Protein AF-0000000066013350 (afdb_homodimer)

Nearest PDB structures (foldseek):
  4ne0-assembly2_D  TM=9.442E-01  e=1.238E-38  Streptomyces lavendulae subsp. lavendulae
  4m26-assembly2_D  TM=9.215E-01  e=8.056E-39  Streptomyces lavendulae subsp. lavendulae
  4m25-assembly2_D  TM=9.403E-01  e=4.778E-38  Streptomyces lavendulae subsp. lavendulae
  4m23-assembly1_A  TM=9.104E-01  e=5.080E-38  Streptomyces lavendulae subsp. lavendulae
  4m23-assembly2_D  TM=9.077E-01  e=9.084E-35  Streptomyces lavendulae subsp. lavendulae

Structure (mmCIF, N/CA/C/O backbone):
data_AF-0000000066013350-model_v1
#
loop_
_entity.id
_entity.type
_entity.pdbx_description
1 polymer 'Enduracididine beta-hydroxylase'
#
loop_
_atom_site.group_PDB
_atom_site.id
_atom_site.type_symbol
_atom_site.label_atom_id
_atom_site.label_alt_id
_atom_site.label_comp_id
_atom_site.label_asym_id
_atom_site.label_entity_id
_atom_site.label_seq_id
_atom_site.pdbx_PDB_ins_code
_atom_site.Cartn_x
_atom_site.Cartn_y
_atom_site.Cartn_z
_atom_site.occupancy
_atom_site.B_iso_or_equiv
_atom_site.auth_seq_id
_atom_site.auth_comp_id
_atom_site.auth_asym_id
_atom_site.auth_atom_id
_atom_site.pdbx_PDB_model_num
ATOM 1 N N . MET A 1 1 ? -6.016 22.266 -5.133 1 94.38 1 MET A N 1
ATOM 2 C CA . MET A 1 1 ? -6.758 21.719 -4 1 94.38 1 MET A CA 1
ATOM 3 C C . MET A 1 1 ? -8.125 21.219 -4.445 1 94.38 1 MET A C 1
ATOM 5 O O . MET A 1 1 ? -8.836 21.906 -5.184 1 94.38 1 MET A O 1
ATOM 9 N N . LEU A 1 2 ? -8.43 19.969 -4.051 1 96.56 2 LEU A N 1
ATOM 10 C CA . LEU A 1 2 ? -9.742 19.391 -4.312 1 96.56 2 LEU A CA 1
ATOM 11 C C . LEU A 1 2 ? -10.656 19.547 -3.1 1 96.56 2 LEU A C 1
ATOM 13 O O . LEU A 1 2 ? -10.188 19.531 -1.959 1 96.56 2 LEU A O 1
ATOM 17 N N . THR A 1 3 ? -11.922 19.766 -3.379 1 98.25 3 THR A N 1
ATOM 18 C CA . THR A 1 3 ? -12.891 19.859 -2.291 1 98.25 3 THR A CA 1
ATOM 19 C C . THR A 1 3 ? -14.078 18.938 -2.559 1 98.25 3 THR A C 1
ATOM 21 O O . THR A 1 3 ? -14.648 18.953 -3.654 1 98.25 3 THR A O 1
ATOM 24 N N . LEU A 1 4 ? -14.391 18.125 -1.671 1 98.69 4 LEU A N 1
ATOM 25 C CA . LEU A 1 4 ? -15.602 17.312 -1.678 1 98.69 4 LEU A CA 1
ATOM 26 C C . LEU A 1 4 ? -16.641 17.859 -0.696 1 98.69 4 LEU A C 1
ATOM 28 O O . LEU A 1 4 ? -16.438 17.781 0.519 1 98.69 4 LEU A O 1
ATOM 32 N N . HIS A 1 5 ? -17.688 18.391 -1.169 1 98.62 5 HIS A N 1
ATOM 33 C CA . HIS A 1 5 ? -18.797 18.844 -0.343 1 98.62 5 HIS A CA 1
ATOM 34 C C . HIS A 1 5 ? -19.797 17.719 -0.1 1 98.62 5 HIS A C 1
ATOM 36 O O . HIS A 1 5 ? -20.484 17.281 -1.027 1 98.62 5 HIS A O 1
ATOM 42 N N . LEU A 1 6 ? -19.875 17.328 1.095 1 98.62 6 LEU A N 1
ATOM 43 C CA . LEU A 1 6 ? -20.828 16.266 1.419 1 98.62 6 LEU A CA 1
ATOM 44 C C . LEU A 1 6 ? -22.266 16.781 1.299 1 98.62 6 LEU A C 1
ATOM 46 O O . LEU A 1 6 ? -22.562 17.891 1.737 1 98.62 6 LEU A O 1
ATOM 50 N N . GLN A 1 7 ? -23.047 15.984 0.715 1 98.25 7 GLN A N 1
ATOM 51 C CA . GLN A 1 7 ? -24.484 16.266 0.644 1 98.25 7 GLN A CA 1
ATOM 52 C C . GLN A 1 7 ? -25.219 15.695 1.857 1 98.25 7 GLN A C 1
ATOM 54 O O . GLN A 1 7 ? -24.656 14.906 2.615 1 98.25 7 GLN A O 1
ATOM 59 N N . ASP A 1 8 ? -26.453 16.094 1.995 1 97.88 8 ASP A N 1
ATOM 60 C CA . ASP A 1 8 ? -27.234 15.672 3.15 1 97.88 8 ASP A CA 1
ATOM 61 C C . ASP A 1 8 ? -27.312 14.148 3.236 1 97.88 8 ASP A C 1
ATOM 63 O O . ASP A 1 8 ? -27.188 13.57 4.32 1 97.88 8 ASP A O 1
ATOM 67 N N . ASP A 1 9 ? -27.5 13.562 2.102 1 97.94 9 ASP A N 1
ATOM 68 C CA . ASP A 1 9 ? -27.594 12.109 2.078 1 97.94 9 ASP A CA 1
ATOM 69 C C . ASP A 1 9 ? -26.266 11.461 2.445 1 97.94 9 ASP A C 1
ATOM 71 O O . ASP A 1 9 ? -26.234 10.391 3.059 1 97.94 9 ASP A O 1
ATOM 75 N N . ASP A 1 10 ? -25.141 12.055 2.043 1 98.44 10 ASP A N 1
ATOM 76 C CA . ASP A 1 10 ? -23.828 11.578 2.449 1 98.44 10 ASP A CA 1
ATOM 77 C C . ASP A 1 10 ? -23.672 11.602 3.969 1 98.44 10 ASP A C 1
ATOM 79 O O . ASP A 1 10 ? -23.281 10.602 4.574 1 98.44 10 ASP A O 1
ATOM 83 N N . VAL A 1 11 ? -24.031 12.75 4.496 1 98.31 11 VAL A N 1
ATOM 84 C CA . VAL A 1 11 ? -23.859 12.961 5.93 1 98.31 11 VAL A CA 1
ATOM 85 C C . VAL A 1 11 ? -24.734 11.969 6.699 1 98.31 11 VAL A C 1
ATOM 87 O O . VAL A 1 11 ? -24.266 11.344 7.66 1 98.31 11 VAL A O 1
ATOM 90 N N . ALA A 1 12 ? -25.969 11.805 6.27 1 98.12 12 ALA A N 1
ATOM 91 C CA . ALA A 1 12 ? -26.891 10.875 6.93 1 98.12 12 ALA A CA 1
ATOM 92 C C . ALA A 1 12 ? -26.328 9.453 6.922 1 98.12 12 ALA A C 1
ATOM 94 O O . ALA A 1 12 ? -26.391 8.758 7.934 1 98.12 12 ALA A O 1
ATOM 95 N N . ALA A 1 13 ? -25.828 9.062 5.801 1 98.06 13 ALA A N 1
ATOM 96 C CA . ALA A 1 13 ? -25.281 7.711 5.66 1 98.06 13 ALA A CA 1
ATOM 97 C C . ALA A 1 13 ? -24.031 7.531 6.527 1 98.06 13 ALA A C 1
ATOM 99 O O . ALA A 1 13 ? -23.875 6.496 7.18 1 98.06 13 ALA A O 1
ATOM 100 N N . ILE A 1 14 ? -23.141 8.484 6.555 1 98.38 14 ILE A N 1
ATOM 101 C CA . ILE A 1 14 ? -21.938 8.43 7.371 1 98.38 14 ILE A CA 1
ATOM 102 C C . ILE A 1 14 ? -22.312 8.391 8.852 1 98.38 14 ILE A C 1
ATOM 104 O O . ILE A 1 14 ? -21.766 7.598 9.617 1 98.38 14 ILE A O 1
ATOM 108 N N . ASP A 1 15 ? -23.297 9.195 9.18 1 96.75 15 ASP A N 1
ATOM 109 C CA . ASP A 1 15 ? -23.766 9.227 10.562 1 96.75 15 ASP A CA 1
ATOM 110 C C . ASP A 1 15 ? -24.328 7.875 10.992 1 96.75 15 ASP A C 1
ATOM 112 O O . ASP A 1 15 ? -24.125 7.445 12.125 1 96.75 15 ASP A O 1
ATOM 116 N N . ALA A 1 16 ? -25.016 7.27 10.125 1 97.31 16 ALA A N 1
ATOM 117 C CA . ALA A 1 16 ? -25.594 5.973 10.438 1 97.31 16 ALA A CA 1
ATOM 118 C C . ALA A 1 16 ? -24.516 4.938 10.742 1 97.31 16 ALA A C 1
ATOM 120 O O . ALA A 1 16 ? -24.625 4.184 11.711 1 97.31 16 ALA A O 1
ATOM 121 N N . VAL A 1 17 ? -23.5 4.918 9.938 1 96.88 17 VAL A N 1
ATOM 122 C CA . VAL A 1 17 ? -22.406 3.977 10.148 1 96.88 17 VAL A CA 1
ATOM 123 C C . VAL A 1 17 ? -21.656 4.328 11.43 1 96.88 17 VAL A C 1
ATOM 125 O O . VAL A 1 17 ? -21.328 3.443 12.227 1 96.88 17 VAL A O 1
ATOM 128 N N . ALA A 1 18 ? -21.375 5.602 11.656 1 96.44 18 ALA A N 1
ATOM 129 C CA . ALA A 1 18 ? -20.703 6.051 12.867 1 96.44 18 ALA A CA 1
ATOM 130 C C . ALA A 1 18 ? -21.5 5.703 14.109 1 96.44 18 ALA A C 1
ATOM 132 O O . ALA A 1 18 ? -20.938 5.297 15.133 1 96.44 18 ALA A O 1
ATOM 133 N N . ASP A 1 19 ? -22.828 5.852 13.969 1 95.62 19 ASP A N 1
ATOM 134 C CA . ASP A 1 19 ? -23.719 5.523 15.078 1 95.62 19 ASP A CA 1
ATOM 135 C C . ASP A 1 19 ? -23.656 4.035 15.414 1 95.62 19 ASP A C 1
ATOM 137 O O . ASP A 1 19 ? -23.547 3.656 16.578 1 95.62 19 ASP A O 1
ATOM 141 N N . GLU A 1 20 ? -23.688 3.256 14.445 1 97.12 20 GLU A N 1
ATOM 142 C CA . GLU A 1 20 ? -23.594 1.812 14.648 1 97.12 20 GLU A CA 1
ATOM 143 C C . GLU A 1 20 ? -22.297 1.437 15.352 1 97.12 20 GLU A C 1
ATOM 145 O O . GLU A 1 20 ? -22.297 0.712 16.344 1 97.12 20 GLU A O 1
ATOM 150 N N . LEU A 1 21 ? -21.219 1.917 14.898 1 97.69 21 LEU A N 1
ATOM 151 C CA . LEU A 1 21 ? -19.906 1.547 15.406 1 97.69 21 LEU A CA 1
ATOM 152 C C . LEU A 1 21 ? -19.672 2.139 16.797 1 97.69 21 LEU A C 1
ATOM 154 O O . LEU A 1 21 ? -19.016 1.524 17.641 1 97.69 21 LEU A O 1
ATOM 158 N N . SER A 1 22 ? -20.281 3.348 17.047 1 97 22 SER A N 1
ATOM 159 C CA . SER A 1 22 ? -20.094 3.975 18.344 1 97 22 SER A CA 1
ATOM 160 C C . SER A 1 22 ? -20.859 3.219 19.422 1 97 22 SER A C 1
ATOM 162 O O . SER A 1 22 ? -20.578 3.377 20.625 1 97 22 SER A O 1
ATOM 164 N N . ARG A 1 23 ? -21.812 2.412 19.047 1 97.12 23 ARG A N 1
ATOM 165 C CA . ARG A 1 23 ? -22.531 1.572 20 1 97.12 23 ARG A CA 1
ATOM 166 C C . ARG A 1 23 ? -21.719 0.338 20.375 1 97.12 23 ARG A C 1
ATOM 168 O O . ARG A 1 23 ? -21.938 -0.262 21.422 1 97.12 23 ARG A O 1
ATOM 175 N N . ARG A 1 24 ? -20.797 0.008 19.531 1 97.19 24 ARG A N 1
ATOM 176 C CA . ARG A 1 24 ? -20.031 -1.223 19.734 1 97.19 24 ARG A CA 1
ATOM 177 C C . ARG A 1 24 ? -18.641 -0.924 20.281 1 97.19 24 ARG A C 1
ATOM 179 O O . ARG A 1 24 ? -18.047 -1.769 20.953 1 97.19 24 ARG A O 1
ATOM 186 N N . TYR A 1 25 ? -18.156 0.264 19.969 1 97.25 25 TYR A N 1
ATOM 187 C CA . TYR A 1 25 ? -16.781 0.594 20.359 1 97.25 25 TYR A CA 1
ATOM 188 C C . TYR A 1 25 ? -16.719 1.945 21.062 1 97.25 25 TYR A C 1
ATOM 190 O O . TYR A 1 25 ? -17.406 2.889 20.656 1 97.25 25 TYR A O 1
ATOM 198 N N . ASP A 1 26 ? -15.852 2.041 22.062 1 95.88 26 ASP A N 1
ATOM 199 C CA . ASP A 1 26 ? -15.711 3.277 22.828 1 95.88 26 ASP A CA 1
ATOM 200 C C . ASP A 1 26 ? -14.547 4.113 22.297 1 95.88 26 ASP A C 1
ATOM 202 O O . ASP A 1 26 ? -14.336 5.246 22.734 1 95.88 26 ASP A O 1
ATOM 206 N N . SER A 1 27 ? -13.789 3.531 21.391 1 96.19 27 SER A N 1
ATOM 207 C CA . SER A 1 27 ? -12.609 4.215 20.859 1 96.19 27 SER A CA 1
ATOM 208 C C . SER A 1 27 ? -12.164 3.615 19.531 1 96.19 27 SER A C 1
ATOM 210 O O . SER A 1 27 ? -12.383 2.426 19.281 1 96.19 27 SER A O 1
ATOM 212 N N . VAL A 1 28 ? -11.57 4.453 18.734 1 97.44 28 VAL A N 1
ATOM 213 C CA . VAL A 1 28 ? -11.008 3.963 17.484 1 97.44 28 VAL A CA 1
ATOM 214 C C . VAL A 1 28 ? -9.688 3.252 17.75 1 97.44 28 VAL A C 1
ATOM 216 O O . VAL A 1 28 ? -9.078 2.693 16.828 1 97.44 28 VAL A O 1
ATOM 219 N N . GLU A 1 29 ? -9.195 3.242 19.047 1 96.31 29 GLU A N 1
ATOM 220 C CA . GLU A 1 29 ? -7.938 2.607 19.422 1 96.31 29 GLU A CA 1
ATOM 221 C C . GLU A 1 29 ? -8.109 1.102 19.594 1 96.31 29 GLU A C 1
ATOM 223 O O . GLU A 1 29 ? -7.121 0.369 19.703 1 96.31 29 GLU A O 1
ATOM 228 N N . SER A 1 30 ? -9.375 0.717 19.609 1 94.38 30 SER A N 1
ATOM 229 C CA . SER A 1 30 ? -9.625 -0.711 19.781 1 94.38 30 SER A CA 1
ATOM 230 C C . SER A 1 30 ? -9.102 -1.506 18.594 1 94.38 30 SER A C 1
ATOM 232 O O . SER A 1 30 ? -9.344 -1.139 17.438 1 94.38 30 SER A O 1
ATOM 234 N N . THR A 1 31 ? -8.422 -2.65 18.875 1 93.69 31 THR A N 1
ATOM 235 C CA . THR A 1 31 ? -7.91 -3.518 17.828 1 93.69 31 THR A CA 1
ATOM 236 C C . THR A 1 31 ? -9.055 -4.098 17 1 93.69 31 THR A C 1
ATOM 238 O O . THR A 1 31 ? -8.922 -4.277 15.781 1 93.69 31 THR A O 1
ATOM 241 N N . GLU A 1 32 ? -10.133 -4.367 17.703 1 95.69 32 GLU A N 1
ATOM 242 C CA . GLU A 1 32 ? -11.305 -4.914 17.016 1 95.69 32 GLU A CA 1
ATOM 243 C C . GLU A 1 32 ? -11.898 -3.895 16.047 1 95.69 32 GLU A C 1
ATOM 245 O O . GLU A 1 32 ? -12.273 -4.242 14.93 1 95.69 32 GLU A O 1
ATOM 250 N N . PHE A 1 33 ? -12.031 -2.654 16.531 1 97.56 33 PHE A N 1
ATOM 251 C CA . PHE A 1 33 ? -12.5 -1.596 15.656 1 97.56 33 PHE A CA 1
ATOM 252 C C . PHE A 1 33 ? -11.602 -1.473 14.43 1 97.56 33 PHE A C 1
ATOM 254 O O . PHE A 1 33 ? -12.086 -1.428 13.297 1 97.56 33 PHE A O 1
ATOM 261 N N . GLN A 1 34 ? -10.297 -1.444 14.656 1 97.62 34 GLN A N 1
ATOM 262 C CA . GLN A 1 34 ? -9.328 -1.275 13.578 1 97.62 34 GLN A CA 1
ATOM 263 C C . GLN A 1 34 ? -9.406 -2.428 12.578 1 97.62 34 GLN A C 1
ATOM 265 O O . GLN A 1 34 ? -9.289 -2.217 11.375 1 97.62 34 GLN A O 1
ATOM 270 N N . ALA A 1 35 ? -9.695 -3.586 13.031 1 95.88 35 ALA A N 1
ATOM 271 C CA . ALA A 1 35 ? -9.75 -4.785 12.195 1 95.88 35 ALA A CA 1
ATOM 272 C C . ALA A 1 35 ? -10.93 -4.723 11.227 1 95.88 35 ALA A C 1
ATOM 274 O O . ALA A 1 35 ? -10.859 -5.254 10.117 1 95.88 35 ALA A O 1
ATOM 275 N N . GLU A 1 36 ? -11.953 -4.047 11.617 1 95.69 36 GLU A N 1
ATOM 276 C CA . GLU A 1 36 ? -13.125 -4.074 10.742 1 95.69 36 GLU A CA 1
ATOM 277 C C . GLU A 1 36 ? -13.328 -2.729 10.047 1 95.69 36 GLU A C 1
ATOM 279 O O . GLU A 1 36 ? -14.25 -2.568 9.25 1 95.69 36 GLU A O 1
ATOM 284 N N . SER A 1 37 ? -12.531 -1.761 10.383 1 97.62 37 SER A N 1
ATOM 285 C CA . SER A 1 37 ? -12.75 -0.392 9.922 1 97.62 37 SER A CA 1
ATOM 286 C C . SER A 1 37 ? -12.758 -0.316 8.398 1 97.62 37 SER A C 1
ATOM 288 O O . SER A 1 37 ? -13.57 0.4 7.812 1 97.62 37 SER A O 1
ATOM 290 N N . ARG A 1 38 ? -11.875 -1.08 7.738 1 97.06 38 ARG A N 1
ATOM 291 C CA . ARG A 1 38 ? -11.82 -1.043 6.281 1 97.06 38 ARG A CA 1
ATOM 292 C C . ARG A 1 38 ? -13.117 -1.561 5.668 1 97.06 38 ARG A C 1
ATOM 294 O O . ARG A 1 38 ? -13.602 -1.017 4.672 1 97.06 38 ARG A O 1
ATOM 301 N N . LEU A 1 39 ? -13.633 -2.646 6.258 1 97.56 39 LEU A N 1
ATOM 302 C CA . LEU A 1 39 ? -14.891 -3.205 5.777 1 97.56 39 LEU A CA 1
ATOM 303 C C . LEU A 1 39 ? -16 -2.162 5.82 1 97.56 39 LEU A C 1
ATOM 305 O O . LEU A 1 39 ? -16.75 -2.008 4.855 1 97.56 39 LEU A O 1
ATOM 309 N N . TYR A 1 40 ? -16.078 -1.372 6.863 1 97.88 40 TYR A N 1
ATOM 310 C CA . TYR A 1 40 ? -17.125 -0.365 7.02 1 97.88 40 TYR A CA 1
ATOM 311 C C . TYR A 1 40 ? -16.828 0.856 6.152 1 97.88 40 TYR A C 1
ATOM 313 O O . TYR A 1 40 ? -17.75 1.549 5.719 1 97.88 40 TYR A O 1
ATOM 321 N N . ALA A 1 41 ? -15.555 1.141 5.887 1 98.38 41 ALA A N 1
ATOM 322 C CA . ALA A 1 41 ? -15.211 2.207 4.953 1 98.38 41 ALA A CA 1
ATOM 323 C C . ALA A 1 41 ? -15.797 1.931 3.568 1 98.38 41 ALA A C 1
ATOM 325 O O . ALA A 1 41 ? -16.25 2.852 2.883 1 98.38 41 ALA A O 1
ATOM 326 N N . ASP A 1 42 ? -15.844 0.628 3.18 1 97 42 ASP A N 1
ATOM 327 C CA . ASP A 1 42 ? -16.406 0.234 1.894 1 97 42 ASP A CA 1
ATOM 328 C C . ASP A 1 42 ? -17.906 0.561 1.827 1 97 42 ASP A C 1
ATOM 330 O O . ASP A 1 42 ? -18.5 0.535 0.75 1 97 42 ASP A O 1
ATOM 334 N N . GLU A 1 43 ? -18.5 0.857 2.953 1 96.06 43 GLU A N 1
ATOM 335 C CA . GLU A 1 43 ? -19.938 1.049 3.006 1 96.06 43 GLU A CA 1
ATOM 336 C C . GLU A 1 43 ? -20.297 2.531 3.035 1 96.06 43 GLU A C 1
ATOM 338 O O . GLU A 1 43 ? -21.484 2.889 3.084 1 96.06 43 GLU A O 1
ATOM 343 N N . LEU A 1 44 ? -19.312 3.395 3.018 1 98.19 44 LEU A N 1
ATOM 344 C CA . LEU A 1 44 ? -19.562 4.828 2.898 1 98.19 44 LEU A CA 1
ATOM 345 C C . LEU A 1 44 ? -20.219 5.152 1.559 1 98.19 44 LEU A C 1
ATOM 347 O O . LEU A 1 44 ? -20.234 4.32 0.649 1 98.19 44 LEU A O 1
ATOM 351 N N . PRO A 1 45 ? -20.844 6.352 1.441 1 98.19 45 PRO A N 1
ATOM 352 C CA . PRO A 1 45 ? -21.531 6.699 0.195 1 98.19 45 PRO A CA 1
ATOM 353 C C . PRO A 1 45 ? -20.609 6.617 -1.024 1 98.19 45 PRO A C 1
ATOM 355 O O . PRO A 1 45 ? -19.438 6.98 -0.945 1 98.19 45 PRO A O 1
ATOM 358 N N . ARG A 1 46 ? -21.188 6.18 -2.148 1 97.38 46 ARG A N 1
ATOM 359 C CA . ARG A 1 46 ? -20.438 5.977 -3.377 1 97.38 46 ARG A CA 1
ATOM 360 C C . ARG A 1 46 ? -19.719 7.258 -3.803 1 97.38 46 ARG A C 1
ATOM 362 O O . ARG A 1 46 ? -18.578 7.219 -4.262 1 97.38 46 ARG A O 1
ATOM 369 N N . ARG A 1 47 ? -20.438 8.367 -3.621 1 97.62 47 ARG A N 1
ATOM 370 C CA . ARG A 1 47 ? -19.859 9.641 -4.023 1 97.62 47 ARG A CA 1
ATOM 371 C C . ARG A 1 47 ? -18.578 9.93 -3.234 1 97.62 47 ARG A C 1
ATOM 373 O O . ARG A 1 47 ? -17.594 10.43 -3.789 1 97.62 47 ARG A O 1
ATOM 380 N N . VAL A 1 48 ? -18.594 9.594 -1.958 1 98.62 48 VAL A N 1
ATOM 381 C CA . VAL A 1 48 ? -17.453 9.828 -1.081 1 98.62 48 VAL A CA 1
ATOM 382 C C . VAL A 1 48 ? -16.328 8.875 -1.452 1 98.62 48 VAL A C 1
ATOM 384 O O . VAL A 1 48 ? -15.18 9.297 -1.623 1 98.62 48 VAL A O 1
ATOM 387 N N . ARG A 1 49 ? -16.656 7.605 -1.649 1 98.62 49 ARG A N 1
ATOM 388 C CA . ARG A 1 49 ? -15.648 6.613 -2.037 1 98.62 49 ARG A CA 1
ATOM 389 C C . ARG A 1 49 ? -15 6.984 -3.363 1 98.62 49 ARG A C 1
ATOM 391 O O . ARG A 1 49 ? -13.773 6.918 -3.5 1 98.62 49 ARG A O 1
ATOM 398 N N . ARG A 1 50 ? -15.797 7.406 -4.289 1 98.19 50 ARG A N 1
ATOM 399 C CA . ARG A 1 50 ? -15.289 7.781 -5.602 1 98.19 50 ARG A CA 1
ATOM 400 C C . ARG A 1 50 ? -14.273 8.914 -5.492 1 98.19 50 ARG A C 1
ATOM 402 O O . ARG A 1 50 ? -13.195 8.852 -6.094 1 98.19 50 ARG A O 1
ATOM 409 N N . ALA A 1 51 ? -14.625 9.953 -4.73 1 98.44 51 ALA A N 1
ATOM 410 C CA . ALA A 1 51 ? -13.75 11.109 -4.586 1 98.44 51 ALA A CA 1
ATOM 411 C C . ALA A 1 51 ? -12.406 10.703 -3.977 1 98.44 51 ALA A C 1
ATOM 413 O O . ALA A 1 51 ? -11.352 11.125 -4.457 1 98.44 51 ALA A O 1
ATOM 414 N N . LEU A 1 52 ? -12.477 9.859 -2.967 1 98.62 52 LEU A N 1
ATOM 415 C CA . LEU A 1 52 ? -11.25 9.469 -2.277 1 98.62 52 LEU A CA 1
ATOM 416 C C . LEU A 1 52 ? -10.414 8.531 -3.143 1 98.62 52 LEU A C 1
ATOM 418 O O . LEU A 1 52 ? -9.195 8.664 -3.211 1 98.62 52 LEU A O 1
ATOM 422 N N . HIS A 1 53 ? -11.047 7.562 -3.844 1 97.81 53 HIS A N 1
ATOM 423 C CA . HIS A 1 53 ? -10.328 6.664 -4.734 1 97.81 53 HIS A CA 1
ATOM 424 C C . HIS A 1 53 ? -9.648 7.434 -5.859 1 97.81 53 HIS A C 1
ATOM 426 O O . HIS A 1 53 ? -8.5 7.145 -6.211 1 97.81 53 HIS A O 1
ATOM 432 N N . GLU A 1 54 ? -10.375 8.383 -6.402 1 97.12 54 GLU A N 1
ATOM 433 C CA . GLU A 1 54 ? -9.805 9.195 -7.473 1 97.12 54 GLU A CA 1
ATOM 434 C C . GLU A 1 54 ? -8.625 10.023 -6.969 1 97.12 54 GLU A C 1
ATOM 436 O O . GLU A 1 54 ? -7.594 10.109 -7.637 1 97.12 54 GLU A O 1
ATOM 441 N N . TYR A 1 55 ? -8.836 10.648 -5.812 1 98.12 55 TYR A N 1
ATOM 442 C CA . TYR A 1 55 ? -7.75 11.406 -5.195 1 98.12 55 TYR A CA 1
ATOM 443 C C . TYR A 1 55 ? -6.504 10.547 -5.031 1 98.12 55 TYR A C 1
ATOM 445 O O . TYR A 1 55 ? -5.406 10.953 -5.418 1 98.12 55 TYR A O 1
ATOM 453 N N . ARG A 1 56 ? -6.668 9.32 -4.559 1 97.38 56 ARG A N 1
ATOM 454 C CA . ARG A 1 56 ? -5.582 8.383 -4.273 1 97.38 56 ARG A CA 1
ATOM 455 C C . ARG A 1 56 ? -4.91 7.918 -5.562 1 97.38 56 ARG A C 1
ATOM 457 O O . ARG A 1 56 ? -3.682 7.914 -5.66 1 97.38 56 ARG A O 1
ATOM 464 N N . SER A 1 57 ? -5.645 7.586 -6.586 1 95.94 57 SER A N 1
ATOM 465 C CA . SER A 1 57 ? -5.105 6.895 -7.758 1 95.94 57 SER A CA 1
ATOM 466 C C . SER A 1 57 ? -4.562 7.887 -8.781 1 95.94 57 SER A C 1
ATOM 468 O O . SER A 1 57 ? -3.615 7.578 -9.508 1 95.94 57 SER A O 1
ATOM 470 N N . THR A 1 58 ? -5.164 9.055 -8.844 1 96.12 58 THR A N 1
ATOM 471 C CA . THR A 1 58 ? -4.773 9.992 -9.891 1 96.12 58 THR A CA 1
ATOM 472 C C . THR A 1 58 ? -3.697 10.945 -9.391 1 96.12 58 THR A C 1
ATOM 474 O O . THR A 1 58 ? -2.967 11.539 -10.188 1 96.12 58 THR A O 1
ATOM 477 N N . GLU A 1 59 ? -3.676 11.156 -8.07 1 96.56 59 GLU A N 1
ATOM 478 C CA . GLU A 1 59 ? -2.789 12.156 -7.477 1 96.56 59 GLU A CA 1
ATOM 479 C C . GLU A 1 59 ? -2.914 13.5 -8.18 1 96.56 59 GLU A C 1
ATOM 481 O O . GLU A 1 59 ? -1.921 14.203 -8.367 1 96.56 59 GLU A O 1
ATOM 486 N N . LYS A 1 60 ? -4.125 13.812 -8.586 1 94.94 60 LYS A N 1
ATOM 487 C CA . LYS A 1 60 ? -4.34 15.039 -9.352 1 94.94 60 LYS A CA 1
ATOM 488 C C . LYS A 1 60 ? -4.129 16.281 -8.477 1 94.94 60 LYS A C 1
ATOM 490 O O . LYS A 1 60 ? -3.934 17.375 -8.992 1 94.94 60 LYS A O 1
ATOM 495 N N . SER A 1 61 ? -4.223 16.156 -7.211 1 96.06 61 SER A N 1
ATOM 496 C CA . SER A 1 61 ? -3.928 17.172 -6.211 1 96.06 61 SER A CA 1
ATOM 497 C C . SER A 1 61 ? -3.297 16.562 -4.965 1 96.06 61 SER A C 1
ATOM 499 O O . SER A 1 61 ? -3.57 15.406 -4.629 1 96.06 61 SER A O 1
ATOM 501 N N . GLY A 1 62 ? -2.453 17.344 -4.375 1 97.75 62 GLY A N 1
ATOM 502 C CA . GLY A 1 62 ? -1.874 16.891 -3.123 1 97.75 62 GLY A CA 1
ATOM 503 C C . GLY A 1 62 ? -2.76 17.156 -1.921 1 97.75 62 GLY A C 1
ATOM 504 O O . GLY A 1 62 ? -2.467 16.703 -0.813 1 97.75 62 GLY A O 1
ATOM 505 N N . ILE A 1 63 ? -3.865 17.859 -2.088 1 98.5 63 ILE A N 1
ATOM 506 C CA . ILE A 1 63 ? -4.719 18.25 -0.968 1 98.5 63 ILE A CA 1
ATOM 507 C C . ILE A 1 63 ? -6.18 17.969 -1.314 1 98.5 63 ILE A C 1
ATOM 509 O O . ILE A 1 63 ? -6.652 18.344 -2.391 1 98.5 63 ILE A O 1
ATOM 513 N N . LEU A 1 64 ? -6.859 17.297 -0.471 1 98.81 64 LEU A N 1
ATOM 514 C CA . LEU A 1 64 ? -8.305 17.078 -0.553 1 98.81 64 LEU A CA 1
ATOM 515 C C . LEU A 1 64 ? -8.992 17.5 0.736 1 98.81 64 LEU A C 1
ATOM 517 O O . LEU A 1 64 ? -8.609 17.062 1.825 1 98.81 64 LEU A O 1
ATOM 521 N N . VAL A 1 65 ? -9.969 18.375 0.621 1 98.88 65 VAL A N 1
ATOM 522 C CA . VAL A 1 65 ? -10.766 18.797 1.77 1 98.88 65 VAL A CA 1
ATOM 523 C C . VAL A 1 65 ? -12.164 18.203 1.678 1 98.88 65 VAL A C 1
ATOM 525 O O . VAL A 1 65 ? -12.844 18.344 0.655 1 98.88 65 VAL A O 1
ATOM 528 N N . VAL A 1 66 ? -12.555 17.484 2.631 1 98.88 66 VAL A N 1
ATOM 529 C CA . VAL A 1 66 ? -13.922 17 2.785 1 98.88 66 VAL A CA 1
ATOM 530 C C . VAL A 1 66 ? -14.68 17.891 3.76 1 98.88 66 VAL A C 1
ATOM 532 O O . VAL A 1 66 ? -14.266 18.062 4.906 1 98.88 66 VAL A O 1
ATOM 535 N N . THR A 1 67 ? -15.758 18.453 3.338 1 98.5 67 THR A N 1
ATOM 536 C CA . THR A 1 67 ? -16.484 19.406 4.168 1 98.5 67 THR A CA 1
ATOM 537 C C . THR A 1 67 ? -17.938 18.984 4.348 1 98.5 67 THR A C 1
ATOM 539 O O . THR A 1 67 ? -18.5 18.281 3.496 1 98.5 67 THR A O 1
ATOM 542 N N . GLY A 1 68 ? -18.453 19.344 5.516 1 96.81 68 GLY A N 1
ATOM 543 C CA . GLY A 1 68 ? -19.891 19.172 5.672 1 96.81 68 GLY A CA 1
ATOM 544 C C . GLY A 1 68 ? -20.266 18.25 6.82 1 96.81 68 GLY A C 1
ATOM 545 O O . GLY A 1 68 ? -21.438 18.109 7.148 1 96.81 68 GLY A O 1
ATOM 546 N N . LEU A 1 69 ? -19.297 17.609 7.52 1 97.81 69 LEU A N 1
ATOM 547 C CA . LEU A 1 69 ? -19.625 16.781 8.68 1 97.81 69 LEU A CA 1
ATOM 548 C C . LEU A 1 69 ? -20.062 17.641 9.859 1 97.81 69 LEU A C 1
ATOM 550 O O . LEU A 1 69 ? -19.469 18.703 10.109 1 97.81 69 LEU A O 1
ATOM 554 N N . PRO A 1 70 ? -21.031 17.234 10.523 1 96.06 70 PRO A N 1
ATOM 555 C CA . PRO A 1 70 ? -21.516 18.047 11.648 1 96.06 70 PRO A CA 1
ATOM 556 C C . PRO A 1 70 ? -20.625 17.906 12.883 1 96.06 70 PRO A C 1
ATOM 558 O O . PRO A 1 70 ? -20.094 16.828 13.164 1 96.06 70 PRO A O 1
ATOM 561 N N . VAL A 1 71 ? -20.422 18.984 13.57 1 97.06 71 VAL A N 1
ATOM 562 C CA . VAL A 1 71 ? -19.766 19.016 14.883 1 97.06 71 VAL A CA 1
ATOM 563 C C . VAL A 1 71 ? -20.609 19.844 15.852 1 97.06 71 VAL A C 1
ATOM 565 O O . VAL A 1 71 ? -20.953 21 15.555 1 97.06 71 VAL A O 1
ATOM 568 N N . ASP A 1 72 ? -21 19.266 16.922 1 95.44 72 ASP A N 1
ATOM 569 C CA . ASP A 1 72 ? -21.703 19.953 18 1 95.44 72 ASP A CA 1
ATOM 570 C C . ASP A 1 72 ? -20.719 20.406 19.078 1 95.44 72 ASP A C 1
ATOM 572 O O . ASP A 1 72 ? -20.312 19.609 19.922 1 95.44 72 ASP A O 1
ATOM 576 N N . ASP A 1 73 ? -20.453 21.656 19.109 1 95.69 73 ASP A N 1
ATOM 577 C CA . ASP A 1 73 ? -19.453 22.203 20.016 1 95.69 73 ASP A CA 1
ATOM 578 C C . ASP A 1 73 ? -19.844 21.938 21.469 1 95.69 73 ASP A C 1
ATOM 580 O O . ASP A 1 73 ? -18.984 21.656 22.297 1 95.69 73 ASP A O 1
ATOM 584 N N . SER A 1 74 ? -21.078 22.062 21.766 1 94.38 74 SER A N 1
ATOM 585 C CA . SER A 1 74 ? -21.547 21.844 23.125 1 94.38 74 SER A CA 1
ATOM 586 C C . SER A 1 74 ? -21.297 20.406 23.578 1 94.38 74 SER A C 1
ATOM 588 O O . SER A 1 74 ? -20.922 20.172 24.734 1 94.38 74 SER A O 1
ATOM 590 N N . ALA A 1 75 ? -21.469 19.531 22.719 1 93.38 75 ALA A N 1
ATOM 591 C CA . ALA A 1 75 ? -21.266 18.125 23.031 1 93.38 75 ALA A CA 1
ATOM 592 C C . ALA A 1 75 ? -19.781 17.781 23.156 1 93.38 75 ALA A C 1
ATOM 594 O O . ALA A 1 75 ? -19.406 16.875 23.906 1 93.38 75 ALA A O 1
ATOM 595 N N . LEU A 1 76 ? -18.875 18.469 22.531 1 94.56 76 LEU A N 1
ATOM 596 C CA . LEU A 1 76 ? -17.438 18.234 22.547 1 94.56 76 LEU A CA 1
ATOM 597 C C . LEU A 1 76 ? -16.828 18.547 23.906 1 94.56 76 LEU A C 1
ATOM 599 O O . LEU A 1 76 ? -15.898 17.891 24.359 1 94.56 76 LEU A O 1
ATOM 603 N N . GLY A 1 77 ? -17.453 19.531 24.547 1 94.38 77 GLY A N 1
ATOM 604 C CA . GLY A 1 77 ? -16.844 20.031 25.766 1 94.38 77 GLY A CA 1
ATOM 605 C C . GLY A 1 77 ? -15.625 20.891 25.516 1 94.38 77 GLY A C 1
ATOM 606 O O . GLY A 1 77 ? -15.391 21.344 24.375 1 94.38 77 GLY A O 1
ATOM 607 N N . ALA A 1 78 ? -14.898 21.172 26.594 1 95.19 78 ALA A N 1
ATOM 608 C CA . ALA A 1 78 ? -13.758 22.094 26.516 1 95.19 78 ALA A CA 1
ATOM 609 C C . ALA A 1 78 ? -12.578 21.438 25.797 1 95.19 78 ALA A C 1
ATOM 611 O O . ALA A 1 78 ? -12.344 20.234 25.938 1 95.19 78 ALA A O 1
ATOM 612 N N . THR A 1 79 ? -11.867 22.25 24.984 1 95.69 79 THR A N 1
ATOM 613 C CA . THR A 1 79 ? -10.562 21.781 24.516 1 95.69 79 THR A CA 1
ATOM 614 C C . THR A 1 79 ? -9.68 21.375 25.688 1 95.69 79 THR A C 1
ATOM 616 O O . THR A 1 79 ? -9.539 22.125 26.656 1 95.69 79 THR A O 1
ATOM 619 N N . PRO A 1 80 ? -9.148 20.219 25.594 1 93 80 PRO A N 1
ATOM 620 C CA . PRO A 1 80 ? -8.359 19.75 26.734 1 93 80 PRO A CA 1
ATOM 621 C C . PRO A 1 80 ? -7.164 20.656 27.031 1 93 80 PRO A C 1
ATOM 623 O O . PRO A 1 80 ? -6.598 21.266 26.125 1 93 80 PRO A O 1
ATOM 626 N N . ALA A 1 81 ? -6.781 20.672 28.328 1 88 81 ALA A N 1
ATOM 627 C CA . ALA A 1 81 ? -5.641 21.469 28.781 1 88 81 ALA A CA 1
ATOM 628 C C . ALA A 1 81 ? -4.375 20.609 28.859 1 88 81 ALA A C 1
ATOM 630 O O . ALA A 1 81 ? -3.262 21.141 28.781 1 88 81 ALA A O 1
ATOM 631 N N . ASP A 1 82 ? -4.664 19.375 29.078 1 83.88 82 ASP A N 1
ATOM 632 C CA . ASP A 1 82 ? -3.564 18.438 29.297 1 83.88 82 ASP A CA 1
ATOM 633 C C . ASP A 1 82 ? -3.541 17.344 28.234 1 83.88 82 ASP A C 1
ATOM 635 O O . ASP A 1 82 ? -4.59 16.812 27.859 1 83.88 82 ASP A O 1
ATOM 639 N N . ARG A 1 83 ? -2.363 17.094 27.828 1 78.25 83 ARG A N 1
ATOM 640 C CA . ARG A 1 83 ? -2.193 16.109 26.766 1 78.25 83 ARG A CA 1
ATOM 641 C C . ARG A 1 83 ? -2.553 14.703 27.25 1 78.25 83 ARG A C 1
ATOM 643 O O . ARG A 1 83 ? -2.836 13.812 26.453 1 78.25 83 ARG A O 1
ATOM 650 N N . ARG A 1 84 ? -2.582 14.484 28.578 1 78 84 ARG A N 1
ATOM 651 C CA . ARG A 1 84 ? -2.852 13.164 29.141 1 78 84 ARG A CA 1
ATOM 652 C C . ARG A 1 84 ? -4.352 12.906 29.25 1 78 84 ARG A C 1
ATOM 654 O O . ARG A 1 84 ? -4.781 11.773 29.469 1 78 84 ARG A O 1
ATOM 661 N N . HIS A 1 85 ? -5.082 13.953 29.016 1 75.75 85 HIS A N 1
ATOM 662 C CA . HIS A 1 85 ? -6.531 13.828 29.141 1 75.75 85 HIS A CA 1
ATOM 663 C C . HIS A 1 85 ? -7.145 13.219 27.891 1 75.75 85 HIS A C 1
ATOM 665 O O . HIS A 1 85 ? -7.305 13.906 26.875 1 75.75 85 HIS A O 1
ATOM 671 N N . LYS A 1 86 ? -7.496 12.016 27.969 1 82.62 86 LYS A N 1
ATOM 672 C CA . LYS A 1 86 ? -8.117 11.305 26.859 1 82.62 86 LYS A CA 1
ATOM 673 C C . LYS A 1 86 ? -9.297 10.461 27.344 1 82.62 86 LYS A C 1
ATOM 675 O O . LYS A 1 86 ? -9.156 9.258 27.578 1 82.62 86 LYS A O 1
ATOM 680 N N . PRO A 1 87 ? -10.406 11.109 27.5 1 84.12 87 PRO A N 1
ATOM 681 C CA . PRO A 1 87 ? -11.57 10.359 27.984 1 84.12 87 PRO A CA 1
ATOM 682 C C . PRO A 1 87 ? -11.953 9.211 27.062 1 84.12 87 PRO A C 1
ATOM 684 O O . PRO A 1 87 ? -11.766 9.305 25.844 1 84.12 87 PRO A O 1
ATOM 687 N N . VAL A 1 88 ? -12.453 8.172 27.672 1 87.62 88 VAL A N 1
ATOM 688 C CA . VAL A 1 88 ? -13.016 7.043 26.938 1 87.62 88 VAL A CA 1
ATOM 689 C C . VAL A 1 88 ? -14.453 6.793 27.406 1 87.62 88 VAL A C 1
ATOM 691 O O . VAL A 1 88 ? -14.68 6.465 28.562 1 87.62 88 VAL A O 1
ATOM 694 N N . PRO A 1 89 ? -15.484 6.957 26.609 1 91.44 89 PRO A N 1
ATOM 695 C CA . PRO A 1 89 ? -15.352 7.328 25.188 1 91.44 89 PRO A CA 1
ATOM 696 C C . PRO A 1 89 ? -15.023 8.805 25 1 91.44 89 PRO A C 1
ATOM 698 O O . PRO A 1 89 ? -15.344 9.633 25.859 1 91.44 89 PRO A O 1
ATOM 701 N N . SER A 1 90 ? -14.359 9.047 23.875 1 90.94 90 SER A N 1
ATOM 702 C CA . SER A 1 90 ? -14.07 10.43 23.516 1 90.94 90 SER A CA 1
ATOM 703 C C . SER A 1 90 ? -15.359 11.219 23.281 1 90.94 90 SER A C 1
ATOM 705 O O . SER A 1 90 ? -16.344 10.672 22.781 1 90.94 90 SER A O 1
ATOM 707 N N . THR A 1 91 ? -15.281 12.508 23.594 1 92.81 91 THR A N 1
ATOM 708 C CA . THR A 1 91 ? -16.438 13.359 23.328 1 92.81 91 THR A CA 1
ATOM 709 C C . THR A 1 91 ? -16.641 13.555 21.828 1 92.81 91 THR A C 1
ATOM 711 O O . THR A 1 91 ? -17.703 13.977 21.391 1 92.81 91 THR A O 1
ATOM 714 N N . SER A 1 92 ? -15.633 13.227 21.078 1 95.19 92 SER A N 1
ATOM 715 C CA . SER A 1 92 ? -15.719 13.344 19.625 1 95.19 92 SER A CA 1
ATOM 716 C C . SER A 1 92 ? -15.758 11.969 18.953 1 95.19 92 SER A C 1
ATOM 718 O O . SER A 1 92 ? -15.352 11.812 17.812 1 95.19 92 SER A O 1
ATOM 720 N N . LEU A 1 93 ? -16.234 10.961 19.609 1 96.62 93 LEU A N 1
ATOM 721 C CA . LEU A 1 93 ? -16.125 9.578 19.156 1 96.62 93 LEU A CA 1
ATOM 722 C C . LEU A 1 93 ? -16.75 9.422 17.766 1 96.62 93 LEU A C 1
ATOM 724 O O . LEU A 1 93 ? -16.156 8.789 16.891 1 96.62 93 LEU A O 1
ATOM 728 N N . ARG A 1 94 ? -17.969 9.984 17.578 1 96.44 94 ARG A N 1
ATOM 729 C CA . ARG A 1 94 ? -18.641 9.828 16.297 1 96.44 94 ARG A CA 1
ATOM 730 C C . ARG A 1 94 ? -17.828 10.484 15.172 1 96.44 94 ARG A C 1
ATOM 732 O O . ARG A 1 94 ? -17.734 9.93 14.07 1 96.44 94 ARG A O 1
ATOM 739 N N . GLN A 1 95 ? -17.266 11.641 15.477 1 97.31 95 GLN A N 1
ATOM 740 C CA . GLN A 1 95 ? -16.391 12.32 14.516 1 97.31 95 GLN A CA 1
ATOM 741 C C . GLN A 1 95 ? -15.117 11.516 14.266 1 97.31 95 GLN A C 1
ATOM 743 O O . GLN A 1 95 ? -14.664 11.406 13.125 1 97.31 95 GLN A O 1
ATOM 748 N N . ASP A 1 96 ? -14.578 10.969 15.344 1 98.19 96 ASP A N 1
ATOM 749 C CA . ASP A 1 96 ? -13.375 10.148 15.227 1 98.19 96 ASP A CA 1
ATOM 750 C C . ASP A 1 96 ? -13.609 8.953 14.305 1 98.19 96 ASP A C 1
ATOM 752 O O . ASP A 1 96 ? -12.766 8.648 13.453 1 98.19 96 ASP A O 1
ATOM 756 N N . ILE A 1 97 ? -14.719 8.32 14.477 1 98.56 97 ILE A N 1
ATOM 757 C CA . ILE A 1 97 ? -15.055 7.145 13.68 1 98.56 97 ILE A CA 1
ATOM 758 C C . ILE A 1 97 ? -15.242 7.543 12.219 1 98.56 97 ILE A C 1
ATOM 760 O O . ILE A 1 97 ? -14.688 6.902 11.32 1 98.56 97 ILE A O 1
ATOM 764 N N . ALA A 1 98 ? -16.016 8.602 11.961 1 98.69 98 ALA A N 1
ATOM 765 C CA . ALA A 1 98 ? -16.219 9.07 10.594 1 98.69 98 ALA A CA 1
ATOM 766 C C . ALA A 1 98 ? -14.891 9.406 9.922 1 98.69 98 ALA A C 1
ATOM 768 O O . ALA A 1 98 ? -14.633 8.969 8.797 1 98.69 98 ALA A O 1
ATOM 769 N N . PHE A 1 99 ? -14.078 10.148 10.656 1 98.81 99 PHE A N 1
ATOM 770 C CA . PHE A 1 99 ? -12.758 10.539 10.164 1 98.81 99 PHE A CA 1
ATOM 771 C C . PHE A 1 99 ? -11.914 9.312 9.844 1 98.81 99 PHE A C 1
ATOM 773 O O . PHE A 1 99 ? -11.344 9.219 8.758 1 98.81 99 PHE A O 1
ATOM 780 N N . TYR A 1 100 ? -11.93 8.367 10.711 1 98.88 100 TYR A N 1
ATOM 781 C CA . TYR A 1 100 ? -11.156 7.133 10.57 1 98.88 100 TYR A CA 1
ATOM 782 C C . TYR A 1 100 ? -11.617 6.344 9.352 1 98.88 100 TYR A C 1
ATOM 784 O O . TYR A 1 100 ? -10.789 5.867 8.57 1 98.88 100 TYR A O 1
ATOM 792 N N . LEU A 1 101 ? -12.898 6.227 9.164 1 98.81 101 LEU A N 1
ATOM 793 C CA . LEU A 1 101 ? -13.445 5.445 8.055 1 98.81 101 LEU A CA 1
ATOM 794 C C . LEU A 1 101 ? -13.141 6.113 6.719 1 98.81 101 LEU A C 1
ATOM 796 O O . LEU A 1 101 ? -12.766 5.445 5.754 1 98.81 101 LEU A O 1
ATOM 800 N N . ILE A 1 102 ? -13.305 7.398 6.637 1 98.88 102 ILE A N 1
ATOM 801 C CA . ILE A 1 102 ? -12.992 8.102 5.395 1 98.88 102 ILE A CA 1
ATOM 802 C C . ILE A 1 102 ? -11.508 7.957 5.082 1 98.88 102 ILE A C 1
ATOM 804 O O . ILE A 1 102 ? -11.125 7.734 3.93 1 98.88 102 ILE A O 1
ATOM 808 N N . A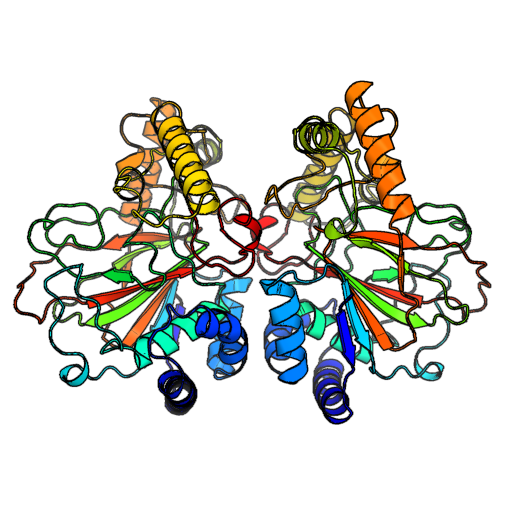LA A 1 103 ? -10.68 8.039 6.098 1 98.88 103 ALA A N 1
ATOM 809 C CA . ALA A 1 103 ? -9.234 7.875 5.938 1 98.88 103 ALA A CA 1
ATOM 810 C C . ALA A 1 103 ? -8.906 6.484 5.402 1 98.88 103 ALA A C 1
ATOM 812 O O . ALA A 1 103 ? -7.969 6.324 4.613 1 98.88 103 ALA A O 1
ATOM 813 N N . ASN A 1 104 ? -9.664 5.477 5.75 1 98.62 104 ASN A N 1
ATOM 814 C CA . ASN A 1 104 ? -9.445 4.098 5.328 1 98.62 104 ASN A CA 1
ATOM 815 C C . ASN A 1 104 ? -9.539 3.951 3.812 1 98.62 104 ASN A C 1
ATOM 817 O O . ASN A 1 104 ? -9.047 2.973 3.246 1 98.62 104 ASN A O 1
ATOM 821 N N . LEU A 1 105 ? -10.211 4.871 3.188 1 98.56 105 LEU A N 1
ATOM 822 C CA . LEU A 1 105 ? -10.336 4.812 1.734 1 98.56 105 LEU A CA 1
ATOM 823 C C . LEU A 1 105 ? -9.008 5.168 1.066 1 98.56 105 LEU A C 1
ATOM 825 O O . LEU A 1 105 ? -8.812 4.875 -0.115 1 98.56 105 LEU A O 1
ATOM 829 N N . LEU A 1 106 ? -8.117 5.773 1.849 1 98.5 106 LEU A N 1
ATOM 830 C CA . LEU A 1 106 ? -6.797 6.117 1.325 1 98.5 106 LEU A CA 1
ATOM 831 C C . LEU A 1 106 ? -5.758 5.086 1.759 1 98.5 106 LEU A C 1
ATOM 833 O O . LEU A 1 106 ? -4.742 4.906 1.086 1 98.5 106 LEU A O 1
ATOM 837 N N . GLY A 1 107 ? -5.914 4.496 2.846 1 98 107 GLY A N 1
ATOM 838 C CA . GLY A 1 107 ? -4.992 3.547 3.449 1 98 107 GLY A CA 1
ATOM 839 C C . GLY A 1 107 ? -5.316 3.238 4.898 1 98 107 GLY A C 1
ATOM 840 O O . GLY A 1 107 ? -6.41 3.545 5.375 1 98 107 GLY A O 1
ATOM 841 N N . ASP A 1 108 ? -4.402 2.646 5.598 1 98.06 108 ASP A N 1
ATOM 842 C CA . ASP A 1 108 ? -4.582 2.242 6.988 1 98.06 108 ASP A CA 1
ATOM 843 C C . ASP A 1 108 ? -4.039 3.301 7.945 1 98.06 108 ASP A C 1
ATOM 845 O O . ASP A 1 108 ? -2.857 3.652 7.883 1 98.06 108 ASP A O 1
ATOM 849 N N . PRO A 1 109 ? -4.891 3.818 8.82 1 98.69 109 PRO A N 1
ATOM 850 C CA . PRO A 1 109 ? -4.332 4.676 9.867 1 98.69 109 PRO A CA 1
ATOM 851 C C . PRO A 1 109 ? -3.303 3.959 10.734 1 98.69 109 PRO A C 1
ATOM 853 O O . PRO A 1 109 ? -3.494 2.793 11.094 1 98.69 109 PRO A O 1
ATOM 856 N N . ILE A 1 110 ? -2.195 4.676 11.031 1 98.31 110 ILE A N 1
ATOM 857 C CA . ILE A 1 110 ? -1.097 4.09 11.789 1 98.31 110 ILE A CA 1
ATOM 858 C C . ILE A 1 110 ? -0.689 5.035 12.914 1 98.31 110 ILE A C 1
ATOM 860 O O . ILE A 1 110 ? -1.039 6.219 12.898 1 98.31 110 ILE A O 1
ATOM 864 N N . GLY A 1 111 ? -0.079 4.504 13.898 1 96.25 111 GLY A N 1
ATOM 865 C CA . GLY A 1 111 ? 0.526 5.27 14.977 1 96.25 111 GLY A CA 1
ATOM 866 C C . GLY A 1 111 ? 1.988 4.934 15.195 1 96.25 111 GLY A C 1
ATOM 867 O O . GLY A 1 111 ? 2.498 3.955 14.648 1 96.25 111 GLY A O 1
ATOM 868 N N . TRP A 1 112 ? 2.656 5.754 15.844 1 92.88 112 TRP A N 1
ATOM 869 C CA . TRP A 1 112 ? 4.043 5.555 16.25 1 92.88 112 TRP A CA 1
ATOM 870 C C . TRP A 1 112 ? 4.145 5.352 17.766 1 92.88 112 TRP A C 1
ATOM 872 O O . TRP A 1 112 ? 3.582 6.129 18.531 1 92.88 112 TRP A O 1
ATOM 882 N N . ALA A 1 113 ? 4.91 4.359 18.141 1 89.94 113 ALA A N 1
ATOM 883 C CA . ALA A 1 113 ? 5.078 4.09 19.578 1 89.94 113 ALA A CA 1
ATOM 884 C C . ALA A 1 113 ? 5.699 5.289 20.281 1 89.94 113 ALA A C 1
ATOM 886 O O . ALA A 1 113 ? 5.438 5.52 21.469 1 89.94 113 ALA A O 1
ATOM 887 N N . THR A 1 114 ? 6.414 6.062 19.547 1 84.31 114 THR A N 1
ATOM 888 C CA . THR A 1 114 ? 7.156 7.184 20.094 1 84.31 114 THR A CA 1
ATOM 889 C C . THR A 1 114 ? 6.301 8.445 20.125 1 84.31 114 THR A C 1
ATOM 891 O O . THR A 1 114 ? 6.68 9.453 20.719 1 84.31 114 THR A O 1
ATOM 894 N N . GLN A 1 115 ? 5.188 8.414 19.453 1 85.38 115 GLN A N 1
ATOM 895 C CA . GLN A 1 115 ? 4.34 9.602 19.359 1 85.38 115 GLN A CA 1
ATOM 896 C C . GLN A 1 115 ? 3.033 9.398 20.125 1 85.38 115 GLN A C 1
ATOM 898 O O . GLN A 1 115 ? 2.291 8.453 19.859 1 85.38 115 GLN A O 1
ATOM 903 N N . GLN A 1 116 ? 2.746 10.305 21.031 1 86.94 116 GLN A N 1
ATOM 904 C CA . GLN A 1 116 ? 1.524 10.367 21.828 1 86.94 116 GLN A CA 1
ATOM 905 C C . GLN A 1 116 ? 1.153 8.984 22.375 1 86.94 116 GLN A C 1
ATOM 907 O O . GLN A 1 116 ? 0.025 8.523 22.203 1 86.94 116 GLN A O 1
ATOM 912 N N . ASP A 1 117 ? 2.092 8.297 22.922 1 83.94 117 ASP A N 1
ATOM 913 C CA . ASP A 1 117 ? 1.927 7.035 23.641 1 83.94 117 ASP A CA 1
ATOM 914 C C . ASP A 1 117 ? 1.398 5.941 22.719 1 83.94 117 ASP A C 1
ATOM 916 O O . ASP A 1 117 ? 0.674 5.047 23.156 1 83.94 117 ASP A O 1
ATOM 920 N N . GLY A 1 118 ? 1.596 6.082 21.438 1 89.25 118 GLY A N 1
ATOM 921 C CA . GLY A 1 118 ? 1.245 5.031 20.484 1 89.25 118 GLY A CA 1
ATOM 922 C C . GLY A 1 118 ? -0.193 5.117 20.016 1 89.25 118 GLY A C 1
ATOM 923 O O . GLY A 1 118 ? -0.672 4.223 19.312 1 89.25 118 GLY A O 1
ATOM 924 N N . PHE A 1 119 ? -0.906 6.184 20.359 1 93.75 119 PHE A N 1
ATOM 925 C CA . PHE A 1 119 ? -2.27 6.355 19.875 1 93.75 119 PHE A CA 1
ATOM 926 C C . PHE A 1 119 ? -2.283 6.531 18.359 1 93.75 119 PHE A C 1
ATOM 928 O O . PHE A 1 119 ? -1.396 7.18 17.797 1 93.75 119 PHE A O 1
ATOM 935 N N . ILE A 1 120 ? -3.365 5.988 17.797 1 96.88 120 ILE A N 1
ATOM 936 C CA . ILE A 1 120 ? -3.549 6.16 16.359 1 96.88 120 ILE A CA 1
ATOM 937 C C . ILE A 1 120 ? -4.156 7.531 16.078 1 96.88 120 ILE A C 1
ATOM 939 O O . ILE A 1 120 ? -3.666 8.266 15.211 1 96.88 120 ILE A O 1
ATOM 943 N N . MET A 1 121 ? -5.203 7.863 16.828 1 97.31 121 MET A N 1
ATOM 944 C CA . MET A 1 121 ? -5.828 9.18 16.719 1 97.31 121 MET A CA 1
ATOM 945 C C . MET A 1 121 ? -5.105 10.195 17.609 1 97.31 121 MET A C 1
ATOM 947 O O . MET A 1 121 ? -5.102 10.062 18.828 1 97.31 121 MET A O 1
ATOM 951 N N . HIS A 1 122 ? -4.555 11.18 16.984 1 95.69 122 HIS A N 1
ATOM 952 C CA . HIS A 1 122 ? -3.834 12.211 17.719 1 95.69 122 HIS A CA 1
ATOM 953 C C . HIS A 1 122 ? -4.719 13.422 17.984 1 95.69 122 HIS A C 1
ATOM 955 O O . HIS A 1 122 ? -5.711 13.633 17.281 1 95.69 122 HIS A O 1
ATOM 961 N N . ASP A 1 123 ? -4.293 14.141 18.984 1 94.12 123 ASP A N 1
ATOM 962 C CA . ASP A 1 123 ? -4.848 15.461 19.281 1 94.12 123 ASP A CA 1
ATOM 963 C C . ASP A 1 123 ? -3.865 16.562 18.891 1 94.12 123 ASP A C 1
ATOM 965 O O . ASP A 1 123 ? -2.66 16.438 19.109 1 94.12 123 ASP A O 1
ATOM 969 N N . VAL A 1 124 ? -4.391 17.5 18.297 1 94.81 124 VAL A N 1
ATOM 970 C CA . VAL A 1 124 ? -3.621 18.703 18 1 94.81 124 VAL A CA 1
ATOM 971 C C . VAL A 1 124 ? -4.309 19.922 18.609 1 94.81 124 VAL A C 1
ATOM 973 O O . VAL A 1 124 ? -5.34 20.375 18.109 1 94.81 124 VAL A O 1
ATOM 976 N N . TYR A 1 125 ? -3.904 20.391 19.688 1 94.94 125 TYR A N 1
ATOM 977 C CA . TYR A 1 125 ? -4.359 21.578 20.391 1 94.94 125 TYR A CA 1
ATOM 978 C C . TYR A 1 125 ? -3.232 22.203 21.203 1 94.94 125 TYR A C 1
ATOM 980 O O . TYR A 1 125 ? -2.248 21.531 21.531 1 94.94 125 TYR A O 1
ATOM 988 N N . PRO A 1 126 ? -3.342 23.453 21.516 1 94.62 126 PRO A N 1
ATOM 989 C CA . PRO A 1 126 ? -2.254 24.109 22.25 1 94.62 126 PRO A CA 1
ATOM 990 C C . PRO A 1 126 ? -2.15 23.625 23.703 1 94.62 126 PRO A C 1
ATOM 992 O O . PRO A 1 126 ? -3.172 23.406 24.359 1 94.62 126 PRO A O 1
ATOM 995 N N . VAL A 1 127 ? -0.977 23.406 24.078 1 91.88 127 VAL A N 1
ATOM 996 C CA . VAL A 1 127 ? -0.679 23.031 25.453 1 91.88 127 VAL A CA 1
ATOM 997 C C . VAL A 1 127 ? 0.223 24.094 26.094 1 91.88 127 VAL A C 1
ATOM 999 O O . VAL A 1 127 ? 1.208 24.516 25.484 1 91.88 127 VAL A O 1
ATOM 1002 N N . GLN A 1 128 ? -0.158 24.469 27.297 1 91.38 128 GLN A N 1
ATOM 1003 C CA . GLN A 1 128 ? 0.635 25.469 28 1 91.38 128 GLN A CA 1
ATOM 1004 C C . GLN A 1 128 ? 2.068 24.984 28.203 1 91.38 128 GLN A C 1
ATOM 1006 O O . GLN A 1 128 ? 2.295 23.844 28.594 1 91.38 128 GLN A O 1
ATOM 1011 N N . GLY A 1 129 ? 3.035 25.812 27.922 1 89.31 129 GLY A N 1
ATOM 1012 C CA . GLY A 1 129 ? 4.438 25.453 28.078 1 89.31 129 GLY A CA 1
ATOM 1013 C C . GLY A 1 129 ? 5.09 25.062 26.766 1 89.31 129 GLY A C 1
ATOM 1014 O O . GLY A 1 129 ? 6.32 25 26.672 1 89.31 129 GLY A O 1
ATOM 1015 N N . PHE A 1 130 ? 4.273 24.828 25.766 1 86.31 130 PHE A N 1
ATOM 1016 C CA . PHE A 1 130 ? 4.809 24.391 24.484 1 86.31 130 PHE A CA 1
ATOM 1017 C C . PHE A 1 130 ? 4.613 25.484 23.422 1 86.31 130 PHE A C 1
ATOM 1019 O O . PHE A 1 130 ? 4.711 25.203 22.219 1 86.31 130 PHE A O 1
ATOM 1026 N N . GLU A 1 131 ? 4.324 26.672 23.828 1 89.25 131 GLU A N 1
ATOM 1027 C CA . GLU A 1 131 ? 3.889 27.75 22.938 1 89.25 131 GLU A CA 1
ATOM 1028 C C . GLU A 1 131 ? 4.91 28 21.844 1 89.25 131 GLU A C 1
ATOM 1030 O O . GLU A 1 131 ? 4.551 28.391 20.734 1 89.25 131 GLU A O 1
ATOM 1035 N N . HIS A 1 132 ? 6.129 27.672 22.031 1 86.44 132 HIS A N 1
ATOM 1036 C CA . HIS A 1 132 ? 7.168 28.047 21.078 1 86.44 132 HIS A CA 1
ATOM 1037 C C . HIS A 1 132 ? 7.82 26.812 20.469 1 86.44 132 HIS A C 1
ATOM 1039 O O . HIS A 1 132 ? 8.852 26.922 19.797 1 86.44 132 HIS A O 1
ATOM 1045 N N . GLU A 1 133 ? 7.207 25.703 20.719 1 80.12 133 GLU A N 1
ATOM 1046 C CA . GLU A 1 133 ? 7.77 24.469 20.203 1 80.12 133 GLU A CA 1
ATOM 1047 C C . GLU A 1 133 ? 7.277 24.172 18.781 1 80.12 133 GLU A C 1
ATOM 1049 O O . GLU A 1 133 ? 6.18 24.594 18.406 1 80.12 133 GLU A O 1
ATOM 1054 N N . GLN A 1 134 ? 8.07 23.516 17.984 1 79.12 134 GLN A N 1
ATOM 1055 C CA . GLN A 1 134 ? 7.781 23.141 16.609 1 79.12 134 GLN A CA 1
ATOM 1056 C C . GLN A 1 134 ? 7.055 21.797 16.531 1 79.12 134 GLN A C 1
ATOM 1058 O O . GLN A 1 134 ? 7.469 20.891 15.805 1 79.12 134 GLN A O 1
ATOM 1063 N N . ILE A 1 135 ? 6.008 21.656 17.344 1 78.31 135 ILE A N 1
ATOM 1064 C CA . ILE A 1 135 ? 5.203 20.438 17.391 1 78.31 135 ILE A CA 1
ATOM 1065 C C . ILE A 1 135 ? 3.719 20.797 17.391 1 78.31 135 ILE A C 1
ATOM 1067 O O . ILE A 1 135 ? 3.361 21.984 17.469 1 78.31 135 ILE A O 1
ATOM 1071 N N . GLY A 1 136 ? 2.824 19.875 17.297 1 81.56 136 GLY A N 1
ATOM 1072 C CA . GLY A 1 136 ? 1.388 20.062 17.188 1 81.56 136 GLY A CA 1
ATOM 1073 C C . GLY A 1 136 ? 0.781 20.75 18.391 1 81.56 136 GLY A C 1
ATOM 1074 O O . GLY A 1 136 ? -0.303 21.328 18.312 1 81.56 136 GLY A O 1
ATOM 1075 N N . TRP A 1 137 ? 1.478 20.781 19.469 1 82 137 TRP A N 1
ATOM 1076 C CA . TRP A 1 137 ? 0.975 21.375 20.703 1 82 137 TRP A CA 1
ATOM 1077 C C . TRP A 1 137 ? 1.394 22.844 20.797 1 82 137 TRP A C 1
ATOM 1079 O O . TRP A 1 137 ? 0.949 23.562 21.688 1 82 137 TRP A O 1
ATOM 1089 N N . GLY A 1 138 ? 2.201 23.234 19.828 1 84.94 138 GLY A N 1
ATOM 1090 C CA .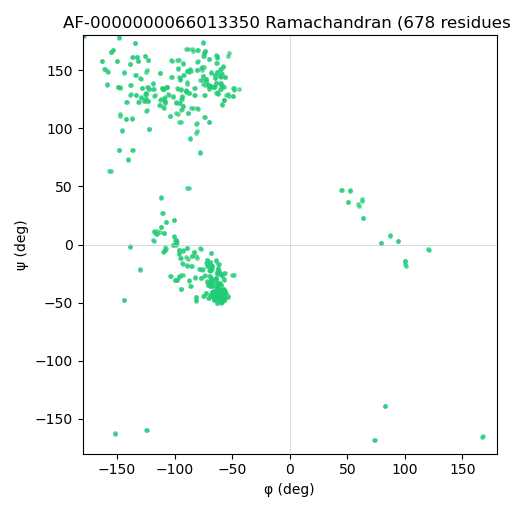 GLY A 1 138 ? 2.627 24.625 19.781 1 84.94 138 GLY A CA 1
ATOM 1091 C C . GLY A 1 138 ? 1.538 25.562 19.312 1 84.94 138 GLY A C 1
ATOM 1092 O O . GLY A 1 138 ? 0.527 25.125 18.75 1 84.94 138 GLY A O 1
ATOM 1093 N N . SER A 1 139 ? 1.778 26.906 19.562 1 87.38 139 SER A N 1
ATOM 1094 C CA . SER A 1 139 ? 0.754 27.859 19.188 1 87.38 139 SER A CA 1
ATOM 1095 C C . SER A 1 139 ? 1.377 29.172 18.688 1 87.38 139 SER A C 1
ATOM 1097 O O . SER A 1 139 ? 1.163 29.578 17.547 1 87.38 139 SER A O 1
ATOM 1099 N N . GLU A 1 140 ? 2.277 29.703 19.344 1 90.62 140 GLU A N 1
ATOM 1100 C CA . GLU A 1 140 ? 2.713 31.078 19.125 1 90.62 140 GLU A CA 1
ATOM 1101 C C . GLU A 1 140 ? 3.764 31.156 18.016 1 90.62 140 GLU A C 1
ATOM 1103 O O . GLU A 1 140 ? 4.043 32.25 17.484 1 90.62 140 GLU A O 1
ATOM 1108 N N . GLU A 1 141 ? 4.359 30.078 17.703 1 88.75 141 GLU A N 1
ATOM 1109 C CA . GLU A 1 141 ? 5.344 30.047 16.625 1 88.75 141 GLU A CA 1
ATOM 1110 C C . GLU A 1 141 ? 4.758 29.422 15.367 1 88.75 141 GLU A C 1
ATOM 1112 O O . GLU A 1 141 ? 3.918 28.516 15.445 1 88.75 141 GLU A O 1
ATOM 1117 N N . THR A 1 142 ? 5.211 29.984 14.32 1 89.31 142 THR A N 1
ATOM 1118 C CA . THR A 1 142 ? 4.91 29.312 13.062 1 89.31 142 THR A CA 1
ATOM 1119 C C . THR A 1 142 ? 5.453 27.891 13.062 1 89.31 142 THR A C 1
ATOM 1121 O O . THR A 1 142 ? 6.617 27.656 13.398 1 89.31 142 THR A O 1
ATOM 1124 N N . LEU A 1 143 ? 4.551 27.016 12.891 1 89.88 143 LEU A N 1
ATOM 1125 C CA . LEU A 1 143 ? 5.074 25.672 12.602 1 89.88 143 LEU A CA 1
ATOM 1126 C C . LEU A 1 143 ? 5.598 25.594 11.172 1 89.88 143 LEU A C 1
ATOM 1128 O O . LEU A 1 143 ? 4.82 25.641 10.219 1 89.88 143 LEU A O 1
ATOM 1132 N N . THR A 1 144 ? 6.867 25.5 11.031 1 92.38 144 THR A N 1
ATOM 1133 C CA . THR A 1 144 ? 7.523 25.516 9.727 1 92.38 144 THR A CA 1
ATOM 1134 C C . THR A 1 144 ? 7.039 24.359 8.859 1 92.38 144 THR A C 1
ATOM 1136 O O . THR A 1 144 ? 6.879 23.234 9.352 1 92.38 144 THR A O 1
ATOM 1139 N N . TRP A 1 145 ? 6.859 24.734 7.605 1 96.5 145 TRP A N 1
ATOM 1140 C CA . TRP A 1 145 ? 6.379 23.703 6.691 1 96.5 145 TRP A CA 1
ATOM 1141 C C . TRP A 1 145 ? 7.375 22.547 6.609 1 96.5 145 TRP A C 1
ATOM 1143 O O . TRP A 1 145 ? 8.586 22.75 6.73 1 96.5 145 TRP A O 1
ATOM 1153 N N . HIS A 1 146 ? 6.848 21.359 6.465 1 97.44 146 HIS A N 1
ATOM 1154 C CA . HIS A 1 146 ? 7.66 20.156 6.414 1 97.44 146 HIS A CA 1
ATOM 1155 C C . HIS A 1 146 ? 6.875 18.984 5.84 1 97.44 146 HIS A C 1
ATOM 1157 O O . HIS A 1 146 ? 5.645 19.047 5.75 1 97.44 146 HIS A O 1
ATOM 1163 N N . THR A 1 147 ? 7.59 17.984 5.328 1 97.94 147 THR A N 1
ATOM 1164 C CA . THR A 1 147 ? 7.043 16.641 5.141 1 97.94 147 THR A CA 1
ATOM 1165 C C . THR A 1 147 ? 6.922 15.922 6.477 1 97.94 147 THR A C 1
ATOM 1167 O O . THR A 1 147 ? 7.859 15.922 7.277 1 97.94 147 THR A O 1
ATOM 1170 N N . GLU A 1 148 ? 5.715 15.375 6.734 1 96.38 148 GLU A N 1
ATOM 1171 C CA . GLU A 1 148 ? 5.5 14.672 8 1 96.38 148 GLU A CA 1
ATOM 1172 C C . GLU A 1 148 ? 6.496 13.531 8.172 1 96.38 148 GLU A C 1
ATOM 1174 O O . GLU A 1 148 ? 6.613 12.664 7.305 1 96.38 148 GLU A O 1
ATOM 1179 N N . ASP A 1 149 ? 7.242 13.539 9.281 1 93.44 149 ASP A N 1
ATOM 1180 C CA . ASP A 1 149 ? 8.227 12.508 9.609 1 93.44 149 ASP A CA 1
ATOM 1181 C C . ASP A 1 149 ? 9.195 12.289 8.453 1 93.44 149 ASP A C 1
ATOM 1183 O O . ASP A 1 149 ? 9.531 11.148 8.125 1 93.44 149 ASP A O 1
ATOM 1187 N N . ALA A 1 150 ? 9.688 13.297 7.918 1 95.44 150 ALA A N 1
ATOM 1188 C CA . ALA A 1 150 ? 10.477 13.289 6.691 1 95.44 150 ALA A CA 1
ATOM 1189 C C . ALA A 1 150 ? 11.688 12.367 6.828 1 95.44 150 ALA A C 1
ATOM 1191 O O . ALA A 1 150 ? 12.117 11.75 5.852 1 95.44 150 ALA A O 1
ATOM 1192 N N . PHE A 1 151 ? 12.227 12.211 7.984 1 92.5 151 PHE A N 1
ATOM 1193 C CA . PHE A 1 151 ? 13.453 11.445 8.164 1 92.5 151 PHE A CA 1
ATOM 1194 C C . PHE A 1 151 ? 13.188 9.953 8.07 1 92.5 151 PHE A C 1
ATOM 1196 O O . PHE A 1 151 ? 14.102 9.164 7.82 1 92.5 151 PHE A O 1
ATOM 1203 N N . HIS A 1 152 ? 12.07 9.602 8.266 1 92.75 152 HIS A N 1
ATOM 1204 C CA . HIS A 1 152 ? 11.797 8.195 8.508 1 92.75 152 HIS A CA 1
ATOM 1205 C C . HIS A 1 152 ? 11.398 7.48 7.223 1 92.75 152 HIS A C 1
ATOM 1207 O O . HIS A 1 152 ? 10.477 7.918 6.523 1 92.75 152 HIS A O 1
ATOM 1213 N N . PRO A 1 153 ? 11.977 6.273 6.941 1 91.69 153 PRO A N 1
ATOM 1214 C CA . PRO A 1 153 ? 11.609 5.539 5.73 1 91.69 153 PRO A CA 1
ATOM 1215 C C . PRO A 1 153 ? 10.172 5.016 5.766 1 91.69 153 PRO A C 1
ATOM 1217 O O . PRO A 1 153 ? 9.586 4.734 4.719 1 91.69 153 PRO A O 1
ATOM 1220 N N . LEU A 1 154 ? 9.578 4.891 6.957 1 94.75 154 LEU A N 1
ATOM 1221 C CA . LEU A 1 154 ? 8.219 4.379 7.125 1 94.75 154 LEU A CA 1
ATOM 1222 C C . LEU A 1 154 ? 7.23 5.516 7.34 1 94.75 154 LEU A C 1
ATOM 1224 O O . LEU A 1 154 ? 6.141 5.305 7.879 1 94.75 154 LEU A O 1
ATOM 1228 N N . ARG A 1 155 ? 7.609 6.738 6.918 1 95.25 155 ARG A N 1
ATOM 1229 C CA . ARG A 1 155 ? 6.738 7.898 7.078 1 95.25 155 ARG A CA 1
ATOM 1230 C C . ARG A 1 155 ? 5.395 7.676 6.395 1 95.25 155 ARG A C 1
ATOM 1232 O O . ARG A 1 155 ? 5.305 6.914 5.43 1 95.25 155 ARG A O 1
ATOM 1239 N N . THR A 1 156 ? 4.395 8.352 6.906 1 97 156 THR A N 1
ATOM 1240 C CA . THR A 1 156 ? 3.033 8.164 6.426 1 97 156 THR A CA 1
ATOM 1241 C C . THR A 1 156 ? 2.91 8.594 4.969 1 97 156 THR A C 1
ATOM 1243 O O . THR A 1 156 ? 3.689 9.422 4.492 1 97 156 THR A O 1
ATOM 1246 N N . ASP A 1 157 ? 1.938 8.047 4.301 1 98.5 157 ASP A N 1
ATOM 1247 C CA . ASP A 1 157 ? 1.626 8.422 2.926 1 98.5 157 ASP A CA 1
ATOM 1248 C C . ASP A 1 157 ? 0.691 9.625 2.879 1 98.5 157 ASP A C 1
ATOM 1250 O O . ASP A 1 157 ? 0.788 10.461 1.977 1 98.5 157 ASP A O 1
ATOM 1254 N N . TYR A 1 158 ? -0.22 9.688 3.834 1 98.81 158 TYR A N 1
ATOM 1255 C CA . TYR A 1 158 ? -1.152 10.805 3.955 1 98.81 158 TYR A CA 1
ATOM 1256 C C . TYR A 1 158 ? -1.241 11.281 5.398 1 98.81 158 TYR A C 1
ATOM 1258 O O . TYR A 1 158 ? -1.12 10.484 6.332 1 98.81 158 TYR A O 1
ATOM 1266 N N . LEU A 1 159 ? -1.427 12.547 5.492 1 98.69 159 LEU A N 1
ATOM 1267 C CA . LEU A 1 159 ? -1.796 13.18 6.758 1 98.69 159 LEU A CA 1
ATOM 1268 C C . LEU A 1 159 ? -3.242 13.656 6.723 1 98.69 159 LEU A C 1
ATOM 1270 O O . LEU A 1 159 ? -3.65 14.344 5.781 1 98.69 159 LEU A O 1
ATOM 1274 N N . GLY A 1 160 ? -3.996 13.195 7.66 1 98.88 160 GLY A N 1
ATOM 1275 C CA . GLY A 1 160 ? -5.359 13.688 7.805 1 98.88 160 GLY A CA 1
ATOM 1276 C C . GLY A 1 160 ? -5.555 14.547 9.039 1 98.88 160 GLY A C 1
ATOM 1277 O O . GLY A 1 160 ? -5.098 14.195 10.125 1 98.88 160 GLY A O 1
ATOM 1278 N N . LEU A 1 161 ? -6.219 15.688 8.891 1 98.81 161 LEU A N 1
ATOM 1279 C CA . LEU A 1 161 ? -6.598 16.562 9.992 1 98.81 161 LEU A CA 1
ATOM 1280 C C . LEU A 1 161 ? -8.094 16.859 9.969 1 98.81 161 LEU A C 1
ATOM 1282 O O . LEU A 1 161 ? -8.625 17.312 8.961 1 98.81 161 LEU A O 1
ATOM 1286 N N . MET A 1 162 ? -8.719 16.562 11 1 98.81 162 MET A N 1
ATOM 1287 C CA . MET A 1 162 ? -10.117 16.938 11.156 1 98.81 162 MET A CA 1
ATOM 1288 C C . MET A 1 162 ? -10.266 18.094 12.156 1 98.81 162 MET A C 1
ATOM 1290 O O . MET A 1 162 ? -9.703 18.031 13.25 1 98.81 162 MET A O 1
ATOM 1294 N N . CYS A 1 163 ? -11.039 19.016 11.805 1 98.88 163 CYS A N 1
ATOM 1295 C CA . CYS A 1 163 ? -11.234 20.172 12.664 1 98.88 163 CYS A CA 1
ATOM 1296 C C . CYS A 1 163 ? -12.438 19.984 13.586 1 98.88 163 CYS A C 1
ATOM 1298 O O . CYS A 1 163 ? -13.562 19.797 13.109 1 98.88 163 CYS A O 1
ATOM 1300 N N . LEU A 1 164 ? -12.188 20 14.828 1 98.44 164 LEU A N 1
ATOM 1301 C CA . LEU A 1 164 ? -13.273 20.016 15.805 1 98.44 164 LEU A CA 1
ATOM 1302 C C . LEU A 1 164 ? -13.602 21.438 16.234 1 98.44 164 LEU A C 1
ATOM 1304 O O . LEU A 1 164 ? -14.766 21.75 16.5 1 98.44 164 LEU A O 1
ATOM 1308 N N . ARG A 1 165 ? -12.531 22.266 16.375 1 98.12 165 ARG A N 1
ATOM 1309 C CA . ARG A 1 165 ? -12.656 23.656 16.766 1 98.12 165 ARG A CA 1
ATOM 1310 C C . ARG A 1 165 ? -11.555 24.516 16.156 1 98.12 165 ARG A C 1
ATOM 1312 O O . ARG A 1 165 ? -10.398 24.078 16.094 1 98.12 165 ARG A O 1
ATOM 1319 N N . ASN A 1 166 ? -11.914 25.672 15.633 1 97.94 166 ASN A N 1
ATOM 1320 C CA . ASN A 1 166 ? -10.961 26.625 15.078 1 97.94 166 ASN A CA 1
ATOM 1321 C C . ASN A 1 166 ? -11.516 28.047 15.102 1 97.94 166 ASN A C 1
ATOM 1323 O O . ASN A 1 166 ? -11.695 28.672 14.055 1 97.94 166 ASN A O 1
ATOM 1327 N N . PRO A 1 167 ? -11.75 28.531 16.312 1 96.62 167 PRO A N 1
ATOM 1328 C CA . PRO A 1 167 ? -12.469 29.797 16.438 1 96.62 167 PRO A CA 1
ATOM 1329 C C . PRO A 1 167 ? -11.711 30.969 15.828 1 96.62 167 PRO A C 1
ATOM 1331 O O . PRO A 1 167 ? -12.32 31.938 15.383 1 96.62 167 PRO A O 1
ATOM 1334 N N . ASP A 1 168 ? -10.406 30.906 15.727 1 96.25 168 ASP A N 1
ATOM 1335 C CA . ASP A 1 168 ? -9.609 32.031 15.234 1 96.25 168 ASP A CA 1
ATOM 1336 C C . ASP A 1 168 ? -9.25 31.844 13.766 1 96.25 168 ASP A C 1
ATOM 1338 O O . ASP A 1 168 ? -8.438 32.594 13.219 1 96.25 168 ASP A O 1
ATOM 1342 N N . GLY A 1 169 ? -9.75 30.797 13.172 1 97.31 169 GLY A N 1
ATOM 1343 C CA . GLY A 1 169 ? -9.484 30.562 11.766 1 97.31 169 GLY A CA 1
ATOM 1344 C C . GLY A 1 169 ? -8.016 30.344 11.453 1 97.31 169 GLY A C 1
ATOM 1345 O O . GLY A 1 169 ? -7.508 30.875 10.461 1 97.31 169 GLY A O 1
ATOM 1346 N N . VAL A 1 170 ? -7.344 29.656 12.352 1 97.19 170 VAL A N 1
ATOM 1347 C CA . VAL A 1 170 ? -5.922 29.406 12.148 1 97.19 170 VAL A CA 1
ATOM 1348 C C . VAL A 1 170 ? -5.719 28.578 10.875 1 97.19 170 VAL A C 1
ATOM 1350 O O . VAL A 1 170 ? -6.371 27.547 10.688 1 97.19 170 VAL A O 1
ATOM 1353 N N . GLU A 1 171 ? -4.848 29.031 10.07 1 97.62 171 GLU A N 1
ATOM 1354 C CA . GLU A 1 171 ? -4.633 28.422 8.758 1 97.62 171 GLU A CA 1
ATOM 1355 C C . GLU A 1 171 ? -3.627 27.281 8.828 1 97.62 171 GLU A C 1
ATOM 1357 O O . GLU A 1 171 ? -2.576 27.422 9.461 1 97.62 171 GLU A O 1
ATOM 1362 N N . THR A 1 172 ? -3.969 26.141 8.266 1 97.38 172 THR A N 1
ATOM 1363 C CA . THR A 1 172 ? -2.984 25.141 7.883 1 97.38 172 THR A CA 1
ATOM 1364 C C . THR A 1 172 ? -2.33 25.5 6.551 1 97.38 172 THR A C 1
ATOM 1366 O O . THR A 1 172 ? -3.002 25.562 5.52 1 97.38 172 THR A O 1
ATOM 1369 N N . THR A 1 173 ? -1.066 25.719 6.613 1 97.56 173 THR A N 1
ATOM 1370 C CA . THR A 1 173 ? -0.364 26.094 5.391 1 97.56 173 THR A CA 1
ATOM 1371 C C . THR A 1 173 ? 0.088 24.844 4.625 1 97.56 173 THR A C 1
ATOM 1373 O O . THR A 1 173 ? 0.32 23.797 5.223 1 97.56 173 THR A O 1
ATOM 1376 N N . ALA A 1 174 ? 0.124 24.984 3.332 1 97.94 174 ALA A N 1
ATOM 1377 C CA . ALA A 1 174 ? 0.497 23.844 2.508 1 97.94 174 ALA A CA 1
ATOM 1378 C C . ALA A 1 174 ? 0.999 24.297 1.139 1 97.94 174 ALA A C 1
ATOM 1380 O O . ALA A 1 174 ? 0.581 25.328 0.629 1 97.94 174 ALA A O 1
ATOM 1381 N N . CYS A 1 175 ? 1.87 23.547 0.62 1 98.38 175 CYS A N 1
ATOM 1382 C CA . CYS A 1 175 ? 2.391 23.766 -0.725 1 98.38 175 CYS A CA 1
ATOM 1383 C C . CYS A 1 175 ? 2.6 22.438 -1.453 1 98.38 175 CYS A C 1
ATOM 1385 O O . CYS A 1 175 ? 3.289 21.547 -0.949 1 98.38 175 CYS A O 1
ATOM 1387 N N . ASP A 1 176 ? 1.958 22.266 -2.623 1 98.12 176 ASP A N 1
ATOM 1388 C CA . ASP A 1 176 ? 2.146 21.109 -3.49 1 98.12 176 ASP A CA 1
ATOM 1389 C C . ASP A 1 176 ? 3.381 21.281 -4.371 1 98.12 176 ASP A C 1
ATOM 1391 O O . ASP A 1 176 ? 3.578 22.328 -4.98 1 98.12 176 ASP A O 1
ATOM 1395 N N . ILE A 1 177 ? 4.148 20.281 -4.449 1 98.06 177 ILE A N 1
ATOM 1396 C CA . ILE A 1 177 ? 5.383 20.344 -5.227 1 98.06 177 ILE A CA 1
ATOM 1397 C C . ILE A 1 177 ? 5.059 20.688 -6.68 1 98.06 177 ILE A C 1
ATOM 1399 O O . ILE A 1 177 ? 5.875 21.281 -7.383 1 98.06 177 ILE A O 1
ATOM 1403 N N . ALA A 1 178 ? 3.916 20.375 -7.141 1 96.44 178 ALA A N 1
ATOM 1404 C CA . ALA A 1 178 ? 3.492 20.672 -8.5 1 96.44 178 ALA A CA 1
ATOM 1405 C C . ALA A 1 178 ? 3.461 22.188 -8.742 1 96.44 178 ALA A C 1
ATOM 1407 O O . ALA A 1 178 ? 3.539 22.641 -9.891 1 96.44 178 ALA A O 1
ATOM 1408 N N . ASP A 1 179 ? 3.393 22.984 -7.703 1 97 179 ASP A N 1
ATOM 1409 C CA . ASP A 1 179 ? 3.27 24.438 -7.828 1 97 179 ASP A CA 1
ATOM 1410 C C . ASP A 1 179 ? 4.625 25.125 -7.652 1 97 179 ASP A C 1
ATOM 1412 O O . ASP A 1 179 ? 4.715 26.344 -7.703 1 97 179 ASP A O 1
ATOM 1416 N N . VAL A 1 180 ? 5.613 24.359 -7.43 1 97.62 180 VAL A N 1
ATOM 1417 C CA . VAL A 1 180 ? 6.938 24.891 -7.129 1 97.62 180 VAL A CA 1
ATOM 1418 C C . VAL A 1 180 ? 7.754 25 -8.414 1 97.62 180 VAL A C 1
ATOM 1420 O O . VAL A 1 180 ? 7.875 24.031 -9.164 1 97.62 180 VAL A O 1
ATOM 1423 N N . GLU A 1 181 ? 8.312 26.188 -8.672 1 96.88 181 GLU A N 1
ATOM 1424 C CA . GLU A 1 181 ? 9.141 26.422 -9.844 1 96.88 181 GLU A CA 1
ATOM 1425 C C . GLU A 1 181 ? 10.602 26.609 -9.461 1 96.88 181 GLU A C 1
ATOM 1427 O O . GLU A 1 181 ? 10.945 27.547 -8.734 1 96.88 181 GLU A O 1
ATOM 1432 N N . ILE A 1 182 ? 11.383 25.734 -9.945 1 97.12 182 ILE A N 1
ATOM 1433 C CA . ILE A 1 182 ? 12.82 25.844 -9.742 1 97.12 182 ILE A CA 1
ATOM 1434 C C . ILE A 1 182 ? 13.555 25.516 -11.039 1 97.12 182 ILE A C 1
ATOM 1436 O O . ILE A 1 182 ? 12.969 24.922 -11.953 1 97.12 182 ILE A O 1
ATOM 1440 N N . ASP A 1 183 ? 14.836 25.938 -11.141 1 97 183 ASP A N 1
ATOM 1441 C CA . ASP A 1 183 ? 15.609 25.703 -12.352 1 97 183 ASP A CA 1
ATOM 1442 C C . ASP A 1 183 ? 16.031 24.25 -12.453 1 97 183 ASP A C 1
ATOM 1444 O O . ASP A 1 183 ? 16.062 23.531 -11.453 1 97 183 ASP A O 1
ATOM 1448 N N . ASP A 1 184 ? 16.406 23.828 -13.656 1 96.69 184 ASP A N 1
ATOM 1449 C CA . ASP A 1 184 ? 16.734 22.438 -13.961 1 96.69 184 ASP A CA 1
ATOM 1450 C C . ASP A 1 184 ? 17.953 21.969 -13.164 1 96.69 184 ASP A C 1
ATOM 1452 O O . ASP A 1 184 ? 18.016 20.812 -12.742 1 96.69 184 ASP A O 1
ATOM 1456 N N . GLU A 1 185 ? 18.859 22.828 -13.008 1 97.12 185 GLU A N 1
ATOM 1457 C CA . GLU A 1 185 ? 20.062 22.453 -12.273 1 97.12 185 GLU A CA 1
ATOM 1458 C C . GLU A 1 185 ? 19.75 22.125 -10.82 1 97.12 185 GLU A C 1
ATOM 1460 O O . GLU A 1 185 ? 20.234 21.125 -10.281 1 97.12 185 GLU A O 1
ATOM 1465 N N . THR A 1 186 ? 18.969 22.969 -10.211 1 97.75 186 THR A N 1
ATOM 1466 C CA . THR A 1 186 ? 18.547 22.719 -8.844 1 97.75 186 THR A CA 1
ATOM 1467 C C . THR A 1 186 ? 17.734 21.438 -8.75 1 97.75 186 THR A C 1
ATOM 1469 O O . THR A 1 186 ? 17.938 20.625 -7.84 1 97.75 186 THR A O 1
ATOM 1472 N N . ARG A 1 187 ? 16.859 21.234 -9.672 1 97.69 187 ARG A N 1
ATOM 1473 C CA . ARG A 1 187 ? 16.047 20.016 -9.719 1 97.69 187 ARG A CA 1
ATOM 1474 C C . ARG A 1 187 ? 16.922 18.766 -9.789 1 97.69 187 ARG A C 1
ATOM 1476 O O . ARG A 1 187 ? 16.656 17.781 -9.102 1 97.69 187 ARG A O 1
ATOM 1483 N N . GLU A 1 188 ? 17.875 18.828 -10.594 1 97.38 188 GLU A N 1
ATOM 1484 C CA . GLU A 1 188 ? 18.797 17.703 -10.742 1 97.38 188 GLU A CA 1
ATOM 1485 C C . GLU A 1 188 ? 19.531 17.422 -9.445 1 97.38 188 GLU A C 1
ATOM 1487 O O . GLU A 1 188 ? 19.672 16.266 -9.039 1 97.38 188 GLU A O 1
ATOM 1492 N N . THR A 1 189 ? 20.031 18.469 -8.875 1 98.06 189 THR A N 1
ATOM 1493 C CA . THR A 1 189 ? 20.75 18.312 -7.613 1 98.06 189 THR A CA 1
ATOM 1494 C C . THR A 1 189 ? 19.844 17.703 -6.547 1 98.06 189 THR A C 1
ATOM 1496 O O . THR A 1 189 ? 20.234 16.766 -5.852 1 98.06 189 THR A O 1
ATOM 1499 N N . LEU A 1 190 ? 18.609 18.188 -6.438 1 98.5 190 LEU A N 1
ATOM 1500 C CA . LEU A 1 190 ? 17.656 17.766 -5.418 1 98.5 190 LEU A CA 1
ATOM 1501 C C . LEU A 1 190 ? 17.219 16.312 -5.645 1 98.5 190 LEU A C 1
ATOM 1503 O O . LEU A 1 190 ? 16.672 15.688 -4.742 1 98.5 190 LEU A O 1
ATOM 1507 N N . SER A 1 191 ? 17.438 15.828 -6.871 1 97.94 191 SER A N 1
ATOM 1508 C CA . SER A 1 191 ? 17 14.484 -7.227 1 97.94 191 SER A CA 1
ATOM 1509 C C . SER A 1 191 ? 18.078 13.453 -6.914 1 97.94 191 SER A C 1
ATOM 1511 O O . SER A 1 191 ? 17.875 12.25 -7.109 1 97.94 191 SER A O 1
ATOM 1513 N N . GLN A 1 192 ? 19.219 13.914 -6.445 1 97.69 192 GLN A N 1
ATOM 1514 C CA . GLN A 1 192 ? 20.297 13.016 -6.078 1 97.69 192 GLN A CA 1
ATOM 1515 C C . GLN A 1 192 ? 20.234 12.648 -4.598 1 97.69 192 GLN A C 1
ATOM 1517 O O . GLN A 1 192 ? 19.812 13.461 -3.77 1 97.69 192 GLN A O 1
ATOM 1522 N N . GLU A 1 193 ? 20.625 11.438 -4.277 1 97.19 193 GLU A N 1
ATOM 1523 C CA . GLU A 1 193 ? 20.641 10.977 -2.889 1 97.19 193 GLU A CA 1
ATOM 1524 C C . GLU A 1 193 ? 21.859 11.523 -2.139 1 97.19 193 GLU A C 1
ATOM 1526 O O . GLU A 1 193 ? 22.797 10.781 -1.847 1 97.19 193 GLU A O 1
ATOM 1531 N N . ARG A 1 194 ? 21.734 12.758 -1.742 1 96.75 194 ARG A N 1
ATOM 1532 C CA . ARG A 1 194 ? 22.891 13.375 -1.096 1 96.75 194 ARG A CA 1
ATOM 1533 C C . ARG A 1 194 ? 22.453 14.219 0.097 1 96.75 194 ARG A C 1
ATOM 1535 O O . ARG A 1 194 ? 23.297 14.797 0.793 1 96.75 194 ARG A O 1
ATOM 1542 N N . PHE A 1 195 ? 21.219 14.297 0.354 1 97.88 195 PHE A N 1
ATOM 1543 C CA . PHE A 1 195 ? 20.719 15.141 1.427 1 97.88 195 PHE A CA 1
ATOM 1544 C C . PHE A 1 195 ? 20.484 14.328 2.695 1 97.88 195 PHE A C 1
ATOM 1546 O O . PHE A 1 195 ? 20.203 13.133 2.627 1 97.88 195 PHE A O 1
ATOM 1553 N N . ARG A 1 196 ? 20.625 15.039 3.762 1 96.81 196 ARG A N 1
ATOM 1554 C CA . ARG A 1 196 ? 20.469 14.375 5.055 1 96.81 196 ARG A CA 1
ATOM 1555 C C . ARG A 1 196 ? 19.391 15.047 5.891 1 96.81 196 ARG A C 1
ATOM 1557 O O . ARG A 1 196 ? 19.281 16.266 5.918 1 96.81 196 ARG A O 1
ATOM 1564 N N . ILE A 1 197 ? 18.531 14.219 6.52 1 96.19 197 ILE A N 1
ATOM 1565 C CA . ILE A 1 197 ? 17.484 14.695 7.402 1 96.19 197 ILE A CA 1
ATOM 1566 C C . ILE A 1 197 ? 17.625 14.062 8.781 1 96.19 197 ILE A C 1
ATOM 1568 O O . ILE A 1 197 ? 17.594 12.836 8.914 1 96.19 197 ILE A O 1
ATOM 1572 N N . LEU A 1 198 ? 17.734 14.836 9.812 1 93.12 198 LEU A N 1
ATOM 1573 C CA . LEU A 1 198 ? 17.859 14.336 11.18 1 93.12 198 LEU A CA 1
ATOM 1574 C C . LEU A 1 198 ? 16.484 13.945 11.742 1 93.12 198 LEU A C 1
ATOM 1576 O O . LEU A 1 198 ? 15.469 14.5 11.328 1 93.12 198 LEU A O 1
ATOM 1580 N N . PRO A 1 199 ? 16.5 12.945 12.664 1 89.5 199 PRO A N 1
ATOM 1581 C CA . PRO A 1 199 ? 15.242 12.609 13.328 1 89.5 199 PRO A CA 1
ATOM 1582 C C . PRO A 1 199 ? 14.656 13.789 14.109 1 89.5 199 PRO A C 1
ATOM 1584 O O . PRO A 1 199 ? 15.398 14.57 14.703 1 89.5 199 PRO A O 1
ATOM 1587 N N . ASP A 1 200 ? 13.312 13.828 14.086 1 82 200 ASP A N 1
ATOM 1588 C CA . ASP A 1 200 ? 12.672 14.906 14.828 1 82 200 ASP A CA 1
ATOM 1589 C C . ASP A 1 200 ? 12.602 14.578 16.312 1 82 200 ASP A C 1
ATOM 1591 O O . ASP A 1 200 ? 12.875 13.453 16.719 1 82 200 ASP A O 1
ATOM 1595 N N . ASP A 1 201 ? 12.281 15.555 17.094 1 76.06 201 ASP A N 1
ATOM 1596 C CA . ASP A 1 201 ? 12.336 15.484 18.547 1 76.06 201 ASP A CA 1
ATOM 1597 C C . ASP A 1 201 ? 11.344 14.453 19.078 1 76.06 201 ASP A C 1
ATOM 1599 O O . ASP A 1 201 ? 11.625 13.773 20.078 1 76.06 201 ASP A O 1
ATOM 1603 N N . ALA A 1 202 ? 10.289 14.336 18.406 1 73.25 202 ALA A N 1
ATOM 1604 C CA . ALA A 1 202 ? 9.258 13.414 18.891 1 73.25 202 ALA A CA 1
ATOM 1605 C C . ALA A 1 202 ? 9.773 11.977 18.891 1 73.25 202 ALA A C 1
ATOM 1607 O O . ALA A 1 202 ? 9.375 11.164 19.734 1 73.25 202 ALA A O 1
ATOM 1608 N N . HIS A 1 203 ? 10.672 11.656 18.031 1 76.56 203 HIS A N 1
ATOM 1609 C CA . HIS A 1 203 ? 11.18 10.297 17.891 1 76.56 203 HIS A CA 1
ATOM 1610 C C . HIS A 1 203 ? 12.461 10.109 18.703 1 76.56 203 HIS A C 1
ATOM 1612 O O . HIS A 1 203 ? 12.945 8.984 18.844 1 76.56 203 HIS A O 1
ATOM 1618 N N . ARG A 1 204 ? 13.008 11.25 19.188 1 73.69 204 ARG A N 1
ATOM 1619 C CA . ARG A 1 204 ? 14.25 11.188 19.953 1 73.69 204 ARG A CA 1
ATOM 1620 C C . ARG A 1 204 ? 13.977 10.828 21.406 1 73.69 204 ARG A C 1
ATOM 1622 O O . ARG A 1 204 ? 14.859 10.328 22.109 1 73.69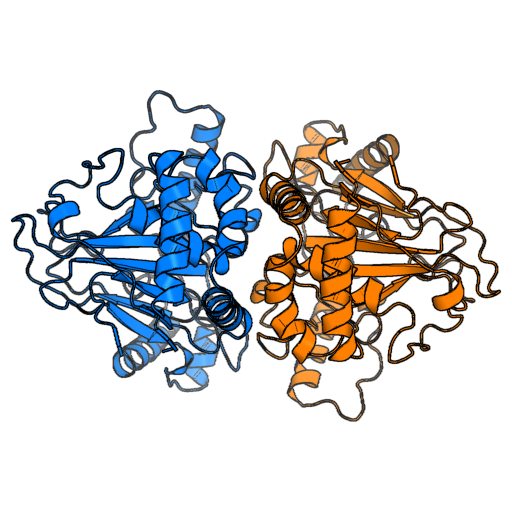 204 ARG A O 1
ATOM 1629 N N . ILE A 1 205 ? 12.773 11.242 21.719 1 63.94 205 ILE A N 1
ATOM 1630 C CA . ILE A 1 205 ? 12.445 11.117 23.125 1 63.94 205 ILE A CA 1
ATOM 1631 C C . ILE A 1 205 ? 12.008 9.688 23.438 1 63.94 205 ILE A C 1
ATOM 1633 O O . ILE A 1 205 ? 11.023 9.195 22.859 1 63.94 205 ILE A O 1
ATOM 1637 N N . HIS A 1 206 ? 12.969 8.883 23.922 1 62.56 206 HIS A N 1
ATOM 1638 C CA . HIS A 1 206 ? 12.57 7.539 24.312 1 62.56 206 HIS A CA 1
ATOM 1639 C C . HIS A 1 206 ? 12.078 7.512 25.75 1 62.56 206 HIS A C 1
ATOM 1641 O O . HIS A 1 206 ? 12.781 7.961 26.672 1 62.56 206 HIS A O 1
ATOM 1647 N N . GLY A 1 207 ? 10.719 7.699 25.859 1 58.72 207 GLY A N 1
ATOM 1648 C CA . GLY A 1 207 ? 10.203 7.559 27.219 1 58.72 207 GLY A CA 1
ATOM 1649 C C . GLY A 1 207 ? 10.594 6.25 27.875 1 58.72 207 GLY A C 1
ATOM 1650 O O . GLY A 1 207 ? 11.18 5.375 27.219 1 58.72 207 GLY A O 1
ATOM 1651 N N . LYS A 1 208 ? 10.477 6.227 29.234 1 60.94 208 LYS A N 1
ATOM 1652 C CA . LYS A 1 208 ? 10.703 4.988 29.984 1 60.94 208 LYS A CA 1
ATOM 1653 C C . LYS A 1 208 ? 9.805 3.867 29.469 1 60.94 208 LYS A C 1
ATOM 1655 O O . LYS A 1 208 ? 8.656 4.109 29.078 1 60.94 208 LYS A O 1
ATOM 1660 N N . ALA A 1 209 ? 10.383 2.754 29.172 1 65.5 209 ALA A N 1
ATOM 1661 C CA . ALA A 1 209 ? 9.617 1.549 28.859 1 65.5 209 ALA A CA 1
ATOM 1662 C C . ALA A 1 209 ? 8.539 1.299 29.906 1 65.5 209 ALA A C 1
ATOM 1664 O O . ALA A 1 209 ? 8.773 1.481 31.109 1 65.5 209 ALA A O 1
ATOM 1665 N N . PRO A 1 210 ? 7.34 1.023 29.297 1 67.12 210 PRO A N 1
ATOM 1666 C CA . PRO A 1 210 ? 6.363 0.622 30.312 1 67.12 210 PRO A CA 1
ATOM 1667 C C . PRO A 1 210 ? 6.824 -0.583 31.141 1 67.12 210 PRO A C 1
ATOM 1669 O O . PRO A 1 210 ? 7.574 -1.424 30.641 1 67.12 210 PRO A O 1
ATOM 1672 N N . GLY A 1 211 ? 6.652 -0.53 32.438 1 65.94 211 GLY A N 1
ATOM 1673 C CA . GLY A 1 211 ? 7.047 -1.598 33.344 1 65.94 211 GLY A CA 1
ATOM 1674 C C . GLY A 1 211 ? 6.574 -2.967 32.875 1 65.94 211 GLY A C 1
ATOM 1675 O O . GLY A 1 211 ? 7.207 -3.98 33.188 1 65.94 211 GLY A O 1
ATOM 1676 N N . ASP A 1 212 ? 5.496 -3.039 32.094 1 80.88 212 ASP A N 1
ATOM 1677 C CA . ASP A 1 212 ? 4.926 -4.332 31.719 1 80.88 212 ASP A CA 1
ATOM 1678 C C . ASP A 1 212 ? 5.109 -4.598 30.219 1 80.88 212 ASP A C 1
ATOM 1680 O O . ASP A 1 212 ? 4.293 -5.285 29.609 1 80.88 212 ASP A O 1
ATOM 1684 N N . GLU A 1 213 ? 6.156 -4.277 29.75 1 83.69 213 GLU A N 1
ATOM 1685 C CA . GLU A 1 213 ? 6.445 -4.457 28.328 1 83.69 213 GLU A CA 1
ATOM 1686 C C . GLU A 1 213 ? 6.898 -5.887 28.031 1 83.69 213 GLU A C 1
ATOM 1688 O O . GLU A 1 213 ? 7.691 -6.457 28.781 1 83.69 213 GLU A O 1
ATOM 1693 N N . SER A 1 214 ? 6.277 -6.531 27.062 1 88.31 214 SER A N 1
ATOM 1694 C CA . SER A 1 214 ? 6.719 -7.855 26.641 1 88.31 214 SER A CA 1
ATOM 1695 C C . SER A 1 214 ? 8.133 -7.816 26.078 1 88.31 214 SER A C 1
ATOM 1697 O O . SER A 1 214 ? 8.648 -6.746 25.75 1 88.31 214 SER A O 1
ATOM 1699 N N . ALA A 1 215 ? 8.781 -8.977 26.031 1 88.94 215 ALA A N 1
ATOM 1700 C CA . ALA A 1 215 ? 10.125 -9.078 25.469 1 88.94 215 ALA A CA 1
ATOM 1701 C C . ALA A 1 215 ? 10.148 -8.586 24.031 1 88.94 215 ALA A C 1
ATOM 1703 O O . ALA A 1 215 ? 11.094 -7.918 23.609 1 88.94 215 ALA A O 1
ATOM 1704 N N . ARG A 1 216 ? 9.148 -8.875 23.328 1 89.5 216 ARG A N 1
ATOM 1705 C CA . ARG A 1 216 ? 9.062 -8.469 21.938 1 89.5 216 ARG A CA 1
ATOM 1706 C C . ARG A 1 216 ? 8.93 -6.957 21.797 1 89.5 216 ARG A C 1
ATOM 1708 O O . ARG A 1 216 ? 9.586 -6.336 20.969 1 89.5 216 ARG A O 1
ATOM 1715 N N . GLU A 1 217 ? 8.094 -6.375 22.594 1 88.75 217 GLU A N 1
ATOM 1716 C CA . GLU A 1 217 ? 7.949 -4.922 22.594 1 88.75 217 GLU A CA 1
ATOM 1717 C C . GLU A 1 217 ? 9.266 -4.238 22.938 1 88.75 217 GLU A C 1
ATOM 1719 O O . GLU A 1 217 ? 9.633 -3.242 22.312 1 88.75 217 GLU A O 1
ATOM 1724 N N . SER A 1 218 ? 9.883 -4.824 23.891 1 89.25 218 SER A N 1
ATOM 1725 C CA . SER A 1 218 ? 11.172 -4.281 24.312 1 89.25 218 SER A CA 1
ATOM 1726 C C . SER A 1 218 ? 12.195 -4.348 23.188 1 89.25 218 SER A C 1
ATOM 1728 O O . SER A 1 218 ? 12.945 -3.395 22.953 1 89.25 218 SER A O 1
ATOM 1730 N N . ALA A 1 219 ? 12.18 -5.43 22.531 1 90.25 219 ALA A N 1
ATOM 1731 C CA . ALA A 1 219 ? 13.117 -5.605 21.422 1 90.25 219 ALA A CA 1
ATOM 1732 C C . ALA A 1 219 ? 12.844 -4.602 20.312 1 90.25 219 ALA A C 1
ATOM 1734 O O . ALA A 1 219 ? 13.781 -4.031 19.734 1 90.25 219 ALA A O 1
ATOM 1735 N N . LEU A 1 220 ? 11.625 -4.41 20 1 89.81 220 LEU A N 1
ATOM 1736 C CA . LEU A 1 220 ? 11.242 -3.459 18.953 1 89.81 220 LEU A CA 1
ATOM 1737 C C . LEU A 1 220 ? 11.617 -2.037 19.359 1 89.81 220 LEU A C 1
ATOM 1739 O O . LEU A 1 220 ? 12.109 -1.264 18.547 1 89.81 220 LEU A O 1
ATOM 1743 N N . ARG A 1 221 ? 11.391 -1.688 20.562 1 88.12 221 ARG A N 1
ATOM 1744 C CA . ARG A 1 221 ? 11.742 -0.361 21.062 1 88.12 221 ARG A CA 1
ATOM 1745 C C . ARG A 1 221 ? 13.242 -0.13 21 1 88.12 221 ARG A C 1
ATOM 1747 O O . ARG A 1 221 ? 13.695 0.961 20.641 1 88.12 221 ARG A O 1
ATOM 1754 N N . GLU A 1 222 ? 13.93 -1.146 21.375 1 88.38 222 GLU A N 1
ATOM 1755 C CA . GLU A 1 222 ? 15.383 -1.044 21.328 1 88.38 222 GLU A CA 1
ATOM 1756 C C . GLU A 1 222 ? 15.875 -0.844 19.906 1 88.38 222 GLU A C 1
ATOM 1758 O O . GLU A 1 222 ? 16.781 -0.042 19.656 1 88.38 222 GLU A O 1
ATOM 1763 N N . ARG A 1 223 ? 15.312 -1.531 19 1 87.38 223 ARG A N 1
ATOM 1764 C CA . ARG A 1 223 ? 15.68 -1.374 17.594 1 87.38 223 ARG A CA 1
ATOM 1765 C C . ARG A 1 223 ? 15.383 0.039 17.109 1 87.38 223 ARG A C 1
ATOM 1767 O O . ARG A 1 223 ? 16.156 0.611 16.344 1 87.38 223 ARG A O 1
ATOM 1774 N N . SER A 1 224 ? 14.266 0.475 17.547 1 85.69 224 SER A N 1
ATOM 1775 C CA . SER A 1 224 ? 13.898 1.845 17.203 1 85.69 224 SER A CA 1
ATOM 1776 C C . SER A 1 224 ? 14.914 2.844 17.734 1 85.69 224 SER A C 1
ATOM 1778 O O . SER A 1 224 ? 15.336 3.756 17.031 1 85.69 224 SER A O 1
ATOM 1780 N N . ARG A 1 225 ? 15.273 2.672 18.953 1 85.94 225 ARG A N 1
ATOM 1781 C CA . ARG A 1 225 ? 16.266 3.541 19.594 1 85.94 225 ARG A CA 1
ATOM 1782 C C . ARG A 1 225 ? 17.594 3.506 18.828 1 85.94 225 ARG A C 1
ATOM 1784 O O . ARG A 1 225 ? 18.203 4.547 18.609 1 85.94 225 ARG A O 1
ATOM 1791 N N . GLN A 1 226 ? 17.922 2.338 18.438 1 87.06 226 GLN A N 1
ATOM 1792 C CA . GLN A 1 226 ? 19.172 2.184 17.688 1 87.06 226 GLN A CA 1
ATOM 1793 C C . GLN A 1 226 ? 19.094 2.877 16.328 1 87.06 226 GLN A C 1
ATOM 1795 O O . GLN A 1 226 ? 20.062 3.494 15.891 1 87.06 226 GLN A O 1
ATOM 1800 N N . ARG A 1 227 ? 17.984 2.725 15.711 1 84.56 227 ARG A N 1
ATOM 1801 C CA . ARG A 1 227 ? 17.781 3.371 14.414 1 84.56 227 ARG A CA 1
ATOM 1802 C C . ARG A 1 227 ? 17.891 4.887 14.539 1 84.56 227 ARG A C 1
ATOM 1804 O O . ARG A 1 227 ? 18.547 5.539 13.719 1 84.56 227 ARG A O 1
ATOM 1811 N N . VAL A 1 228 ? 17.266 5.414 15.555 1 84.94 228 VAL A N 1
ATOM 1812 C CA . VAL A 1 228 ? 17.281 6.855 15.773 1 84.94 228 VAL A CA 1
ATOM 1813 C C . VAL A 1 228 ? 18.703 7.312 16.109 1 84.94 228 VAL A C 1
ATOM 1815 O O . VAL A 1 228 ? 19.188 8.312 15.578 1 84.94 228 VAL A O 1
ATOM 1818 N N . ALA A 1 229 ? 19.344 6.57 16.906 1 87.12 229 ALA A N 1
ATOM 1819 C CA . ALA A 1 229 ? 20.703 6.898 17.297 1 87.12 229 ALA A CA 1
ATOM 1820 C C . ALA A 1 229 ? 21.625 6.895 16.078 1 87.12 229 ALA A C 1
ATOM 1822 O O . ALA A 1 229 ? 22.438 7.809 15.898 1 87.12 229 ALA A O 1
ATOM 1823 N N . SER A 1 230 ? 21.469 5.891 15.305 1 87.5 230 SER A N 1
ATOM 1824 C CA . SER A 1 230 ? 22.281 5.797 14.094 1 87.5 230 SER A CA 1
ATOM 1825 C C . SER A 1 230 ? 22 6.957 13.141 1 87.5 230 SER A C 1
ATOM 1827 O O . SER A 1 230 ? 22.922 7.512 12.539 1 87.5 230 SER A O 1
ATOM 1829 N N . ALA A 1 231 ? 20.781 7.285 13.047 1 86.56 231 ALA A N 1
ATOM 1830 C CA . ALA A 1 231 ? 20.375 8.367 12.148 1 86.56 231 ALA A CA 1
ATOM 1831 C C . ALA A 1 231 ? 20.891 9.719 12.664 1 86.56 231 ALA A C 1
ATOM 1833 O O . ALA A 1 231 ? 21.172 10.617 11.875 1 86.56 231 ALA A O 1
ATOM 1834 N N . LEU A 1 232 ? 20.953 9.852 13.961 1 86.38 232 LEU A N 1
ATOM 1835 C CA . LEU A 1 232 ? 21.484 11.078 14.547 1 86.38 232 LEU A CA 1
ATOM 1836 C C . LEU A 1 232 ? 22.984 11.211 14.289 1 86.38 232 LEU A C 1
ATOM 1838 O O . LEU A 1 232 ? 23.469 12.312 14.039 1 86.38 232 LEU A O 1
ATOM 1842 N N . GLU A 1 233 ? 23.625 10.07 14.281 1 87.62 233 GLU A N 1
ATOM 1843 C CA . GLU A 1 233 ? 25.078 10.07 14.086 1 87.62 233 GLU A CA 1
ATOM 1844 C C . GLU A 1 233 ? 25.438 10.18 12.609 1 87.62 233 GLU A C 1
ATOM 1846 O O . GLU A 1 233 ? 26.328 10.945 12.234 1 87.62 233 GLU A O 1
ATOM 1851 N N . SER A 1 234 ? 24.766 9.43 11.867 1 89.12 234 SER A N 1
ATOM 1852 C CA . SER A 1 234 ? 25.062 9.375 10.438 1 89.12 234 SER A CA 1
ATOM 1853 C C . SER A 1 234 ? 23.797 9.102 9.625 1 89.12 234 SER A C 1
ATOM 1855 O O . SER A 1 234 ? 23.594 7.977 9.156 1 89.12 234 SER A O 1
ATOM 1857 N N . PRO A 1 235 ? 23.078 10.141 9.414 1 90.38 235 PRO A N 1
ATOM 1858 C CA . PRO A 1 235 ? 21.859 9.93 8.641 1 90.38 235 PRO A CA 1
ATOM 1859 C C . PRO A 1 235 ? 22.141 9.469 7.211 1 90.38 235 PRO A C 1
ATOM 1861 O O . PRO A 1 235 ? 23.109 9.93 6.59 1 90.38 235 PRO A O 1
ATOM 1864 N N . ASP A 1 236 ? 21.344 8.492 6.68 1 91.25 236 ASP A N 1
ATOM 1865 C CA . ASP A 1 236 ? 21.469 8.055 5.289 1 91.25 236 ASP A CA 1
ATOM 1866 C C . ASP A 1 236 ? 21.062 9.172 4.328 1 91.25 236 ASP A C 1
ATOM 1868 O O . ASP A 1 236 ? 20.094 9.891 4.57 1 91.25 236 ASP A O 1
ATOM 1872 N N . PRO A 1 237 ? 21.859 9.328 3.318 1 95.69 237 PRO A N 1
ATOM 1873 C CA . PRO A 1 237 ? 21.484 10.352 2.342 1 95.69 237 PRO A CA 1
ATOM 1874 C C . PRO A 1 237 ? 20.188 10.023 1.607 1 95.69 237 PRO A C 1
ATOM 1876 O O . PRO A 1 237 ? 19.922 8.859 1.305 1 95.69 237 PRO A O 1
ATOM 1879 N N . VAL A 1 238 ? 19.406 11.047 1.342 1 96.94 238 VAL A N 1
ATOM 1880 C CA . VAL A 1 238 ? 18.156 10.883 0.613 1 96.94 238 VAL A CA 1
ATOM 1881 C C . VAL A 1 238 ? 18.062 11.938 -0.489 1 96.94 238 VAL A C 1
ATOM 1883 O O . VAL A 1 238 ? 18.859 12.875 -0.532 1 96.94 238 VAL A O 1
ATOM 1886 N N . ALA A 1 239 ? 17.203 11.641 -1.414 1 98.06 239 ALA A N 1
ATOM 1887 C CA . ALA A 1 239 ? 16.828 12.656 -2.393 1 98.06 239 ALA A CA 1
ATOM 1888 C C . ALA A 1 239 ? 15.633 13.469 -1.903 1 98.06 239 ALA A C 1
ATOM 1890 O O . ALA A 1 239 ? 14.703 12.93 -1.302 1 98.06 239 ALA A O 1
ATOM 1891 N N . VAL A 1 240 ? 15.648 14.719 -2.117 1 98.62 240 VAL A N 1
ATOM 1892 C CA . VAL A 1 240 ? 14.531 15.602 -1.772 1 98.62 240 VAL A CA 1
ATOM 1893 C C . VAL A 1 240 ? 13.398 15.422 -2.781 1 98.62 240 VAL A C 1
ATOM 1895 O O . VAL A 1 240 ? 12.227 15.383 -2.404 1 98.62 240 VAL A O 1
ATOM 1898 N N . LEU A 1 241 ? 13.781 15.375 -4.074 1 98.38 241 LEU A N 1
ATOM 1899 C CA . LEU A 1 241 ? 12.852 15.055 -5.148 1 98.38 241 LEU A CA 1
ATOM 1900 C C . LEU A 1 241 ? 13.062 13.641 -5.66 1 98.38 241 LEU A C 1
ATOM 1902 O O . LEU A 1 241 ? 14.195 13.242 -5.949 1 98.38 241 LEU A O 1
ATOM 1906 N N . PHE A 1 242 ? 11.992 12.867 -5.734 1 97.5 242 PHE A N 1
ATOM 1907 C CA . PHE A 1 242 ? 12.125 11.484 -6.188 1 97.5 242 PHE A CA 1
ATOM 1908 C C . PHE A 1 242 ? 10.867 11.039 -6.93 1 97.5 242 PHE A C 1
ATOM 1910 O O . PHE A 1 242 ? 9.938 11.82 -7.105 1 97.5 242 PHE A O 1
ATOM 1917 N N . GLY A 1 243 ? 10.828 9.82 -7.441 1 94.94 243 GLY A N 1
ATOM 1918 C CA . GLY A 1 243 ? 9.719 9.344 -8.258 1 94.94 243 GLY A CA 1
ATOM 1919 C C . GLY A 1 243 ? 9.828 9.766 -9.711 1 94.94 243 GLY A C 1
ATOM 1920 O O . GLY A 1 243 ? 10.906 9.703 -10.305 1 94.94 243 GLY A O 1
ATOM 1921 N N . ASP A 1 244 ? 8.688 10.148 -10.234 1 94.06 244 ASP A N 1
ATOM 1922 C CA . ASP A 1 244 ? 8.648 10.578 -11.633 1 94.06 244 ASP A CA 1
ATOM 1923 C C . ASP A 1 244 ? 9.367 11.914 -11.812 1 94.06 244 ASP A C 1
ATOM 1925 O O . ASP A 1 244 ? 9.117 12.859 -11.062 1 94.06 244 ASP A O 1
ATOM 1929 N N . ARG A 1 245 ? 10.172 12.023 -12.781 1 89.38 245 ARG A N 1
ATOM 1930 C CA . ARG A 1 245 ? 10.992 13.219 -12.992 1 89.38 245 ARG A CA 1
ATOM 1931 C C . ARG A 1 245 ? 10.125 14.414 -13.367 1 89.38 245 ARG A C 1
ATOM 1933 O O . ARG A 1 245 ? 10.438 15.555 -13 1 89.38 245 ARG A O 1
ATOM 1940 N N . ASP A 1 246 ? 9.07 14.133 -14.094 1 90.62 246 ASP A N 1
ATOM 1941 C CA . ASP A 1 246 ? 8.234 15.227 -14.586 1 90.62 246 ASP A CA 1
ATOM 1942 C C . ASP A 1 246 ? 7.137 15.57 -13.586 1 90.62 246 ASP A C 1
ATOM 1944 O O . ASP A 1 246 ? 6.508 16.625 -13.68 1 90.62 246 ASP A O 1
ATOM 1948 N N . ASP A 1 247 ? 6.863 14.727 -12.703 1 94.38 247 ASP A N 1
ATOM 1949 C CA . ASP A 1 247 ? 5.879 14.891 -11.641 1 94.38 247 ASP A CA 1
ATOM 1950 C C . ASP A 1 247 ? 6.387 14.297 -10.328 1 94.38 247 ASP A C 1
ATOM 1952 O O . ASP A 1 247 ? 5.887 13.273 -9.867 1 94.38 247 ASP A O 1
ATOM 1956 N N . PRO A 1 248 ? 7.324 14.977 -9.695 1 96.81 248 PRO A N 1
ATOM 1957 C CA . PRO A 1 248 ? 8.094 14.359 -8.617 1 96.81 248 PRO A CA 1
ATOM 1958 C C . PRO A 1 248 ? 7.34 14.344 -7.289 1 96.81 248 PRO A C 1
ATOM 1960 O O . PRO A 1 248 ? 6.418 15.141 -7.09 1 96.81 248 PRO A O 1
ATOM 1963 N N . TYR A 1 249 ? 7.734 13.438 -6.449 1 98.19 249 TYR A N 1
ATOM 1964 C CA . TYR A 1 249 ? 7.461 13.461 -5.016 1 98.19 249 TYR A CA 1
ATOM 1965 C C . TYR A 1 249 ? 8.477 14.312 -4.277 1 98.19 249 TYR A C 1
ATOM 1967 O O . TYR A 1 249 ? 9.492 14.711 -4.852 1 98.19 249 TYR A O 1
ATOM 1975 N N . LEU A 1 250 ? 8.156 14.602 -3.047 1 98.25 250 LEU A N 1
ATOM 1976 C CA . LEU A 1 250 ? 8.969 15.516 -2.25 1 98.25 250 LEU A CA 1
ATOM 1977 C C . LEU A 1 250 ? 9.141 14.992 -0.829 1 98.25 250 LEU A C 1
ATOM 1979 O O . LEU A 1 250 ? 8.203 14.438 -0.25 1 98.25 250 LEU A O 1
ATOM 1983 N N . ARG A 1 251 ? 10.312 15.094 -0.329 1 98.25 251 ARG A N 1
ATOM 1984 C CA . ARG A 1 251 ? 10.68 14.797 1.053 1 98.25 251 ARG A CA 1
ATOM 1985 C C . ARG A 1 251 ? 11.625 15.859 1.606 1 98.25 251 ARG A C 1
ATOM 1987 O O . ARG A 1 251 ? 12.789 15.922 1.221 1 98.25 251 ARG A O 1
ATOM 1994 N N . ILE A 1 252 ? 11.07 16.688 2.533 1 98.31 252 ILE A N 1
ATOM 1995 C CA . ILE A 1 252 ? 11.875 17.828 2.936 1 98.31 252 ILE A CA 1
ATOM 1996 C C . ILE A 1 252 ? 11.398 18.328 4.301 1 98.31 252 ILE A C 1
ATOM 1998 O O . ILE A 1 252 ? 10.203 18.344 4.582 1 98.31 252 ILE A O 1
ATOM 2002 N N . ASP A 1 253 ? 12.289 18.656 5.148 1 96.81 253 ASP A N 1
ATOM 2003 C CA . ASP A 1 253 ? 12.078 19.266 6.457 1 96.81 253 ASP A CA 1
ATOM 2004 C C . ASP A 1 253 ? 13.203 20.234 6.805 1 96.81 253 ASP A C 1
ATOM 2006 O O . ASP A 1 253 ? 14.25 19.812 7.316 1 96.81 253 ASP A O 1
ATOM 2010 N N . PRO A 1 254 ? 12.977 21.484 6.586 1 93.81 254 PRO A N 1
ATOM 2011 C CA . PRO A 1 254 ? 14.062 22.453 6.758 1 93.81 254 PRO A CA 1
ATOM 2012 C C . PRO A 1 254 ? 14.641 22.453 8.172 1 93.81 254 PRO A C 1
ATOM 2014 O O . PRO A 1 254 ? 15.852 22.594 8.352 1 93.81 254 PRO A O 1
ATOM 2017 N N . HIS A 1 255 ? 13.789 22.344 9.125 1 90.5 255 HIS A N 1
ATOM 2018 C CA . HIS A 1 255 ? 14.227 22.406 10.516 1 90.5 255 HIS A CA 1
ATOM 2019 C C . HIS A 1 255 ? 15.234 21.297 10.828 1 90.5 255 HIS A C 1
ATOM 2021 O O . HIS A 1 255 ? 16.266 21.562 11.453 1 90.5 255 HIS A O 1
ATOM 2027 N N . TYR A 1 256 ? 15.047 20.141 10.328 1 92.88 256 TYR A N 1
ATOM 2028 C CA . TYR A 1 256 ? 15.898 19 10.68 1 92.88 256 TYR A CA 1
ATOM 2029 C C . TYR A 1 256 ? 16.938 18.75 9.602 1 92.88 256 TYR A C 1
ATOM 2031 O O . TYR A 1 256 ? 17.625 17.719 9.625 1 92.88 256 TYR A O 1
ATOM 2039 N N . MET A 1 257 ? 17.016 19.609 8.641 1 95 257 MET A N 1
ATOM 2040 C CA . MET A 1 257 ? 18.047 19.516 7.602 1 95 257 MET A CA 1
ATOM 2041 C C . MET A 1 257 ? 19.109 20.594 7.785 1 95 257 MET A C 1
ATOM 2043 O O . MET A 1 257 ? 20.109 20.594 7.082 1 95 257 MET A O 1
ATOM 2047 N N . GLN A 1 258 ? 18.891 21.375 8.703 1 89 258 GLN A N 1
ATOM 2048 C CA . GLN A 1 258 ? 19.812 22.5 8.93 1 89 258 GLN A CA 1
ATOM 2049 C C . GLN A 1 258 ? 21.125 22.016 9.555 1 89 258 GLN A C 1
ATOM 2051 O O . GLN A 1 258 ? 21.109 21.203 10.484 1 89 258 GLN A O 1
ATOM 2056 N N . GLY A 1 259 ? 22.219 22.578 9.039 1 89.75 259 GLY A N 1
ATOM 2057 C CA . GLY A 1 259 ? 23.516 22.391 9.664 1 89.75 259 GLY A CA 1
ATOM 2058 C C . GLY A 1 259 ? 24.156 21.047 9.336 1 89.75 259 GLY A C 1
ATOM 2059 O O . GLY A 1 259 ? 25.234 20.734 9.852 1 89.75 259 GLY A O 1
ATOM 2060 N N . VAL A 1 260 ? 23.531 20.25 8.562 1 92.44 260 VAL A N 1
ATOM 2061 C CA . VAL A 1 260 ? 24.078 18.922 8.336 1 92.44 260 VAL A CA 1
ATOM 2062 C C . VAL A 1 260 ? 24.422 18.75 6.852 1 92.44 260 VAL A C 1
ATOM 2064 O O . VAL A 1 260 ? 24.859 17.672 6.426 1 92.44 260 VAL A O 1
ATOM 2067 N N . GLN A 1 261 ? 24.25 19.766 6.086 1 95.62 261 GLN A N 1
ATOM 2068 C CA . GLN A 1 261 ? 24.438 19.672 4.641 1 95.62 261 GLN A CA 1
ATOM 2069 C C . GLN A 1 261 ? 25.766 20.281 4.215 1 95.62 261 GLN A C 1
ATOM 2071 O O . GLN A 1 261 ? 26.359 21.078 4.945 1 95.62 261 GLN A O 1
ATOM 2076 N N . GLY A 1 262 ? 26.25 19.844 2.988 1 95.75 262 GLY A N 1
ATOM 2077 C CA . GLY A 1 262 ? 27.312 20.578 2.322 1 95.75 262 GLY A CA 1
ATOM 2078 C C . GLY A 1 262 ? 26.844 21.859 1.677 1 95.75 262 GLY A C 1
ATOM 2079 O O . GLY A 1 262 ? 25.641 22.125 1.612 1 95.75 262 GLY A O 1
ATOM 2080 N N . GLU A 1 263 ? 27.781 22.625 1.175 1 96.56 263 GLU A N 1
ATOM 2081 C CA . GLU A 1 263 ? 27.469 23.938 0.6 1 96.56 263 GLU A CA 1
ATOM 2082 C C . GLU A 1 263 ? 26.547 23.797 -0.607 1 96.56 263 GLU A C 1
ATOM 2084 O O . GLU A 1 263 ? 25.578 24.547 -0.734 1 96.56 263 GLU A O 1
ATOM 2089 N N . THR A 1 264 ? 26.844 22.906 -1.459 1 97 264 THR A N 1
ATOM 2090 C CA . THR A 1 264 ? 26.047 22.703 -2.664 1 97 264 THR A CA 1
ATOM 2091 C C . THR A 1 264 ? 24.609 22.297 -2.309 1 97 264 THR A C 1
ATOM 2093 O O . THR A 1 264 ? 23.656 22.844 -2.855 1 97 264 THR A O 1
ATOM 2096 N N . GLU A 1 265 ? 24.516 21.312 -1.387 1 97.5 265 GLU A N 1
ATOM 2097 C CA . GLU A 1 265 ? 23.203 20.828 -0.938 1 97.5 265 GLU A CA 1
ATOM 2098 C C . GLU A 1 265 ? 22.406 21.938 -0.259 1 97.5 265 GLU A C 1
ATOM 2100 O O . GLU A 1 265 ? 21.203 22.078 -0.491 1 97.5 265 GLU A O 1
ATOM 2105 N N . GLN A 1 266 ? 23.125 22.719 0.509 1 97.25 266 GLN A N 1
ATOM 2106 C CA . GLN A 1 266 ? 22.453 23.797 1.229 1 97.25 266 GLN A CA 1
ATOM 2107 C C . GLN A 1 266 ? 21.906 24.844 0.266 1 97.25 266 GLN A C 1
ATOM 2109 O O . GLN A 1 266 ? 20.797 25.344 0.451 1 97.25 266 GLN A O 1
ATOM 2114 N N . ARG A 1 267 ? 22.656 25.156 -0.683 1 97.44 267 ARG A N 1
ATOM 2115 C CA . ARG A 1 267 ? 22.203 26.125 -1.681 1 97.44 267 ARG A CA 1
ATOM 2116 C C . ARG A 1 267 ? 20.953 25.625 -2.395 1 97.44 267 ARG A C 1
ATOM 2118 O O . ARG A 1 267 ? 20.016 26.391 -2.621 1 97.44 267 ARG A O 1
ATOM 2125 N N . ALA A 1 268 ? 20.953 24.359 -2.768 1 98.25 268 ALA A N 1
ATOM 2126 C CA . ALA A 1 268 ? 19.797 23.766 -3.42 1 98.25 268 ALA A CA 1
ATOM 2127 C C . ALA A 1 268 ? 18.578 23.812 -2.508 1 98.25 268 ALA A C 1
ATOM 2129 O O . ALA A 1 268 ? 17.469 24.141 -2.955 1 98.25 268 ALA A O 1
ATOM 2130 N N . LEU A 1 269 ? 18.797 23.547 -1.241 1 98.19 269 LEU A N 1
ATOM 2131 C CA . LEU A 1 269 ? 17.719 23.562 -0.267 1 98.19 269 LEU A CA 1
ATOM 2132 C C . LEU A 1 269 ? 17.172 24.984 -0.093 1 98.19 269 LEU A C 1
ATOM 2134 O O . LEU A 1 269 ? 15.961 25.172 0.045 1 98.19 269 LEU A O 1
ATOM 2138 N N . GLU A 1 270 ? 18.047 25.938 -0.077 1 97.75 270 GLU A N 1
ATOM 2139 C CA . GLU A 1 270 ? 17.625 27.328 0.035 1 97.75 270 GLU A CA 1
ATOM 2140 C C . GLU A 1 270 ? 16.812 27.75 -1.181 1 97.75 270 GLU A C 1
ATOM 2142 O O . GLU A 1 270 ? 15.805 28.453 -1.044 1 97.75 270 GLU A O 1
ATOM 2147 N N . THR A 1 271 ? 17.25 27.312 -2.291 1 98.25 271 THR A N 1
ATOM 2148 C CA . THR A 1 271 ? 16.547 27.656 -3.521 1 98.25 271 THR A CA 1
ATOM 2149 C C . THR A 1 271 ? 15.133 27.094 -3.518 1 98.25 271 THR A C 1
ATOM 2151 O O . THR A 1 271 ? 14.164 27.812 -3.754 1 98.25 271 THR A O 1
ATOM 2154 N N . ILE A 1 272 ? 14.992 25.828 -3.234 1 98.38 272 ILE A N 1
ATOM 2155 C CA . ILE A 1 272 ? 13.656 25.234 -3.254 1 98.38 272 ILE A CA 1
ATOM 2156 C C . ILE A 1 272 ? 12.828 25.781 -2.096 1 98.38 272 ILE A C 1
ATOM 2158 O O . ILE A 1 272 ? 11.617 25.953 -2.223 1 98.38 272 ILE A O 1
ATOM 2162 N N . GLY A 1 273 ? 13.5 26.016 -0.954 1 98.12 273 GLY A N 1
ATOM 2163 C CA . GLY A 1 273 ? 12.789 26.609 0.166 1 98.12 273 GLY A CA 1
ATOM 2164 C C . GLY A 1 273 ? 12.133 27.938 -0.18 1 98.12 273 GLY A C 1
ATOM 2165 O O . GLY A 1 273 ? 10.977 28.172 0.16 1 98.12 273 GLY A O 1
ATOM 2166 N N . ALA A 1 274 ? 12.891 28.75 -0.836 1 98.12 274 ALA A N 1
ATOM 2167 C CA . ALA A 1 274 ? 12.359 30.031 -1.265 1 98.12 274 ALA A CA 1
ATOM 2168 C C . ALA A 1 274 ? 11.195 29.859 -2.234 1 98.12 274 ALA A C 1
ATOM 2170 O O . ALA A 1 274 ? 10.188 30.562 -2.154 1 98.12 274 ALA A O 1
ATOM 2171 N N . ALA A 1 275 ? 11.359 28.938 -3.137 1 98.5 275 ALA A N 1
ATOM 2172 C CA . ALA A 1 275 ? 10.297 28.656 -4.105 1 98.5 275 ALA A CA 1
ATOM 2173 C C . ALA A 1 275 ? 9.039 28.141 -3.414 1 98.5 275 ALA A C 1
ATOM 2175 O O . ALA A 1 275 ? 7.926 28.5 -3.797 1 98.5 275 ALA A O 1
ATOM 2176 N N . ILE A 1 276 ? 9.195 27.297 -2.412 1 98.44 276 ILE A N 1
ATOM 2177 C CA . ILE A 1 276 ? 8.078 26.766 -1.643 1 98.44 276 ILE A CA 1
ATOM 2178 C C . ILE A 1 276 ? 7.391 27.906 -0.884 1 98.44 276 ILE A C 1
ATOM 2180 O O . ILE A 1 276 ? 6.16 28 -0.881 1 98.44 276 ILE A O 1
ATOM 2184 N N . ASP A 1 277 ? 8.203 28.75 -0.315 1 97.62 277 ASP A N 1
ATOM 2185 C CA . ASP A 1 277 ? 7.645 29.906 0.383 1 97.62 277 ASP A CA 1
ATOM 2186 C C . ASP A 1 277 ? 6.785 30.75 -0.554 1 97.62 277 ASP A C 1
ATOM 2188 O O . ASP A 1 277 ? 5.691 31.188 -0.184 1 97.62 277 ASP A O 1
ATOM 2192 N N . ASP A 1 278 ? 7.254 30.922 -1.727 1 97.44 278 ASP A N 1
ATOM 2193 C CA . ASP A 1 278 ? 6.562 31.734 -2.713 1 97.44 278 ASP A CA 1
ATOM 2194 C C . ASP A 1 278 ? 5.25 31.094 -3.143 1 97.44 278 ASP A C 1
ATOM 2196 O O . ASP A 1 278 ? 4.285 31.797 -3.475 1 97.44 278 ASP A O 1
ATOM 2200 N N . ALA A 1 279 ? 5.262 29.766 -3.104 1 97.56 279 ALA A N 1
ATOM 2201 C CA . ALA A 1 279 ? 4.113 29.031 -3.631 1 97.56 279 ALA A CA 1
ATOM 2202 C C . ALA A 1 279 ? 3.17 28.609 -2.51 1 97.56 279 ALA A C 1
ATOM 2204 O O . ALA A 1 279 ? 2.162 27.938 -2.756 1 97.56 279 ALA A O 1
ATOM 2205 N N . MET A 1 280 ? 3.502 29 -1.266 1 97 280 MET A N 1
ATOM 2206 C CA . MET A 1 280 ? 2.748 28.531 -0.105 1 97 280 MET A CA 1
ATOM 2207 C C . MET A 1 280 ? 1.307 29.016 -0.159 1 97 280 MET A C 1
ATOM 2209 O O . MET A 1 280 ? 1.053 30.172 -0.51 1 97 280 MET A O 1
ATOM 2213 N N . SER A 1 281 ? 0.473 28.156 0.039 1 95.44 281 SER A N 1
ATOM 2214 C CA . SER A 1 281 ? -0.945 28.422 0.243 1 95.44 281 SER A CA 1
ATOM 2215 C C . SER A 1 281 ? -1.443 27.828 1.553 1 95.44 281 SER A C 1
ATOM 2217 O O . SER A 1 281 ? -0.657 27.594 2.475 1 95.44 281 SER A O 1
ATOM 2219 N N . GLY A 1 282 ? -2.762 27.641 1.647 1 93.19 282 GLY A N 1
ATOM 2220 C CA . GLY A 1 282 ? -3.254 27.031 2.873 1 93.19 282 GLY A CA 1
ATOM 2221 C C . GLY A 1 282 ? -4.758 26.828 2.881 1 93.19 282 GLY A C 1
ATOM 2222 O O . GLY A 1 282 ? -5.422 27.047 1.864 1 93.19 282 GLY A O 1
ATOM 2223 N N . VAL A 1 283 ? -5.152 26.25 4.012 1 97.06 283 VAL A N 1
ATOM 2224 C CA . VAL A 1 283 ? -6.574 25.969 4.199 1 97.06 283 VAL A CA 1
ATOM 2225 C C . VAL A 1 283 ? -6.984 26.312 5.629 1 97.06 283 VAL A C 1
ATOM 2227 O O . VAL A 1 283 ? -6.277 25.969 6.582 1 97.06 283 VAL A O 1
ATOM 2230 N N . VAL A 1 284 ? -8.016 27.062 5.754 1 98.25 284 VAL A N 1
ATOM 2231 C CA . VAL A 1 284 ? -8.648 27.281 7.055 1 98.25 284 VAL A CA 1
ATOM 2232 C C . VAL A 1 284 ? -9.797 26.281 7.23 1 98.25 284 VAL A C 1
ATOM 2234 O O . VAL A 1 284 ? -10.773 26.328 6.484 1 98.25 284 VAL A O 1
ATOM 2237 N N . LEU A 1 285 ? -9.648 25.453 8.172 1 98.44 285 LEU A N 1
ATOM 2238 C CA . LEU A 1 285 ? -10.641 24.406 8.383 1 98.44 285 LEU A CA 1
ATOM 2239 C C . LEU A 1 285 ? -11.742 24.875 9.328 1 98.44 285 LEU A C 1
ATOM 2241 O O . LEU A 1 285 ? -11.461 25.5 10.344 1 98.44 285 LEU A O 1
ATOM 2245 N N . SER A 1 286 ? -12.922 24.641 8.953 1 98.38 286 SER A N 1
ATOM 2246 C CA . SER A 1 286 ? -14.07 24.828 9.836 1 98.38 286 SER A CA 1
ATOM 2247 C C . SER A 1 286 ? -14.422 23.531 10.555 1 98.38 286 SER A C 1
ATOM 2249 O O . SER A 1 286 ? -14.055 22.438 10.102 1 98.38 286 SER A O 1
ATOM 2251 N N . PRO A 1 287 ? -15.086 23.703 11.727 1 98.56 287 PRO A N 1
ATOM 2252 C CA . PRO A 1 287 ? -15.477 22.469 12.422 1 98.56 287 PRO A CA 1
ATOM 2253 C C . PRO A 1 287 ? -16.188 21.484 11.5 1 98.56 287 PRO A C 1
ATOM 2255 O O . PRO A 1 287 ? -17.125 21.844 10.797 1 98.56 287 PRO A O 1
ATOM 2258 N N . GLY A 1 288 ? -15.695 20.25 11.477 1 98.38 288 GLY A N 1
ATOM 2259 C CA . GLY A 1 288 ? -16.266 19.203 10.641 1 98.38 288 GLY A CA 1
ATOM 2260 C C . GLY A 1 288 ? -15.484 18.969 9.359 1 98.38 288 GLY A C 1
ATOM 2261 O O . GLY A 1 288 ? -15.664 17.938 8.695 1 98.38 288 GLY A O 1
ATOM 2262 N N . ASP A 1 289 ? -14.656 19.906 9 1 98.75 289 ASP A N 1
ATOM 2263 C CA . ASP A 1 289 ? -13.812 19.734 7.816 1 98.75 289 ASP A CA 1
ATOM 2264 C C . ASP A 1 289 ? -12.695 18.734 8.078 1 98.75 289 ASP A C 1
ATOM 2266 O O . ASP A 1 289 ? -12.156 18.672 9.188 1 98.75 289 ASP A O 1
ATOM 2270 N N . ILE A 1 290 ? -12.391 17.938 7.09 1 98.94 290 ILE A N 1
ATOM 2271 C CA . ILE A 1 290 ? -11.203 17.078 7.059 1 98.94 290 ILE A CA 1
ATOM 2272 C C . ILE A 1 290 ? -10.297 17.5 5.902 1 98.94 290 ILE A C 1
ATOM 2274 O O . ILE A 1 290 ? -10.766 17.672 4.773 1 98.94 290 ILE A O 1
ATOM 2278 N N . VAL A 1 291 ? -9.086 17.719 6.168 1 98.88 291 VAL A N 1
ATOM 2279 C CA . VAL A 1 291 ? -8.125 17.891 5.082 1 98.88 291 VAL A CA 1
ATOM 2280 C C . VAL A 1 291 ? -7.195 16.672 5.016 1 98.88 291 VAL A C 1
ATOM 2282 O O . VAL A 1 291 ? -6.691 16.219 6.043 1 98.88 291 VAL A O 1
ATOM 2285 N N . PHE A 1 292 ? -7.094 16.062 3.867 1 98.88 292 PHE A N 1
ATOM 2286 C CA . PHE A 1 292 ? -6.078 15.055 3.582 1 98.88 292 PHE A CA 1
ATOM 2287 C C . PHE A 1 292 ? -4.938 15.656 2.766 1 98.88 292 PHE A C 1
ATOM 2289 O O . PHE A 1 292 ? -5.172 16.281 1.731 1 98.88 292 PHE A O 1
ATOM 2296 N N . ILE A 1 293 ? -3.775 15.445 3.279 1 98.81 293 ILE A N 1
ATOM 2297 C CA . ILE A 1 293 ? -2.551 15.93 2.652 1 98.81 293 ILE A CA 1
ATOM 2298 C C . ILE A 1 293 ? -1.718 14.742 2.166 1 98.81 293 ILE A C 1
ATOM 2300 O O . ILE A 1 293 ? -1.387 13.844 2.945 1 98.81 293 ILE A O 1
ATOM 2304 N N . ASP A 1 294 ? -1.457 14.688 0.882 1 98.75 294 ASP A N 1
ATOM 2305 C CA . ASP A 1 294 ? -0.518 13.695 0.359 1 98.75 294 ASP A CA 1
ATOM 2306 C C . ASP A 1 294 ? 0.913 14.016 0.786 1 98.75 294 ASP A C 1
ATOM 2308 O O . ASP A 1 294 ? 1.568 14.875 0.184 1 98.75 294 ASP A O 1
ATOM 2312 N N . ASN A 1 295 ? 1.405 13.273 1.718 1 98.62 295 ASN A N 1
ATOM 2313 C CA . ASN A 1 295 ? 2.678 13.531 2.385 1 98.62 295 ASN A CA 1
ATOM 2314 C C . ASN A 1 295 ? 3.857 13.328 1.438 1 98.62 295 ASN A C 1
ATOM 2316 O O . ASN A 1 295 ? 4.996 13.641 1.788 1 98.62 295 ASN A O 1
ATOM 2320 N N . TYR A 1 296 ? 3.631 12.82 0.241 1 98.5 296 TYR A N 1
ATOM 2321 C CA . TYR A 1 296 ? 4.676 12.633 -0.758 1 98.5 296 TYR A CA 1
ATOM 2322 C C . TYR A 1 296 ? 4.715 13.797 -1.736 1 98.5 296 TYR A C 1
ATOM 2324 O O . TYR A 1 296 ? 5.648 13.914 -2.535 1 98.5 296 TYR A O 1
ATOM 2332 N N . ARG A 1 297 ? 3.752 14.695 -1.574 1 98.19 297 ARG A N 1
ATOM 2333 C CA . ARG A 1 297 ? 3.68 15.75 -2.572 1 98.19 297 ARG A CA 1
ATOM 2334 C C . ARG A 1 297 ? 3.609 17.125 -1.91 1 98.19 297 ARG A C 1
ATOM 2336 O O . ARG A 1 297 ? 3.949 18.141 -2.527 1 98.19 297 ARG A O 1
ATOM 2343 N N . VAL A 1 298 ? 3.191 17.156 -0.709 1 98.62 298 VAL A N 1
ATOM 2344 C CA . VAL A 1 298 ? 2.803 18.406 -0.093 1 98.62 298 VAL A CA 1
ATOM 2345 C C . VAL A 1 298 ? 3.58 18.609 1.206 1 98.62 298 VAL A C 1
ATOM 2347 O O . VAL A 1 298 ? 3.689 17.703 2.021 1 98.62 298 VAL A O 1
ATOM 2350 N N . VAL A 1 299 ? 4.18 19.75 1.342 1 98.56 299 VAL A N 1
ATOM 2351 C CA . VAL A 1 299 ? 4.633 20.172 2.662 1 98.56 299 VAL A CA 1
ATOM 2352 C C . VAL A 1 299 ? 3.518 20.938 3.365 1 98.56 299 VAL A C 1
ATOM 2354 O O . VAL A 1 299 ? 2.662 21.547 2.713 1 98.56 299 VAL A O 1
ATOM 2357 N N . HIS A 1 300 ? 3.504 20.844 4.633 1 98.31 300 HIS A N 1
ATOM 2358 C CA . HIS A 1 300 ? 2.455 21.531 5.383 1 98.31 300 HIS A CA 1
ATOM 2359 C C . HIS A 1 300 ? 3.016 22.172 6.645 1 98.31 300 HIS A C 1
ATOM 2361 O O . HIS A 1 300 ? 4.117 21.844 7.086 1 98.31 300 HIS A O 1
ATOM 2367 N N . GLY A 1 301 ? 2.373 23.172 7.121 1 97.12 301 GLY A N 1
ATOM 2368 C CA . GLY A 1 301 ? 2.662 23.875 8.359 1 97.12 301 GLY A CA 1
ATOM 2369 C C . GLY A 1 301 ? 1.432 24.5 8.984 1 97.12 301 GLY A C 1
ATOM 2370 O O . GLY A 1 301 ? 0.312 24.031 8.773 1 97.12 301 GLY A O 1
ATOM 2371 N N . ARG A 1 302 ? 1.708 25.406 9.859 1 95.81 302 ARG A N 1
ATOM 2372 C CA . ARG A 1 302 ? 0.612 26.062 10.555 1 95.81 302 ARG A CA 1
ATOM 2373 C C . ARG A 1 302 ? 0.971 27.516 10.891 1 95.81 302 ARG A C 1
ATOM 2375 O O . ARG A 1 302 ? 2.07 27.781 11.375 1 95.81 302 ARG A O 1
ATOM 2382 N N . LYS A 1 303 ? 0.106 28.391 10.656 1 95.44 303 LYS A N 1
ATOM 2383 C CA . LYS A 1 303 ? 0.275 29.766 11.094 1 95.44 303 LYS A CA 1
ATOM 2384 C C . LYS A 1 303 ? 0.204 29.875 12.617 1 95.44 303 LYS A C 1
ATOM 2386 O O . LYS A 1 303 ? -0.502 29.094 13.266 1 95.44 303 LYS A O 1
ATOM 2391 N N . PRO A 1 304 ? 0.952 30.828 13.117 1 94.62 304 PRO A N 1
ATOM 2392 C CA . PRO A 1 304 ? 0.891 31 14.57 1 94.62 304 PRO A CA 1
ATOM 2393 C C . PRO A 1 304 ? -0.446 31.578 15.039 1 94.62 304 PRO A C 1
ATOM 2395 O O . PRO A 1 304 ? -1.193 32.156 14.234 1 94.62 304 PRO A O 1
ATOM 2398 N N . PHE A 1 305 ? -0.773 31.406 16.266 1 95.19 305 PHE A N 1
ATOM 2399 C CA . PHE A 1 305 ? -1.961 31.984 16.891 1 95.19 305 PHE A CA 1
ATOM 2400 C C . PHE A 1 305 ? -1.772 32.125 18.391 1 95.19 305 PHE A C 1
ATOM 2402 O O . PHE A 1 305 ? -0.845 31.562 18.969 1 95.19 305 PHE A O 1
ATOM 2409 N N . ARG A 1 306 ? -2.623 32.875 18.984 1 94.25 306 ARG A N 1
ATOM 2410 C CA . ARG A 1 306 ? -2.578 33.094 20.422 1 94.25 306 ARG A CA 1
ATOM 2411 C C . ARG A 1 306 ? -3.561 32.156 21.141 1 94.25 306 ARG A C 1
ATOM 2413 O O . ARG A 1 306 ? -4.777 32.344 21.062 1 94.25 306 ARG A O 1
ATOM 2420 N N . ALA A 1 307 ? -3.047 31.234 21.891 1 95.19 307 ALA A N 1
ATOM 2421 C CA . ALA A 1 307 ? -3.887 30.312 22.641 1 95.19 307 ALA A CA 1
ATOM 2422 C C . ALA A 1 307 ? -4.492 30.984 23.859 1 95.19 307 ALA A C 1
ATOM 2424 O O . ALA A 1 307 ? -3.826 31.781 24.531 1 95.19 307 ALA A O 1
ATOM 2425 N N . ARG A 1 308 ? -5.676 30.625 24.188 1 95.25 308 ARG A N 1
ATOM 2426 C CA . ARG A 1 308 ? -6.363 31.188 25.344 1 95.25 308 ARG A CA 1
ATOM 2427 C C . ARG A 1 308 ? -6.246 30.266 26.562 1 95.25 308 ARG A C 1
ATOM 2429 O O . ARG A 1 308 ? -6.316 30.734 27.703 1 95.25 308 ARG A O 1
ATOM 2436 N N . PHE A 1 309 ? -6.172 29.062 26.391 1 95 309 PHE A N 1
ATOM 2437 C CA . PHE A 1 309 ? -6.098 28.031 27.406 1 95 309 PHE A CA 1
ATOM 2438 C C . PHE A 1 309 ? -7.336 28.062 28.297 1 95 309 PHE A C 1
ATOM 2440 O O . PHE A 1 309 ? -7.238 27.859 29.516 1 95 309 PHE A O 1
ATOM 2447 N N . ASP A 1 310 ? -8.469 28.422 27.734 1 95.44 310 ASP A N 1
ATOM 2448 C CA . ASP A 1 310 ? -9.711 28.516 28.484 1 95.44 310 ASP A CA 1
ATOM 2449 C C . ASP A 1 310 ? -10.711 27.453 28.031 1 95.44 310 ASP A C 1
ATOM 2451 O O . ASP A 1 310 ? -11.906 27.562 28.328 1 95.44 310 ASP A O 1
ATOM 2455 N N . GLY A 1 311 ? -10.234 26.531 27.25 1 95.19 311 GLY A N 1
ATOM 2456 C CA . GLY A 1 311 ? -11.078 25.438 26.797 1 95.19 311 GLY A CA 1
ATOM 2457 C C . GLY A 1 311 ? -11.727 25.703 25.453 1 95.19 311 GLY A C 1
ATOM 2458 O O . GLY A 1 311 ? -12.469 24.859 24.938 1 95.19 311 GLY A O 1
ATOM 2459 N N . THR A 1 312 ? -11.453 26.766 24.828 1 96.06 312 THR A N 1
ATOM 2460 C CA . THR A 1 312 ? -12.117 27.109 23.578 1 96.06 312 THR A CA 1
ATOM 2461 C C . THR A 1 312 ? -11.109 27.156 22.422 1 96.06 312 THR A C 1
ATOM 2463 O O . THR A 1 312 ? -11.453 27.562 21.312 1 96.06 312 THR A O 1
ATOM 2466 N N . ASP A 1 313 ? -9.938 26.719 22.688 1 96.31 313 ASP A N 1
ATOM 2467 C CA . ASP A 1 313 ? -8.859 26.828 21.703 1 96.31 313 ASP A CA 1
ATOM 2468 C C . ASP A 1 313 ? -9.047 25.828 20.578 1 96.31 313 ASP A C 1
ATOM 2470 O O . ASP A 1 313 ? -9.883 24.922 20.672 1 96.31 313 ASP A O 1
ATOM 2474 N N . ARG A 1 314 ? -8.266 26.078 19.547 1 96.69 314 ARG A N 1
ATOM 2475 C CA . ARG A 1 314 ? -8.188 25.203 18.375 1 96.69 314 ARG A CA 1
ATOM 2476 C C . ARG A 1 314 ? -7.988 23.75 18.797 1 96.69 314 ARG A C 1
ATOM 2478 O O . ARG A 1 314 ? -7.223 23.469 19.719 1 96.69 314 ARG A O 1
ATOM 2485 N N . TRP A 1 315 ? -8.789 22.875 18.141 1 97.06 315 TRP A N 1
ATOM 2486 C CA . TRP A 1 315 ? -8.727 21.453 18.438 1 97.06 315 TRP A CA 1
ATOM 2487 C C . TRP A 1 315 ? -8.898 20.625 17.156 1 97.06 315 TRP A C 1
ATOM 2489 O O . TRP A 1 315 ? -9.992 20.562 16.594 1 97.06 315 TRP A O 1
ATOM 2499 N N . LEU A 1 316 ? -7.781 20 16.688 1 97.94 316 LEU A N 1
ATOM 2500 C CA . LEU A 1 316 ? -7.832 19.109 15.531 1 97.94 316 LEU A CA 1
ATOM 2501 C C . LEU A 1 316 ? -7.547 17.672 15.938 1 97.94 316 LEU A C 1
ATOM 2503 O O . LEU A 1 316 ? -6.863 17.422 16.938 1 97.94 316 LEU A O 1
ATOM 2507 N N . ARG A 1 317 ? -8.156 16.781 15.25 1 97.69 317 ARG A N 1
ATOM 2508 C CA . ARG A 1 317 ? -7.754 15.383 15.266 1 97.69 317 ARG A CA 1
ATOM 2509 C C . ARG A 1 317 ? -6.824 15.07 14.094 1 97.69 317 ARG A C 1
ATOM 2511 O O . ARG A 1 317 ? -7.02 15.57 12.984 1 97.69 317 ARG A O 1
ATOM 2518 N N . ARG A 1 318 ? -5.844 14.234 14.328 1 98.31 318 ARG A N 1
ATOM 2519 C CA . ARG A 1 318 ? -4.863 13.914 13.289 1 98.31 318 ARG A CA 1
ATOM 2520 C C . ARG A 1 318 ? -4.719 12.406 13.117 1 98.31 318 ARG A C 1
ATOM 2522 O O . ARG A 1 318 ? -4.66 11.664 14.102 1 98.31 318 ARG A O 1
ATOM 2529 N N . LEU A 1 319 ? -4.699 11.969 11.906 1 98.69 319 LEU A N 1
ATOM 2530 C CA . LEU A 1 319 ? -4.387 10.586 11.547 1 98.69 319 LEU A CA 1
ATOM 2531 C C . LEU A 1 319 ? -3.199 10.531 10.594 1 98.69 319 LEU A C 1
ATOM 2533 O O . LEU A 1 319 ? -3.1 11.344 9.672 1 98.69 319 LEU A O 1
ATOM 2537 N N . ASN A 1 320 ? -2.264 9.656 10.859 1 98.5 320 ASN A N 1
ATOM 2538 C CA . ASN A 1 320 ? -1.282 9.211 9.883 1 98.5 320 ASN A CA 1
ATOM 2539 C C . ASN A 1 320 ? -1.775 7.984 9.117 1 98.5 320 ASN A C 1
ATOM 2541 O O . ASN A 1 320 ? -2.311 7.047 9.711 1 98.5 320 ASN A O 1
ATOM 2545 N N . ILE A 1 321 ? -1.663 8.023 7.812 1 98.81 321 ILE A N 1
ATOM 2546 C CA . ILE A 1 321 ? -2.266 6.973 6.996 1 98.81 321 ILE A CA 1
ATOM 2547 C C . ILE A 1 321 ? -1.204 6.348 6.094 1 98.81 321 ILE A C 1
ATOM 2549 O O . ILE A 1 321 ? -0.464 7.059 5.41 1 98.81 321 ILE A O 1
ATOM 2553 N N . ALA A 1 322 ? -1.137 5.035 6.098 1 98.44 322 ALA A N 1
ATOM 2554 C CA . ALA A 1 322 ? -0.196 4.301 5.25 1 98.44 322 ALA A CA 1
ATOM 2555 C C . ALA A 1 322 ? -0.927 3.539 4.148 1 98.44 322 ALA A C 1
ATOM 2557 O O . ALA A 1 322 ? -1.903 2.834 4.418 1 98.44 322 ALA A O 1
ATOM 2558 N N . ARG A 1 323 ? -0.424 3.623 2.939 1 97.81 323 ARG A N 1
ATOM 2559 C CA . ARG A 1 323 ? -1.033 2.918 1.815 1 97.81 323 ARG A CA 1
ATOM 2560 C C . ARG A 1 323 ? -0.836 1.41 1.943 1 97.81 323 ARG A C 1
ATOM 2562 O O . ARG A 1 323 ? -1.633 0.628 1.42 1 97.81 323 ARG A O 1
ATOM 2569 N N . ASP A 1 324 ? 0.228 0.996 2.631 1 96.94 324 ASP A N 1
ATOM 2570 C CA . ASP A 1 324 ? 0.563 -0.422 2.73 1 96.94 324 ASP A CA 1
ATOM 2571 C C . ASP A 1 324 ? 1.217 -0.737 4.074 1 96.94 324 ASP A C 1
ATOM 2573 O O . ASP A 1 324 ? 2.381 -0.4 4.297 1 96.94 324 ASP A O 1
ATOM 2577 N N . LEU A 1 325 ? 0.555 -1.465 4.895 1 96.06 325 LEU A N 1
ATOM 2578 C CA . LEU A 1 325 ? 1.036 -1.802 6.23 1 96.06 325 LEU A CA 1
ATOM 2579 C C . LEU A 1 325 ? 2.209 -2.773 6.156 1 96.06 325 LEU A C 1
ATOM 2581 O O . LEU A 1 325 ? 3.016 -2.852 7.086 1 96.06 325 LEU A O 1
ATOM 2585 N N . ARG A 1 326 ? 2.299 -3.469 5.059 1 96 326 ARG A N 1
ATOM 2586 C CA . ARG A 1 326 ? 3.334 -4.488 4.938 1 96 326 ARG A CA 1
ATOM 2587 C C . ARG A 1 326 ? 4.727 -3.865 4.992 1 96 326 ARG A C 1
ATOM 2589 O O . ARG A 1 326 ? 5.672 -4.488 5.477 1 96 326 ARG A O 1
ATOM 2596 N N . LYS A 1 327 ? 4.844 -2.662 4.672 1 94.88 327 LYS A N 1
ATOM 2597 C CA . LYS A 1 327 ? 6.125 -1.962 4.633 1 94.88 327 LYS A CA 1
ATOM 2598 C C . LYS A 1 327 ? 6.754 -1.885 6.023 1 94.88 327 LYS A C 1
ATOM 2600 O O . LYS A 1 327 ? 7.977 -1.876 6.156 1 94.88 327 LYS A O 1
ATOM 2605 N N . SER A 1 328 ? 5.918 -1.856 7.043 1 96.56 328 SER A N 1
ATOM 2606 C CA . SER A 1 328 ? 6.422 -1.676 8.398 1 96.56 328 SER A CA 1
ATOM 2607 C C . SER A 1 328 ? 6.332 -2.971 9.195 1 96.56 328 SER A C 1
ATOM 2609 O O . SER A 1 328 ? 6.383 -2.951 10.43 1 96.56 328 SER A O 1
ATOM 2611 N N . ARG A 1 329 ? 6.227 -4.074 8.531 1 96.31 329 ARG A N 1
ATOM 2612 C CA . ARG A 1 329 ? 5.969 -5.34 9.211 1 96.31 329 ARG A CA 1
ATOM 2613 C C . ARG A 1 329 ? 7.031 -5.617 10.266 1 96.31 329 ARG A C 1
ATOM 2615 O O . ARG A 1 329 ? 6.711 -6.062 11.367 1 96.31 329 ARG A O 1
ATOM 2622 N N . GLU A 1 330 ? 8.281 -5.352 9.969 1 94.38 330 GLU A N 1
ATOM 2623 C CA . GLU A 1 330 ? 9.383 -5.676 10.875 1 94.38 330 GLU A CA 1
ATOM 2624 C C . GLU A 1 330 ? 9.391 -4.758 12.094 1 94.38 330 GLU A C 1
ATOM 2626 O O . GLU A 1 330 ? 10.078 -5.031 13.078 1 94.38 330 GLU A O 1
ATOM 2631 N N . ALA A 1 331 ? 8.602 -3.676 12 1 95.31 331 ALA A N 1
ATOM 2632 C CA . ALA A 1 331 ? 8.602 -2.682 13.07 1 95.31 331 ALA A CA 1
ATOM 2633 C C . ALA A 1 331 ? 7.293 -2.719 13.852 1 95.31 331 ALA A C 1
ATOM 2635 O O . ALA A 1 331 ? 7.004 -1.81 14.633 1 95.31 331 ALA A O 1
ATOM 2636 N N . ARG A 1 332 ? 6.488 -3.711 13.617 1 95.88 332 ARG A N 1
ATOM 2637 C CA . ARG A 1 332 ? 5.215 -3.861 14.312 1 95.88 332 ARG A CA 1
ATOM 2638 C C . ARG A 1 332 ? 5.137 -5.211 15.023 1 95.88 332 ARG A C 1
ATOM 2640 O O . ARG A 1 332 ? 5.832 -6.156 14.648 1 95.88 332 ARG A O 1
ATOM 2647 N N . LEU A 1 333 ? 4.258 -5.293 16.016 1 94.06 333 LEU A N 1
ATOM 2648 C CA . LEU A 1 333 ? 4.145 -6.492 16.844 1 94.06 333 LEU A CA 1
ATOM 2649 C C . LEU A 1 333 ? 3.52 -7.637 16.062 1 94.06 333 LEU A C 1
ATOM 2651 O O . LEU A 1 333 ? 3.828 -8.805 16.297 1 94.06 333 LEU A O 1
ATOM 2655 N N . ALA A 1 334 ? 2.625 -7.336 15.219 1 94.06 334 ALA A N 1
ATOM 2656 C CA . ALA A 1 334 ? 1.921 -8.312 14.383 1 94.06 334 ALA A CA 1
ATOM 2657 C C . ALA A 1 334 ? 1.42 -7.672 13.094 1 94.06 334 ALA A C 1
ATOM 2659 O O . ALA A 1 334 ? 1.434 -6.445 12.953 1 94.06 334 ALA A O 1
ATOM 2660 N N . ALA A 1 335 ? 1.003 -8.484 12.141 1 93.81 335 ALA A N 1
ATOM 2661 C CA . ALA A 1 335 ? 0.502 -7.984 10.859 1 93.81 335 ALA A CA 1
ATOM 2662 C C . ALA A 1 335 ? -0.719 -7.09 11.062 1 93.81 335 ALA A C 1
ATOM 2664 O O . ALA A 1 335 ? -0.944 -6.152 10.297 1 93.81 335 ALA A O 1
ATOM 2665 N N . THR A 1 336 ? -1.464 -7.277 12.195 1 93.25 336 THR A N 1
ATOM 2666 C CA . THR A 1 336 ? -2.736 -6.602 12.414 1 93.25 336 THR A CA 1
ATOM 2667 C C . THR A 1 336 ? -2.533 -5.305 13.188 1 93.25 336 THR A C 1
ATOM 2669 O O . THR A 1 336 ? -3.439 -4.473 13.266 1 93.25 336 THR A O 1
ATOM 2672 N N . THR A 1 337 ? -1.388 -5.203 13.797 1 94.44 337 THR A N 1
ATOM 2673 C CA . THR A 1 337 ? -1.171 -4.027 14.625 1 94.44 337 THR A CA 1
ATOM 2674 C C . THR A 1 337 ? -0.855 -2.807 13.766 1 94.44 337 THR A C 1
ATOM 2676 O O . THR A 1 337 ? -0.316 -2.938 12.664 1 94.44 337 THR A O 1
ATOM 2679 N N . ARG A 1 338 ? -1.232 -1.654 14.336 1 97.19 338 ARG A N 1
ATOM 2680 C CA . ARG A 1 338 ? -1.116 -0.423 13.562 1 97.19 338 ARG A CA 1
ATOM 2681 C C . ARG A 1 338 ? -0.012 0.471 14.117 1 97.19 338 ARG A C 1
ATOM 2683 O O . ARG A 1 338 ? 0.32 1.498 13.523 1 97.19 338 ARG A O 1
ATOM 2690 N N . VAL A 1 339 ? 0.562 0.127 15.211 1 96 339 VAL A N 1
ATOM 2691 C CA . VAL A 1 339 ? 1.567 0.966 15.852 1 96 339 VAL A CA 1
ATOM 2692 C C . VAL A 1 339 ? 2.963 0.546 15.398 1 96 339 VAL A C 1
ATOM 2694 O O . VAL A 1 339 ? 3.334 -0.625 15.508 1 96 339 VAL A O 1
ATOM 2697 N N . ILE A 1 340 ? 3.682 1.438 14.914 1 95.69 340 ILE A N 1
ATOM 2698 C CA . ILE A 1 340 ? 5.047 1.229 14.445 1 95.69 340 ILE A CA 1
ATOM 2699 C C . ILE A 1 340 ? 6.035 1.647 15.531 1 95.69 340 ILE A C 1
ATOM 2701 O O . ILE A 1 340 ? 5.871 2.697 16.156 1 95.69 340 ILE A O 1
ATOM 2705 N N . TYR A 1 341 ? 6.996 0.809 15.727 1 92.31 341 TYR A N 1
ATOM 2706 C CA . TYR A 1 341 ? 8.031 1.11 16.719 1 92.31 341 TYR A CA 1
ATOM 2707 C C . TYR A 1 341 ? 9.258 1.716 16.047 1 92.31 341 TYR A C 1
ATOM 2709 O O . TYR A 1 341 ? 9.586 1.37 14.906 1 92.31 341 TYR A O 1
ATOM 2717 N N . MET B 1 1 ? -4.184 -23.078 4.414 1 94.25 1 MET B N 1
ATOM 2718 C CA . MET B 1 1 ? -4.949 -22.578 3.281 1 94.25 1 MET B CA 1
ATOM 2719 C C . MET B 1 1 ? -6.359 -22.172 3.711 1 94.25 1 MET B C 1
ATOM 2721 O O . MET B 1 1 ? -7.023 -22.906 4.438 1 94.25 1 MET B O 1
ATOM 2725 N N . LEU B 1 2 ? -6.746 -20.938 3.324 1 96.56 2 LEU B N 1
ATOM 2726 C CA . LEU B 1 2 ? -8.102 -20.453 3.57 1 96.56 2 LEU B CA 1
ATOM 2727 C C . LEU B 1 2 ? -8.984 -20.688 2.35 1 96.56 2 LEU B C 1
ATOM 2729 O O . LEU B 1 2 ? -8.508 -20.641 1.214 1 96.56 2 LEU B O 1
ATOM 2733 N N . THR B 1 3 ? -10.25 -21.016 2.613 1 98.25 3 THR B N 1
ATOM 2734 C CA . THR B 1 3 ? -11.195 -21.188 1.518 1 98.25 3 THR B CA 1
ATOM 2735 C C . THR B 1 3 ? -12.461 -20.375 1.773 1 98.25 3 THR B C 1
ATOM 2737 O O . THR B 1 3 ? -13.039 -20.422 2.861 1 98.25 3 THR B O 1
ATOM 2740 N N . LEU B 1 4 ? -12.828 -19.578 0.889 1 98.69 4 LEU B N 1
ATOM 2741 C CA . LEU B 1 4 ? -14.102 -18.875 0.882 1 98.69 4 LEU B CA 1
ATOM 2742 C C . LEU B 1 4 ? -15.07 -19.5 -0.11 1 98.69 4 LEU B C 1
ATOM 2744 O O . LEU B 1 4 ? -14.867 -19.422 -1.323 1 98.69 4 LEU B O 1
ATOM 2748 N N . HIS B 1 5 ? -16.094 -20.125 0.349 1 98.62 5 HIS B N 1
ATOM 2749 C CA . HIS B 1 5 ? -17.141 -20.672 -0.489 1 98.62 5 HIS B CA 1
ATOM 2750 C C . HIS B 1 5 ? -18.234 -19.641 -0.744 1 98.62 5 HIS B C 1
ATOM 2752 O O . HIS B 1 5 ? -18.969 -19.25 0.176 1 98.62 5 HIS B O 1
ATOM 2758 N N . LEU B 1 6 ? -18.328 -19.25 -1.933 1 98.62 6 LEU B N 1
ATOM 2759 C CA . LEU B 1 6 ? -19.375 -18.281 -2.268 1 98.62 6 LEU B CA 1
ATOM 2760 C C . LEU B 1 6 ? -20.75 -18.906 -2.162 1 98.62 6 LEU B C 1
ATOM 2762 O O . LEU B 1 6 ? -20.969 -20.047 -2.6 1 98.62 6 LEU B O 1
ATOM 2766 N N . GLN B 1 7 ? -21.625 -18.172 -1.588 1 98.25 7 GLN B N 1
ATOM 2767 C CA . GLN B 1 7 ? -23.016 -18.578 -1.529 1 98.25 7 GLN B CA 1
ATOM 2768 C C . GLN B 1 7 ? -23.781 -18.062 -2.75 1 98.25 7 GLN B C 1
ATOM 2770 O O . GLN B 1 7 ? -23.281 -17.234 -3.5 1 98.25 7 GLN B O 1
ATOM 2775 N N . ASP B 1 8 ? -24.984 -18.578 -2.902 1 97.94 8 ASP B N 1
ATOM 2776 C CA . ASP B 1 8 ? -25.797 -18.219 -4.066 1 97.94 8 ASP B CA 1
ATOM 2777 C C . ASP B 1 8 ? -26 -16.703 -4.148 1 97.94 8 ASP B C 1
ATOM 2779 O O . ASP B 1 8 ? -25.906 -16.125 -5.23 1 97.94 8 ASP B O 1
ATOM 2783 N N . ASP B 1 9 ? -26.234 -16.141 -3.016 1 97.94 9 ASP B N 1
ATOM 2784 C CA . ASP B 1 9 ? -26.453 -14.695 -2.992 1 97.94 9 ASP B CA 1
ATOM 2785 C C . ASP B 1 9 ? -25.172 -13.938 -3.348 1 97.94 9 ASP B C 1
ATOM 2787 O O . ASP B 1 9 ? -25.234 -12.867 -3.959 1 97.94 9 ASP B O 1
ATOM 2791 N N . ASP B 1 10 ? -24.016 -14.453 -2.936 1 98.44 10 ASP B N 1
ATOM 2792 C CA . ASP B 1 10 ? -22.734 -13.867 -3.33 1 98.44 10 ASP B CA 1
ATOM 2793 C C . ASP B 1 10 ? -22.578 -13.867 -4.848 1 98.44 10 ASP B C 1
ATOM 2795 O O . ASP B 1 10 ? -22.266 -12.836 -5.449 1 98.44 10 ASP B O 1
ATOM 2799 N N . VAL B 1 11 ? -22.828 -15.039 -5.379 1 98.31 11 VAL B N 1
ATOM 2800 C CA . VAL B 1 11 ? -22.641 -15.234 -6.812 1 98.31 11 VAL B CA 1
ATOM 2801 C C . VAL B 1 11 ? -23.578 -14.312 -7.59 1 98.31 11 VAL B C 1
ATOM 2803 O O . VAL B 1 11 ? -23.156 -13.656 -8.547 1 98.31 11 VAL B O 1
ATOM 2806 N N . ALA B 1 12 ? -24.828 -14.25 -7.168 1 98.19 12 ALA B N 1
ATOM 2807 C CA . ALA B 1 12 ? -25.812 -13.406 -7.836 1 98.19 12 ALA B CA 1
ATOM 2808 C C . ALA B 1 12 ? -25.375 -11.945 -7.82 1 98.19 12 ALA B C 1
ATOM 2810 O O . ALA B 1 12 ? -25.469 -11.25 -8.836 1 98.19 12 ALA B O 1
ATOM 2811 N N . ALA B 1 13 ? -24.906 -11.5 -6.691 1 98.12 13 ALA B N 1
ATOM 2812 C CA . ALA B 1 13 ? -24.469 -10.117 -6.551 1 98.12 13 ALA B CA 1
ATOM 2813 C C . ALA B 1 13 ? -23.234 -9.836 -7.406 1 98.12 13 ALA B C 1
ATOM 2815 O O . ALA B 1 13 ? -23.156 -8.789 -8.055 1 98.12 13 ALA B O 1
ATOM 2816 N N . ILE B 1 14 ? -22.281 -10.719 -7.43 1 98.38 14 ILE B N 1
ATOM 2817 C CA . ILE B 1 14 ? -21.078 -10.57 -8.234 1 98.38 14 ILE B CA 1
ATOM 2818 C C . ILE B 1 14 ? -21.453 -10.547 -9.719 1 98.38 14 ILE B C 1
ATOM 2820 O O . ILE B 1 14 ? -20.953 -9.719 -10.477 1 98.38 14 ILE B O 1
ATOM 2824 N N . ASP B 1 15 ? -22.344 -11.43 -10.062 1 96.81 15 ASP B N 1
ATOM 2825 C CA . ASP B 1 15 ? -22.797 -11.5 -11.445 1 96.81 15 ASP B CA 1
ATOM 2826 C C . ASP B 1 15 ? -23.469 -10.195 -11.875 1 96.81 15 ASP B C 1
ATOM 2828 O O . ASP B 1 15 ? -23.297 -9.75 -13.008 1 96.81 15 ASP B O 1
ATOM 2832 N N . ALA B 1 16 ? -24.203 -9.656 -11.016 1 97.44 16 ALA B N 1
ATOM 2833 C CA . ALA B 1 16 ? -24.906 -8.414 -11.336 1 97.44 16 ALA B CA 1
ATOM 2834 C C . ALA B 1 16 ? -23.906 -7.293 -11.633 1 97.44 16 ALA B C 1
ATOM 2836 O O . ALA B 1 16 ? -24.078 -6.551 -12.602 1 97.44 16 ALA B O 1
ATOM 2837 N N . VAL B 1 17 ? -22.891 -7.188 -10.812 1 97 17 VAL B N 1
ATOM 2838 C CA . VAL B 1 17 ? -21.875 -6.16 -11.016 1 97 17 VAL B CA 1
ATOM 2839 C C . VAL B 1 17 ? -21.094 -6.445 -12.297 1 97 17 VAL B C 1
ATOM 2841 O O . VAL B 1 17 ? -20.844 -5.539 -13.094 1 97 17 VAL B O 1
ATOM 2844 N N . ALA B 1 18 ? -20.719 -7.691 -12.516 1 96.56 18 ALA B N 1
ATOM 2845 C CA . ALA B 1 18 ? -19.984 -8.078 -13.719 1 96.56 18 ALA B CA 1
ATOM 2846 C C . ALA B 1 18 ? -20.812 -7.805 -14.977 1 96.56 18 ALA B C 1
ATOM 2848 O O . ALA B 1 18 ? -20.266 -7.355 -15.992 1 96.56 18 ALA B O 1
ATOM 2849 N N . ASP B 1 19 ? -22.109 -8.062 -14.844 1 95.69 19 ASP B N 1
ATOM 2850 C CA . ASP B 1 19 ? -23.016 -7.809 -15.961 1 95.69 19 ASP B CA 1
ATOM 2851 C C . ASP B 1 19 ? -23.062 -6.316 -16.297 1 95.69 19 ASP B C 1
ATOM 2853 O O . ASP B 1 19 ? -22.984 -5.938 -17.469 1 95.69 19 ASP B O 1
ATOM 2857 N N . GLU B 1 20 ? -23.172 -5.547 -15.336 1 97.19 20 GLU B N 1
ATOM 2858 C CA . GLU B 1 20 ? -23.203 -4.102 -15.539 1 97.19 20 GLU B CA 1
ATOM 2859 C C . GLU B 1 20 ? -21.922 -3.621 -16.219 1 97.19 20 GLU B C 1
ATOM 2861 O O . GLU B 1 20 ? -21.984 -2.898 -17.219 1 97.19 20 GLU B O 1
ATOM 2866 N N . LEU B 1 21 ? -20.812 -4.008 -15.758 1 97.75 21 LEU B N 1
ATOM 2867 C CA . LEU B 1 21 ? -19.531 -3.529 -16.266 1 97.75 21 LEU B CA 1
ATOM 2868 C C . LEU B 1 21 ? -19.25 -4.098 -17.641 1 97.75 21 LEU B C 1
ATOM 2870 O O . LEU B 1 21 ? -18.625 -3.432 -18.484 1 97.75 21 LEU B O 1
ATOM 2874 N N . SER B 1 22 ? -19.75 -5.355 -17.891 1 97.06 22 SER B N 1
ATOM 2875 C CA . SER B 1 22 ? -19.5 -5.965 -19.203 1 97.06 22 SER B CA 1
ATOM 2876 C C . SER B 1 22 ? -20.312 -5.273 -20.297 1 97.06 22 SER B C 1
ATOM 2878 O O . SER B 1 22 ? -20 -5.406 -21.484 1 97.06 22 SER B O 1
ATOM 2880 N N . ARG B 1 23 ? -21.344 -4.543 -19.922 1 97.19 23 ARG B N 1
ATOM 2881 C CA . ARG B 1 23 ? -22.125 -3.766 -20.875 1 97.19 23 ARG B CA 1
ATOM 2882 C C . ARG B 1 23 ? -21.406 -2.471 -21.25 1 97.19 23 ARG B C 1
ATOM 2884 O O . ARG B 1 23 ? -21.656 -1.891 -22.297 1 97.19 23 ARG B O 1
ATOM 2891 N N . ARG B 1 24 ? -20.516 -2.074 -20.406 1 97.25 24 ARG B N 1
ATOM 2892 C CA . ARG B 1 24 ? -19.859 -0.785 -20.609 1 97.25 24 ARG B CA 1
ATOM 2893 C C . ARG B 1 24 ? -18.438 -0.968 -21.141 1 97.25 24 ARG B C 1
ATOM 2895 O O . ARG B 1 24 ? -17.906 -0.077 -21.797 1 97.25 24 ARG B O 1
ATOM 2902 N N . TYR B 1 25 ? -17.844 -2.109 -20.812 1 97.31 25 TYR B N 1
ATOM 2903 C CA . TYR B 1 25 ? -16.453 -2.328 -21.172 1 97.31 25 TYR B CA 1
ATOM 2904 C C . TYR B 1 25 ? -16.281 -3.67 -21.875 1 97.31 25 TYR B C 1
ATOM 2906 O O . TYR B 1 25 ? -16.875 -4.668 -21.484 1 97.31 25 TYR B O 1
ATOM 2914 N N . ASP B 1 26 ? -15.391 -3.68 -22.875 1 95.81 26 ASP B N 1
ATOM 2915 C CA . ASP B 1 26 ? -15.133 -4.898 -23.641 1 95.81 26 ASP B CA 1
ATOM 2916 C C . ASP B 1 26 ? -13.906 -5.637 -23.094 1 95.81 26 ASP B C 1
ATOM 2918 O O . ASP B 1 26 ? -13.609 -6.754 -23.531 1 95.81 26 ASP B O 1
ATOM 2922 N N . SER B 1 27 ? -13.219 -5.004 -22.172 1 96.19 27 SER B N 1
ATOM 2923 C CA . SER B 1 27 ? -12 -5.59 -21.641 1 96.19 27 SER B CA 1
ATOM 2924 C C . SER B 1 27 ? -11.617 -4.953 -20.297 1 96.19 27 SER B C 1
ATOM 2926 O O . SER B 1 27 ? -11.93 -3.787 -20.062 1 96.19 27 SER B O 1
ATOM 2928 N N . VAL B 1 28 ? -10.961 -5.738 -19.5 1 97.44 28 VAL B N 1
ATOM 2929 C CA . VAL B 1 28 ? -10.461 -5.199 -18.25 1 97.44 28 VAL B CA 1
ATOM 2930 C C . VAL B 1 28 ? -9.195 -4.383 -18.5 1 97.44 28 VAL B C 1
ATOM 2932 O O . VAL B 1 28 ? -8.641 -3.779 -17.578 1 97.44 28 VAL B O 1
ATOM 2935 N N . GLU B 1 29 ? -8.695 -4.332 -19.797 1 96.31 29 GLU B N 1
ATOM 2936 C CA . GLU B 1 29 ? -7.488 -3.596 -20.156 1 96.31 29 GLU B CA 1
ATOM 2937 C C . GLU B 1 29 ? -7.781 -2.109 -20.344 1 96.31 29 GLU B C 1
ATOM 2939 O O . GLU B 1 29 ? -6.863 -1.296 -20.438 1 96.31 29 GLU B O 1
ATOM 2944 N N . SER B 1 30 ? -9.078 -1.816 -20.359 1 94.44 30 SER B N 1
ATOM 2945 C CA . SER B 1 30 ? -9.453 -0.416 -20.531 1 94.44 30 SER B CA 1
ATOM 2946 C C . SER B 1 30 ? -9.008 0.423 -19.344 1 94.44 30 SER B C 1
ATOM 2948 O O . SER B 1 30 ? -9.219 0.037 -18.188 1 94.44 30 SER B O 1
ATOM 2950 N N . THR B 1 31 ? -8.43 1.606 -19.625 1 93.81 31 THR B N 1
ATOM 2951 C CA . THR B 1 31 ? -8 2.516 -18.578 1 93.81 31 THR B CA 1
ATOM 2952 C C . THR B 1 31 ? -9.195 2.996 -17.75 1 93.81 31 THR B C 1
ATOM 2954 O O . THR B 1 31 ? -9.086 3.188 -16.547 1 93.81 31 THR B O 1
ATOM 2957 N N . GLU B 1 32 ? -10.281 3.182 -18.469 1 95.81 32 GLU B N 1
ATOM 2958 C CA . GLU B 1 32 ? -11.492 3.627 -17.797 1 95.81 32 GLU B CA 1
ATOM 2959 C C . GLU B 1 32 ? -12.016 2.561 -16.844 1 95.81 32 GLU B C 1
ATOM 2961 O O . GLU B 1 32 ? -12.43 2.873 -15.719 1 95.81 32 GLU B O 1
ATOM 2966 N N . PHE B 1 33 ? -12.039 1.314 -17.312 1 97.69 33 PHE B N 1
ATOM 2967 C CA . PHE B 1 33 ? -12.422 0.219 -16.438 1 97.69 33 PHE B CA 1
ATOM 2968 C C . PHE B 1 33 ? -11.523 0.171 -15.203 1 97.69 33 PHE B C 1
ATOM 2970 O O . PHE B 1 33 ? -12.016 0.084 -14.078 1 97.69 33 PHE B O 1
ATOM 2977 N N . GLN B 1 34 ? -10.227 0.253 -15.43 1 97.69 34 GLN B N 1
ATOM 2978 C CA . GLN B 1 34 ? -9.25 0.164 -14.344 1 97.69 34 GLN B CA 1
ATOM 2979 C C . GLN B 1 34 ? -9.438 1.303 -13.344 1 97.69 34 GLN B C 1
ATOM 2981 O O . GLN B 1 34 ? -9.312 1.1 -12.133 1 97.69 34 GLN B O 1
ATOM 2986 N N . ALA B 1 35 ? -9.82 2.436 -13.797 1 96 35 ALA B N 1
ATOM 2987 C CA . ALA B 1 35 ? -9.984 3.623 -12.961 1 96 35 ALA B CA 1
ATOM 2988 C C . ALA B 1 35 ? -11.156 3.463 -12 1 96 35 ALA B C 1
ATOM 2990 O O . ALA B 1 35 ? -11.133 3.996 -10.891 1 96 35 ALA B O 1
ATOM 2991 N N . GLU B 1 36 ? -12.117 2.705 -12.391 1 95.88 36 GLU B N 1
ATOM 2992 C CA . GLU B 1 36 ? -13.297 2.635 -11.531 1 95.88 36 GLU B CA 1
ATOM 2993 C C . GLU B 1 36 ? -13.391 1.277 -10.836 1 95.88 36 GLU B C 1
ATOM 2995 O O . GLU B 1 36 ? -14.305 1.041 -10.047 1 95.88 36 GLU B O 1
ATOM 3000 N N . SER B 1 37 ? -12.523 0.371 -11.172 1 97.69 37 SER B N 1
ATOM 3001 C CA . SER B 1 37 ? -12.625 -1.011 -10.719 1 97.69 37 SER B CA 1
ATOM 3002 C C . SER B 1 37 ? -12.641 -1.09 -9.195 1 97.69 37 SER B C 1
ATOM 3004 O O . SER B 1 37 ? -13.398 -1.871 -8.617 1 97.69 37 SER B O 1
ATOM 3006 N N . ARG B 1 38 ? -11.836 -0.257 -8.523 1 97.12 38 ARG B N 1
ATOM 3007 C CA . ARG B 1 38 ? -11.781 -0.292 -7.066 1 97.12 38 ARG B CA 1
ATOM 3008 C C . ARG B 1 38 ? -13.125 0.118 -6.465 1 97.12 38 ARG B C 1
ATOM 3010 O O . ARG B 1 38 ? -13.57 -0.466 -5.477 1 97.12 38 ARG B O 1
ATOM 3017 N N . LEU B 1 39 ? -13.719 1.166 -7.059 1 97.62 39 LEU B N 1
ATOM 3018 C CA . LEU B 1 39 ? -15.023 1.619 -6.59 1 97.62 39 LEU B CA 1
ATOM 3019 C C . LEU B 1 39 ? -16.047 0.487 -6.645 1 97.62 39 LEU B C 1
ATOM 3021 O O . LEU B 1 39 ? -16.781 0.269 -5.684 1 97.62 39 LEU B O 1
ATOM 3025 N N . TYR B 1 40 ? -16.047 -0.302 -7.688 1 97.94 40 TYR B N 1
ATOM 3026 C CA . TYR B 1 40 ? -17 -1.392 -7.855 1 97.94 40 TYR B CA 1
ATOM 3027 C C . TYR B 1 40 ? -16.625 -2.586 -6.988 1 97.94 40 TYR B C 1
ATOM 3029 O O . TYR B 1 40 ? -17.484 -3.35 -6.559 1 97.94 40 TYR B O 1
ATOM 3037 N N . ALA B 1 41 ? -15.328 -2.773 -6.707 1 98.44 41 ALA B N 1
ATOM 3038 C CA . ALA B 1 41 ? -14.906 -3.811 -5.77 1 98.44 41 ALA B CA 1
ATOM 3039 C C . ALA B 1 41 ? -15.523 -3.586 -4.391 1 98.44 41 ALA B C 1
ATOM 3041 O O . ALA B 1 41 ? -15.906 -4.543 -3.713 1 98.44 41 ALA B O 1
ATOM 3042 N N . ASP B 1 42 ? -15.688 -2.285 -4.004 1 97.06 42 ASP B N 1
ATOM 3043 C CA . ASP B 1 42 ? -16.297 -1.942 -2.723 1 97.06 42 ASP B CA 1
ATOM 3044 C C . ASP B 1 42 ? -17.75 -2.391 -2.67 1 97.06 42 ASP B C 1
ATOM 3046 O O . ASP B 1 42 ? -18.359 -2.418 -1.599 1 97.06 42 ASP B O 1
ATOM 3050 N N . GLU B 1 43 ? -18.312 -2.73 -3.809 1 96.19 43 GLU B N 1
ATOM 3051 C CA . GLU B 1 43 ? -19.734 -3.041 -3.875 1 96.19 43 GLU B CA 1
ATOM 3052 C C . GLU B 1 43 ? -19.969 -4.547 -3.906 1 96.19 43 GLU B C 1
ATOM 3054 O O . GLU B 1 43 ? -21.109 -5 -3.967 1 96.19 43 GLU B O 1
ATOM 3059 N N . LEU B 1 44 ? -18.922 -5.332 -3.877 1 98.19 44 LEU B N 1
ATOM 3060 C CA . LEU B 1 44 ? -19.062 -6.777 -3.758 1 98.19 44 LEU B CA 1
ATOM 3061 C C . LEU B 1 44 ? -19.688 -7.156 -2.424 1 98.19 44 LEU B C 1
ATOM 3063 O O . LEU B 1 44 ? -19.781 -6.328 -1.516 1 98.19 44 LEU B O 1
ATOM 3067 N N . PRO B 1 45 ? -20.203 -8.398 -2.305 1 98.19 45 PRO B N 1
ATOM 3068 C CA . PRO B 1 45 ? -20.875 -8.805 -1.063 1 98.19 45 PRO B CA 1
ATOM 3069 C C . PRO B 1 45 ? -19.984 -8.648 0.164 1 98.19 45 PRO B C 1
ATOM 3071 O O . PRO B 1 45 ? -18.781 -8.914 0.095 1 98.19 45 PRO B O 1
ATOM 3074 N N . ARG B 1 46 ? -20.594 -8.266 1.282 1 97.38 46 ARG B N 1
ATOM 3075 C CA . ARG B 1 46 ? -19.875 -7.996 2.518 1 97.38 46 ARG B CA 1
ATOM 3076 C C . ARG B 1 46 ? -19.062 -9.219 2.947 1 97.38 46 ARG B C 1
ATOM 3078 O O . ARG B 1 46 ? -17.922 -9.086 3.414 1 97.38 46 ARG B O 1
ATOM 3085 N N . ARG B 1 47 ? -19.672 -10.383 2.762 1 97.56 47 ARG B N 1
ATOM 3086 C CA . ARG B 1 47 ? -18.984 -11.602 3.17 1 97.56 47 ARG B CA 1
ATOM 3087 C C . ARG B 1 47 ? -17.688 -11.789 2.391 1 97.56 47 ARG B C 1
ATOM 3089 O O . ARG B 1 47 ? -16.688 -12.211 2.951 1 97.56 47 ARG B O 1
ATOM 3096 N N . VAL B 1 48 ? -17.734 -11.453 1.111 1 98.62 48 VAL B N 1
ATOM 3097 C CA . VAL B 1 48 ? -16.562 -11.578 0.244 1 98.62 48 VAL B CA 1
ATOM 3098 C C . VAL B 1 48 ? -15.516 -10.539 0.625 1 98.62 48 VAL B C 1
ATOM 3100 O O . VAL B 1 48 ? -14.344 -10.867 0.808 1 98.62 48 VAL B O 1
ATOM 3103 N N . ARG B 1 49 ? -15.953 -9.305 0.823 1 98.56 49 ARG B N 1
ATOM 3104 C CA . ARG B 1 49 ? -15.047 -8.234 1.221 1 98.56 49 ARG B CA 1
ATOM 3105 C C . ARG B 1 49 ? -14.375 -8.555 2.553 1 98.56 49 ARG B C 1
ATOM 3107 O O . ARG B 1 49 ? -13.164 -8.383 2.697 1 98.56 49 ARG B O 1
ATOM 3114 N N . ARG B 1 50 ? -15.141 -9.039 3.469 1 98.19 50 ARG B N 1
ATOM 3115 C CA . ARG B 1 50 ? -14.609 -9.375 4.789 1 98.19 50 ARG B CA 1
ATOM 3116 C C . ARG B 1 50 ? -13.5 -10.414 4.688 1 98.19 50 ARG B C 1
ATOM 3118 O O . ARG B 1 50 ? -12.445 -10.258 5.297 1 98.19 50 ARG B O 1
ATOM 3125 N N . ALA B 1 51 ? -13.766 -11.477 3.922 1 98.38 51 ALA B N 1
ATOM 3126 C CA . ALA B 1 51 ? -12.789 -12.555 3.785 1 98.38 51 ALA B CA 1
ATOM 3127 C C . ALA B 1 51 ? -11.477 -12.039 3.191 1 98.38 51 ALA B C 1
ATOM 3129 O O . ALA B 1 51 ? -10.398 -12.367 3.684 1 98.38 51 ALA B O 1
ATOM 3130 N N . LEU B 1 52 ? -11.609 -11.203 2.18 1 98.62 52 LEU B N 1
ATOM 3131 C CA . LEU B 1 52 ? -10.422 -10.711 1.502 1 98.62 52 LEU B CA 1
ATOM 3132 C C . LEU B 1 52 ? -9.68 -9.703 2.375 1 98.62 52 LEU B C 1
ATOM 3134 O O . LEU B 1 52 ? -8.445 -9.734 2.459 1 98.62 52 LEU B O 1
ATOM 3138 N N . HIS B 1 53 ? -10.398 -8.789 3.07 1 97.75 53 HIS B N 1
ATOM 3139 C CA . HIS B 1 53 ? -9.766 -7.836 3.969 1 97.75 53 HIS B CA 1
ATOM 3140 C C . HIS B 1 53 ? -9.031 -8.547 5.102 1 97.75 53 HIS B C 1
ATOM 3142 O O . HIS B 1 53 ? -7.914 -8.164 5.465 1 97.75 53 HIS B O 1
ATOM 3148 N N . GLU B 1 54 ? -9.68 -9.547 5.629 1 97.06 54 GLU B N 1
ATOM 3149 C CA . GLU B 1 54 ? -9.055 -10.305 6.711 1 97.06 54 GLU B CA 1
ATOM 3150 C C . GLU B 1 54 ? -7.805 -11.031 6.223 1 97.06 54 GLU B C 1
ATOM 3152 O O . GLU B 1 54 ? -6.773 -11.031 6.898 1 97.06 54 GLU B O 1
ATOM 3157 N N . TYR B 1 55 ? -7.938 -11.68 5.066 1 98.12 55 TYR B N 1
ATOM 3158 C CA . TYR B 1 55 ? -6.785 -12.344 4.465 1 98.12 55 TYR B CA 1
ATOM 3159 C C . TYR B 1 55 ? -5.617 -11.375 4.312 1 98.12 55 TYR B C 1
ATOM 3161 O O . TYR B 1 55 ? -4.492 -11.688 4.711 1 98.12 55 TYR B O 1
ATOM 3169 N N . ARG B 1 56 ? -5.887 -10.164 3.832 1 97.38 56 ARG B N 1
ATOM 3170 C CA . ARG B 1 56 ? -4.883 -9.148 3.557 1 97.38 56 ARG B CA 1
ATOM 3171 C C . ARG B 1 56 ? -4.266 -8.625 4.848 1 97.38 56 ARG B C 1
ATOM 3173 O O . ARG B 1 56 ? -3.043 -8.516 4.957 1 97.38 56 ARG B O 1
ATOM 3180 N N . SER B 1 57 ? -5.035 -8.352 5.867 1 95.81 57 SER B N 1
ATOM 3181 C CA . SER B 1 57 ? -4.57 -7.621 7.039 1 95.81 57 SER B CA 1
ATOM 3182 C C . SER B 1 57 ? -3.961 -8.562 8.07 1 95.81 57 SER B C 1
ATOM 3184 O O . SER B 1 57 ? -3.061 -8.172 8.82 1 95.81 57 SER B O 1
ATOM 3186 N N . THR B 1 58 ? -4.449 -9.781 8.125 1 96.06 58 THR B N 1
ATOM 3187 C CA . THR B 1 58 ? -3.992 -10.68 9.188 1 96.06 58 THR B CA 1
ATOM 3188 C C . THR B 1 58 ? -2.838 -11.547 8.695 1 96.06 58 THR B C 1
ATOM 3190 O O . THR B 1 58 ? -2.064 -12.07 9.5 1 96.06 58 THR B O 1
ATOM 3193 N N . GLU B 1 59 ? -2.799 -11.758 7.379 1 96.56 59 GLU B N 1
ATOM 3194 C CA . GLU B 1 59 ? -1.827 -12.68 6.789 1 96.56 59 GLU B CA 1
ATOM 3195 C C . GLU B 1 59 ? -1.849 -14.031 7.496 1 96.56 59 GLU B C 1
ATOM 3197 O O . GLU B 1 59 ? -0.802 -14.656 7.688 1 96.56 59 GLU B O 1
ATOM 3202 N N . LYS B 1 60 ? -3.018 -14.438 7.887 1 94.94 60 LYS B N 1
ATOM 3203 C CA . LYS B 1 60 ? -3.141 -15.672 8.648 1 94.94 60 LYS B CA 1
ATOM 3204 C C . LYS B 1 60 ? -2.814 -16.891 7.781 1 94.94 60 LYS B C 1
ATOM 3206 O O . LYS B 1 60 ? -2.527 -17.969 8.297 1 94.94 60 LYS B O 1
ATOM 3211 N N . SER B 1 61 ? -2.914 -16.766 6.512 1 96.06 61 SER B N 1
ATOM 3212 C CA . SER B 1 61 ? -2.521 -17.766 5.52 1 96.06 61 SER B CA 1
ATOM 3213 C C . SER B 1 61 ? -1.935 -17.094 4.277 1 96.06 61 SER B C 1
ATOM 3215 O O . SER B 1 61 ? -2.307 -15.977 3.93 1 96.06 61 SER B O 1
ATOM 3217 N N . GLY B 1 62 ? -1.013 -17.812 3.691 1 97.75 62 GLY B N 1
ATOM 3218 C CA . GLY B 1 62 ? -0.463 -17.312 2.445 1 97.75 62 GLY B CA 1
ATOM 3219 C C . GLY B 1 62 ? -1.312 -17.656 1.235 1 97.75 62 GLY B C 1
ATOM 3220 O O . GLY B 1 62 ? -1.047 -17.172 0.129 1 97.75 62 GLY B O 1
ATOM 3221 N N . ILE B 1 63 ? -2.359 -18.453 1.396 1 98.56 63 ILE B N 1
ATOM 3222 C CA . ILE B 1 63 ? -3.168 -18.906 0.27 1 98.56 63 ILE B CA 1
ATOM 3223 C C . ILE B 1 63 ? -4.648 -18.75 0.602 1 98.56 63 ILE B C 1
ATOM 3225 O O . ILE B 1 63 ? -5.098 -19.172 1.675 1 98.56 63 ILE B O 1
ATOM 3229 N N . LEU B 1 64 ? -5.375 -18.125 -0.245 1 98.81 64 LEU B N 1
ATOM 3230 C CA . LEU B 1 64 ? -6.828 -18.031 -0.177 1 98.81 64 LEU B CA 1
ATOM 3231 C C . LEU B 1 64 ? -7.469 -18.516 -1.473 1 98.81 64 LEU B C 1
ATOM 3233 O O . LEU B 1 64 ? -7.121 -18.047 -2.557 1 98.81 64 LEU B O 1
ATOM 3237 N N . VAL B 1 65 ? -8.375 -19.469 -1.368 1 98.88 65 VAL B N 1
ATOM 3238 C CA . VAL B 1 65 ? -9.117 -19.953 -2.523 1 98.88 65 VAL B CA 1
ATOM 3239 C C . VAL B 1 65 ? -10.562 -19.484 -2.447 1 98.88 65 VAL B C 1
ATOM 3241 O O . VAL B 1 65 ? -11.234 -19.672 -1.43 1 98.88 65 VAL B O 1
ATOM 3244 N N . VAL B 1 66 ? -11.008 -18.812 -3.398 1 98.88 66 VAL B N 1
ATOM 3245 C CA . VAL B 1 66 ? -12.406 -18.438 -3.566 1 98.88 66 VAL B CA 1
ATOM 3246 C C . VAL B 1 66 ? -13.078 -19.391 -4.547 1 98.88 66 VAL B C 1
ATOM 3248 O O . VAL B 1 66 ? -12.633 -19.531 -5.688 1 98.88 66 VAL B O 1
ATOM 3251 N N . THR B 1 67 ? -14.109 -20.047 -4.133 1 98.56 67 THR B N 1
ATOM 3252 C CA . THR B 1 67 ? -14.75 -21.047 -4.969 1 98.56 67 THR B CA 1
ATOM 3253 C C . THR B 1 67 ? -16.219 -20.734 -5.164 1 98.56 67 THR B C 1
ATOM 3255 O O . THR B 1 67 ? -16.844 -20.078 -4.328 1 98.56 67 THR B O 1
ATOM 3258 N N . GLY B 1 68 ? -16.703 -21.156 -6.332 1 96.88 68 GLY B N 1
ATOM 3259 C CA . GLY B 1 68 ? -18.156 -21.109 -6.5 1 96.88 68 GLY B CA 1
ATOM 3260 C C . GLY B 1 68 ? -18.594 -20.219 -7.652 1 96.88 68 GLY B C 1
ATOM 3261 O O . GLY B 1 68 ? -19.781 -20.172 -7.992 1 96.88 68 GLY B O 1
ATOM 3262 N N . LEU B 1 69 ? -17.672 -19.5 -8.352 1 97.81 69 LEU B N 1
ATOM 3263 C CA . LEU B 1 69 ? -18.047 -18.703 -9.508 1 97.81 69 LEU B CA 1
ATOM 3264 C C . LEU B 1 69 ? -18.406 -19.594 -10.688 1 97.81 69 LEU B C 1
ATOM 3266 O O . LEU B 1 69 ? -17.734 -20.594 -10.938 1 97.81 69 LEU B O 1
ATOM 3270 N N . PRO B 1 70 ? -19.422 -19.266 -11.359 1 96.06 70 PRO B N 1
ATOM 3271 C CA . PRO B 1 70 ? -19.812 -20.109 -12.492 1 96.06 70 PRO B CA 1
ATOM 3272 C C . PRO B 1 70 ? -18.922 -19.906 -13.711 1 96.06 70 PRO B C 1
ATOM 3274 O O . PRO B 1 70 ? -18.5 -18.781 -13.992 1 96.06 70 PRO B O 1
ATOM 3277 N N . VAL B 1 71 ? -18.625 -20.953 -14.406 1 97.06 71 VAL B N 1
ATOM 3278 C CA . VAL B 1 71 ? -17.953 -20.938 -15.703 1 97.06 71 VAL B CA 1
ATOM 3279 C C . VAL B 1 71 ? -18.719 -21.844 -16.672 1 97.06 71 VAL B C 1
ATOM 3281 O O . VAL B 1 71 ? -18.953 -23.016 -16.391 1 97.06 71 VAL B O 1
ATOM 3284 N N . ASP B 1 72 ? -19.141 -21.281 -17.766 1 95.44 72 ASP B N 1
ATOM 3285 C CA . ASP B 1 72 ? -19.766 -22.047 -18.844 1 95.44 72 ASP B CA 1
ATOM 3286 C C . ASP B 1 72 ? -18.75 -22.406 -19.922 1 95.44 72 ASP B C 1
ATOM 3288 O O . ASP B 1 72 ? -18.406 -21.578 -20.766 1 95.44 72 ASP B O 1
ATOM 3292 N N . ASP B 1 73 ? -18.375 -23.625 -19.938 1 95.69 73 ASP B N 1
ATOM 3293 C CA . ASP B 1 73 ? -17.328 -24.094 -20.828 1 95.69 73 ASP B CA 1
ATOM 3294 C C . ASP B 1 73 ? -17.719 -23.859 -22.297 1 95.69 73 ASP B C 1
ATOM 3296 O O . ASP B 1 73 ? -16.875 -23.516 -23.109 1 95.69 73 ASP B O 1
ATOM 3300 N N . SER B 1 74 ? -18.938 -24.078 -22.594 1 94.31 74 SER B N 1
ATOM 3301 C CA . SER B 1 74 ? -19.406 -23.906 -23.969 1 94.31 74 SER B CA 1
ATOM 3302 C C . SER B 1 74 ? -19.281 -22.453 -24.422 1 94.31 74 SER B C 1
ATOM 3304 O O . SER B 1 74 ? -18.891 -22.188 -25.562 1 94.31 74 SER B O 1
ATOM 3306 N N . ALA B 1 75 ? -19.531 -21.594 -23.562 1 93.31 75 ALA B N 1
ATOM 3307 C CA . ALA B 1 75 ? -19.453 -20.172 -23.875 1 93.31 75 ALA B CA 1
ATOM 3308 C C . ALA B 1 75 ? -18 -19.719 -23.984 1 93.31 75 ALA B C 1
ATOM 3310 O O . ALA B 1 75 ? -17.688 -18.781 -24.734 1 93.31 75 ALA B O 1
ATOM 3311 N N . LEU B 1 76 ? -17.031 -20.328 -23.344 1 94.56 76 LEU B N 1
ATOM 3312 C CA . LEU B 1 76 ? -15.617 -19.969 -23.344 1 94.56 76 LEU B CA 1
ATOM 3313 C C . LEU B 1 76 ? -14.984 -20.234 -24.703 1 94.56 76 LEU B C 1
ATOM 3315 O O . LEU B 1 76 ? -14.102 -19.5 -25.141 1 94.56 76 LEU B O 1
ATOM 3319 N N . GLY B 1 77 ? -15.516 -21.266 -25.359 1 94.31 77 GLY B N 1
ATOM 3320 C CA . GLY B 1 77 ? -14.852 -21.719 -26.562 1 94.31 77 GLY B CA 1
ATOM 3321 C C . GLY B 1 77 ? -13.562 -22.469 -26.297 1 94.31 77 GLY B C 1
ATOM 3322 O O . GLY B 1 77 ? -13.305 -22.891 -25.172 1 94.31 77 GLY B O 1
ATOM 3323 N N . ALA B 1 78 ? -12.805 -22.688 -27.375 1 95.12 78 ALA B N 1
ATOM 3324 C CA . ALA B 1 78 ? -11.602 -23.5 -27.297 1 95.12 78 ALA B CA 1
ATOM 3325 C C . ALA B 1 78 ? -10.484 -22.766 -26.562 1 95.12 78 ALA B C 1
ATOM 3327 O O . ALA B 1 78 ? -10.352 -21.547 -26.688 1 95.12 78 ALA B O 1
ATOM 3328 N N . THR B 1 79 ? -9.719 -23.5 -25.734 1 95.62 79 THR B N 1
ATOM 3329 C CA . THR B 1 79 ? -8.469 -22.938 -25.25 1 95.62 79 THR B CA 1
ATOM 3330 C C . THR B 1 79 ? -7.605 -22.453 -26.422 1 95.62 79 THR B C 1
ATOM 3332 O O . THR B 1 79 ? -7.395 -23.188 -27.375 1 95.62 79 THR B O 1
ATOM 3335 N N . PRO B 1 80 ? -7.18 -21.25 -26.344 1 93 80 PRO B N 1
ATOM 3336 C CA . PRO B 1 80 ? -6.418 -20.719 -27.469 1 93 80 PRO B CA 1
ATOM 3337 C C . PRO B 1 80 ? -5.148 -21.516 -27.766 1 93 80 PRO B C 1
ATOM 3339 O O . PRO B 1 80 ? -4.543 -22.062 -26.844 1 93 80 PRO B O 1
ATOM 3342 N N . ALA B 1 81 ? -4.758 -21.5 -29.047 1 87.88 81 ALA B N 1
ATOM 3343 C CA . ALA B 1 81 ? -3.551 -22.203 -29.484 1 87.88 81 ALA B CA 1
ATOM 3344 C C . ALA B 1 81 ? -2.359 -21.25 -29.547 1 87.88 81 ALA B C 1
ATOM 3346 O O . ALA B 1 81 ? -1.207 -21.672 -29.453 1 87.88 81 ALA B O 1
ATOM 3347 N N . ASP B 1 82 ? -2.76 -20.031 -29.766 1 83.56 82 ASP B N 1
ATOM 3348 C CA . ASP B 1 82 ? -1.737 -19 -29.984 1 83.56 82 ASP B CA 1
ATOM 3349 C C . ASP B 1 82 ? -1.822 -17.906 -28.906 1 83.56 82 ASP B C 1
ATOM 3351 O O . ASP B 1 82 ? -2.916 -17.469 -28.562 1 83.56 82 ASP B O 1
ATOM 3355 N N . ARG B 1 83 ? -0.669 -17.547 -28.516 1 77.75 83 ARG B N 1
ATOM 3356 C CA . ARG B 1 83 ? -0.593 -16.547 -27.453 1 77.75 83 ARG B CA 1
ATOM 3357 C C . ARG B 1 83 ? -1.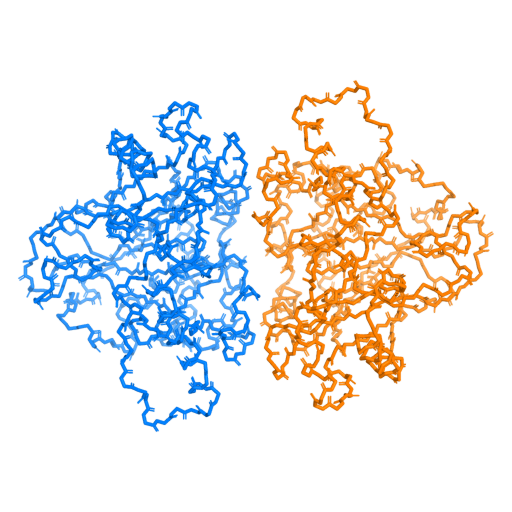076 -15.188 -27.953 1 77.75 83 ARG B C 1
ATOM 3359 O O . ARG B 1 83 ? -1.449 -14.328 -27.141 1 77.75 83 ARG B O 1
ATOM 3366 N N . ARG B 1 84 ? -1.112 -14.977 -29.266 1 77.38 84 ARG B N 1
ATOM 3367 C CA . ARG B 1 84 ? -1.488 -13.68 -29.828 1 77.38 84 ARG B CA 1
ATOM 3368 C C . ARG B 1 84 ? -3.004 -13.562 -29.953 1 77.38 84 ARG B C 1
ATOM 3370 O O . ARG B 1 84 ? -3.525 -12.469 -30.188 1 77.38 84 ARG B O 1
ATOM 3377 N N . HIS B 1 85 ? -3.631 -14.68 -29.734 1 75.69 85 HIS B N 1
ATOM 3378 C CA . HIS B 1 85 ? -5.082 -14.68 -29.875 1 75.69 85 HIS B CA 1
ATOM 3379 C C . HIS B 1 85 ? -5.754 -14.117 -28.625 1 75.69 85 HIS B C 1
ATOM 3381 O O . HIS B 1 85 ? -5.859 -14.805 -27.609 1 75.69 85 HIS B O 1
ATOM 3387 N N . LYS B 1 86 ? -6.215 -12.945 -28.703 1 82.62 86 LYS B N 1
ATOM 3388 C CA . LYS B 1 86 ? -6.906 -12.289 -27.609 1 82.62 86 LYS B CA 1
ATOM 3389 C C . LYS B 1 86 ? -8.148 -11.555 -28.094 1 82.62 86 LYS B C 1
ATOM 3391 O O . LYS B 1 86 ? -8.109 -10.344 -28.328 1 82.62 86 LYS B O 1
ATOM 3396 N N . PRO B 1 87 ? -9.188 -12.297 -28.266 1 84.19 87 PRO B N 1
ATOM 3397 C CA . PRO B 1 87 ? -10.406 -11.648 -28.75 1 84.19 87 PRO B CA 1
ATOM 3398 C C . PRO B 1 87 ? -10.898 -10.531 -27.828 1 84.19 87 PRO B C 1
ATOM 3400 O O . PRO B 1 87 ? -10.711 -10.609 -26.609 1 84.19 87 PRO B O 1
ATOM 3403 N N . VAL B 1 88 ? -11.469 -9.539 -28.453 1 87.62 88 VAL B N 1
ATOM 3404 C CA . VAL B 1 88 ? -12.125 -8.461 -27.734 1 87.62 88 VAL B CA 1
ATOM 3405 C C . VAL B 1 88 ? -13.57 -8.328 -28.203 1 87.62 88 VAL B C 1
ATOM 3407 O O . VAL B 1 88 ? -13.828 -8.023 -29.375 1 87.62 88 VAL B O 1
ATOM 3410 N N . PRO B 1 89 ? -14.602 -8.547 -27.391 1 91.44 89 PRO B N 1
ATOM 3411 C CA . PRO B 1 89 ? -14.438 -8.906 -25.984 1 91.44 89 PRO B CA 1
ATOM 3412 C C . PRO B 1 89 ? -13.992 -10.352 -25.781 1 91.44 89 PRO B C 1
ATOM 3414 O O . PRO B 1 89 ? -14.242 -11.203 -26.641 1 91.44 89 PRO B O 1
ATOM 3417 N N . SER B 1 90 ? -13.32 -10.539 -24.672 1 90.81 90 SER B N 1
ATOM 3418 C CA . SER B 1 90 ? -12.922 -11.898 -24.312 1 90.81 90 SER B CA 1
ATOM 3419 C C . SER B 1 90 ? -14.133 -12.789 -24.078 1 90.81 90 SER B C 1
ATOM 3421 O O . SER B 1 90 ? -15.164 -12.32 -23.594 1 90.81 90 SER B O 1
ATOM 3423 N N . THR B 1 91 ? -13.953 -14.062 -24.391 1 92.75 91 THR B N 1
ATOM 3424 C CA . THR B 1 91 ? -15.031 -15.016 -24.141 1 92.75 91 THR B CA 1
ATOM 3425 C C . THR B 1 91 ? -15.227 -15.227 -22.641 1 92.75 91 THR B C 1
ATOM 3427 O O . THR B 1 91 ? -16.266 -15.742 -22.219 1 92.75 91 THR B O 1
ATOM 3430 N N . SER B 1 92 ? -14.266 -14.812 -21.875 1 95.06 92 SER B N 1
ATOM 3431 C CA . SER B 1 92 ? -14.359 -14.938 -20.422 1 95.06 92 SER B CA 1
ATOM 3432 C C . SER B 1 92 ? -14.516 -13.57 -19.766 1 95.06 92 SER B C 1
ATOM 3434 O O . SER B 1 92 ? -14.133 -13.391 -18.609 1 95.06 92 SER B O 1
ATOM 3436 N N . LEU B 1 93 ? -15.062 -12.609 -20.422 1 96.62 93 LEU B N 1
ATOM 3437 C CA . LEU B 1 93 ? -15.07 -11.227 -19.953 1 96.62 93 LEU B CA 1
ATOM 3438 C C . LEU B 1 93 ? -15.719 -11.117 -18.578 1 96.62 93 LEU B C 1
ATOM 3440 O O . LEU B 1 93 ? -15.195 -10.438 -17.688 1 96.62 93 LEU B O 1
ATOM 3444 N N . ARG B 1 94 ? -16.891 -11.766 -18.406 1 96.44 94 ARG B N 1
ATOM 3445 C CA . ARG B 1 94 ? -17.594 -11.672 -17.125 1 96.44 94 ARG B CA 1
ATOM 3446 C C . ARG B 1 94 ? -16.75 -12.258 -16 1 96.44 94 ARG B C 1
ATOM 3448 O O . ARG B 1 94 ? -16.703 -11.703 -14.898 1 96.44 94 ARG B O 1
ATOM 3455 N N . GLN B 1 95 ? -16.062 -13.375 -16.297 1 97.31 95 GLN B N 1
ATOM 3456 C CA . GLN B 1 95 ? -15.164 -13.977 -15.328 1 97.31 95 GLN B CA 1
ATOM 3457 C C . GLN B 1 95 ? -13.961 -13.078 -15.062 1 97.31 95 GLN B C 1
ATOM 3459 O O . GLN B 1 95 ? -13.531 -12.93 -13.914 1 97.31 95 GLN B O 1
ATOM 3464 N N . ASP B 1 96 ? -13.461 -12.484 -16.141 1 98.19 96 ASP B N 1
ATOM 3465 C CA . ASP B 1 96 ? -12.328 -11.57 -16.016 1 98.19 96 ASP B CA 1
ATOM 3466 C C . ASP B 1 96 ? -12.664 -10.398 -15.094 1 98.19 96 ASP B C 1
ATOM 3468 O O . ASP B 1 96 ? -11.867 -10.023 -14.234 1 98.19 96 ASP B O 1
ATOM 3472 N N . ILE B 1 97 ? -13.828 -9.852 -15.273 1 98.56 97 ILE B N 1
ATOM 3473 C CA . ILE B 1 97 ? -14.266 -8.711 -14.484 1 98.56 97 ILE B CA 1
ATOM 3474 C C . ILE B 1 97 ? -14.43 -9.125 -13.023 1 98.56 97 ILE B C 1
ATOM 3476 O O . ILE B 1 97 ? -13.945 -8.445 -12.117 1 98.56 97 ILE B O 1
ATOM 3480 N N . ALA B 1 98 ? -15.109 -10.242 -12.773 1 98.75 98 ALA B N 1
ATOM 3481 C CA . ALA B 1 98 ? -15.289 -10.727 -11.414 1 98.75 98 ALA B CA 1
ATOM 3482 C C . ALA B 1 98 ? -13.945 -10.953 -10.727 1 98.75 98 ALA B C 1
ATOM 3484 O O . ALA B 1 98 ? -13.742 -10.5 -9.594 1 98.75 98 ALA B O 1
ATOM 3485 N N . PHE B 1 99 ? -13.078 -11.625 -11.453 1 98.81 99 PHE B N 1
ATOM 3486 C CA . PHE B 1 99 ? -11.742 -11.906 -10.953 1 98.81 99 PHE B CA 1
ATOM 3487 C C . PHE B 1 99 ? -11 -10.609 -10.625 1 98.81 99 PHE B C 1
ATOM 3489 O O . PHE B 1 99 ? -10.453 -10.469 -9.531 1 98.81 99 PHE B O 1
ATOM 3496 N N . TYR B 1 100 ? -11.078 -9.656 -11.492 1 98.88 100 TYR B N 1
ATOM 3497 C CA . TYR B 1 100 ? -10.414 -8.367 -11.344 1 98.88 100 TYR B CA 1
ATOM 3498 C C . TYR B 1 100 ? -10.945 -7.617 -10.125 1 98.88 100 TYR B C 1
ATOM 3500 O O . TYR B 1 100 ? -10.172 -7.078 -9.336 1 98.88 100 TYR B O 1
ATOM 3508 N N . LEU B 1 101 ? -12.234 -7.617 -9.945 1 98.81 101 LEU B N 1
ATOM 3509 C CA . LEU B 1 101 ? -12.852 -6.887 -8.844 1 98.81 101 LEU B CA 1
ATOM 3510 C C . LEU B 1 101 ? -12.508 -7.531 -7.508 1 98.81 101 LEU B C 1
ATOM 3512 O O . LEU B 1 101 ? -12.195 -6.832 -6.539 1 98.81 101 LEU B O 1
ATOM 3516 N N . ILE B 1 102 ? -12.555 -8.82 -7.426 1 98.88 102 ILE B N 1
ATOM 3517 C CA . ILE B 1 102 ? -12.195 -9.492 -6.184 1 98.88 102 ILE B CA 1
ATOM 3518 C C . ILE B 1 102 ? -10.727 -9.227 -5.855 1 98.88 102 ILE B C 1
ATOM 3520 O O . ILE B 1 102 ? -10.383 -8.977 -4.699 1 98.88 102 ILE B O 1
ATOM 3524 N N . ALA B 1 103 ? -9.898 -9.25 -6.871 1 98.88 103 ALA B N 1
ATOM 3525 C CA . ALA B 1 103 ? -8.477 -8.953 -6.699 1 98.88 103 ALA B CA 1
ATOM 3526 C C . ALA B 1 103 ? -8.266 -7.547 -6.16 1 98.88 103 ALA B C 1
ATOM 3528 O O . ALA B 1 103 ? -7.355 -7.309 -5.359 1 98.88 103 ALA B O 1
ATOM 3529 N N . ASN B 1 104 ? -9.102 -6.602 -6.512 1 98.62 104 ASN B N 1
ATOM 3530 C CA . ASN B 1 104 ? -9 -5.207 -6.09 1 98.62 104 ASN B CA 1
ATOM 3531 C C . ASN B 1 104 ? -9.133 -5.066 -4.578 1 98.62 104 ASN B C 1
ATOM 3533 O O . ASN B 1 104 ? -8.734 -4.051 -4.008 1 98.62 104 ASN B O 1
ATOM 3537 N N . LEU B 1 105 ? -9.727 -6.043 -3.959 1 98.56 105 LEU B N 1
ATOM 3538 C CA . LEU B 1 105 ? -9.867 -5.992 -2.508 1 98.56 105 LEU B CA 1
ATOM 3539 C C . LEU B 1 105 ? -8.531 -6.234 -1.824 1 98.56 105 LEU B C 1
ATOM 3541 O O . LEU B 1 105 ? -8.367 -5.93 -0.641 1 98.56 105 LEU B O 1
ATOM 3545 N N . LEU B 1 106 ? -7.578 -6.766 -2.605 1 98.5 106 LEU B N 1
ATOM 3546 C CA . LEU B 1 106 ? -6.238 -6.992 -2.068 1 98.5 106 LEU B CA 1
ATOM 3547 C C . LEU B 1 106 ? -5.285 -5.879 -2.492 1 98.5 106 LEU B C 1
ATOM 3549 O O . LEU B 1 106 ? -4.297 -5.613 -1.81 1 98.5 106 LEU B O 1
ATOM 3553 N N . GLY B 1 107 ? -5.48 -5.309 -3.582 1 98 107 GLY B N 1
ATOM 3554 C CA . GLY B 1 107 ? -4.633 -4.285 -4.176 1 98 107 GLY B CA 1
ATOM 3555 C C . GLY B 1 107 ? -4.969 -4.004 -5.629 1 98 107 GLY B C 1
ATOM 3556 O O . GLY B 1 107 ? -6.035 -4.395 -6.113 1 98 107 GLY B O 1
ATOM 3557 N N . ASP B 1 108 ? -4.098 -3.344 -6.324 1 98.12 108 ASP B N 1
ATOM 3558 C CA . ASP B 1 108 ? -4.301 -2.951 -7.715 1 98.12 108 ASP B CA 1
ATOM 3559 C C . ASP B 1 108 ? -3.656 -3.957 -8.664 1 98.12 108 ASP B C 1
ATOM 3561 O O . ASP B 1 108 ? -2.451 -4.203 -8.594 1 98.12 108 ASP B O 1
ATOM 3565 N N . PRO B 1 109 ? -4.445 -4.543 -9.555 1 98.69 109 PRO B N 1
ATOM 3566 C CA . PRO B 1 109 ? -3.811 -5.355 -10.594 1 98.69 109 PRO B CA 1
ATOM 3567 C C . PRO B 1 109 ? -2.836 -4.555 -11.453 1 98.69 109 PRO B C 1
ATOM 3569 O O . PRO B 1 109 ? -3.121 -3.408 -11.812 1 98.69 109 PRO B O 1
ATOM 3572 N N . ILE B 1 110 ? -1.67 -5.184 -11.734 1 98.31 110 ILE B N 1
ATOM 3573 C CA . ILE B 1 110 ? -0.616 -4.508 -12.484 1 98.31 110 ILE B CA 1
ATOM 3574 C C . ILE B 1 110 ? -0.122 -5.418 -13.609 1 98.31 110 ILE B C 1
ATOM 3576 O O . ILE B 1 110 ? -0.371 -6.625 -13.594 1 98.31 110 ILE B O 1
ATOM 3580 N N . GLY B 1 111 ? 0.453 -4.832 -14.578 1 96.25 111 GLY B N 1
ATOM 3581 C CA . GLY B 1 111 ? 1.133 -5.543 -15.648 1 96.25 111 GLY B CA 1
ATOM 3582 C C . GLY B 1 111 ? 2.564 -5.086 -15.852 1 96.25 111 GLY B C 1
ATOM 3583 O O . GLY B 1 111 ? 2.986 -4.074 -15.289 1 96.25 111 GLY B O 1
ATOM 3584 N N . TRP B 1 112 ? 3.307 -5.848 -16.484 1 92.94 112 TRP B N 1
ATOM 3585 C CA . TRP B 1 112 ? 4.676 -5.531 -16.875 1 92.94 112 TRP B CA 1
ATOM 3586 C C . TRP B 1 112 ? 4.777 -5.324 -18.391 1 92.94 112 TRP B C 1
ATOM 3588 O O . TRP B 1 112 ? 4.293 -6.145 -19.172 1 92.94 112 TRP B O 1
ATOM 3598 N N . ALA B 1 113 ? 5.453 -4.258 -18.766 1 89.88 113 ALA B N 1
ATOM 3599 C CA . ALA B 1 113 ? 5.617 -3.98 -20.188 1 89.88 113 ALA B CA 1
ATOM 3600 C C . ALA B 1 113 ? 6.348 -5.121 -20.891 1 89.88 113 ALA B C 1
ATOM 3602 O O . ALA B 1 113 ? 6.129 -5.375 -22.078 1 89.88 113 ALA B O 1
ATOM 3603 N N . THR B 1 114 ? 7.113 -5.828 -20.141 1 84.25 114 THR B N 1
ATOM 3604 C CA . THR B 1 114 ? 7.961 -6.883 -20.688 1 84.25 114 THR B CA 1
ATOM 3605 C C . THR B 1 114 ? 7.215 -8.219 -20.703 1 84.25 114 THR B C 1
ATOM 3607 O O . THR B 1 114 ? 7.688 -9.188 -21.297 1 84.25 114 THR B O 1
ATOM 3610 N N . GLN B 1 115 ? 6.086 -8.273 -20.062 1 85.12 115 GLN B N 1
ATOM 3611 C CA . GLN B 1 115 ? 5.34 -9.531 -19.969 1 85.12 115 GLN B CA 1
ATOM 3612 C C . GLN B 1 115 ? 4.027 -9.438 -20.75 1 85.12 115 GLN B C 1
ATOM 3614 O O . GLN B 1 115 ? 3.209 -8.555 -20.484 1 85.12 115 GLN B O 1
ATOM 3619 N N . GLN B 1 116 ? 3.824 -10.359 -21.672 1 86.69 116 GLN B N 1
ATOM 3620 C CA . GLN B 1 116 ? 2.619 -10.523 -22.484 1 86.69 116 GLN B CA 1
ATOM 3621 C C . GLN B 1 116 ? 2.139 -9.18 -23.031 1 86.69 116 GLN B C 1
ATOM 3623 O O . GLN B 1 116 ? 0.975 -8.812 -22.859 1 86.69 116 GLN B O 1
ATOM 3628 N N . ASP B 1 117 ? 3.014 -8.406 -23.562 1 83.75 117 ASP B N 1
ATOM 3629 C CA . ASP B 1 117 ? 2.752 -7.164 -24.281 1 83.75 117 ASP B CA 1
ATOM 3630 C C . ASP B 1 117 ? 2.125 -6.121 -23.359 1 83.75 117 ASP B C 1
ATOM 3632 O O . ASP B 1 117 ? 1.334 -5.285 -23.797 1 83.75 117 ASP B O 1
ATOM 3636 N N . GLY B 1 118 ? 2.324 -6.258 -22.062 1 89.12 118 GLY B N 1
ATOM 3637 C CA . GLY B 1 118 ? 1.878 -5.242 -21.125 1 89.12 118 GLY B CA 1
ATOM 3638 C C . GLY B 1 118 ? 0.447 -5.445 -20.672 1 89.12 118 GLY B C 1
ATOM 3639 O O . GLY B 1 118 ? -0.111 -4.598 -19.969 1 89.12 118 GLY B O 1
ATOM 3640 N N . PHE B 1 119 ? -0.172 -6.562 -21.031 1 93.62 119 PHE B N 1
ATOM 3641 C CA . PHE B 1 119 ? -1.521 -6.848 -20.562 1 93.62 119 PHE B CA 1
ATOM 3642 C C . PHE B 1 119 ? -1.537 -7.027 -19.047 1 93.62 119 PHE B C 1
ATOM 3644 O O . PHE B 1 119 ? -0.604 -7.598 -18.484 1 93.62 119 PHE B O 1
ATOM 3651 N N . ILE B 1 120 ? -2.664 -6.578 -18.484 1 96.81 120 ILE B N 1
ATOM 3652 C CA . ILE B 1 120 ? -2.85 -6.77 -17.062 1 96.81 120 ILE B CA 1
ATOM 3653 C C . ILE B 1 120 ? -3.34 -8.188 -16.781 1 96.81 120 ILE B C 1
ATOM 3655 O O . ILE B 1 120 ? -2.799 -8.883 -15.914 1 96.81 120 ILE B O 1
ATOM 3659 N N . MET B 1 121 ? -4.355 -8.602 -17.531 1 97.25 121 MET B N 1
ATOM 3660 C CA . MET B 1 121 ? -4.867 -9.969 -17.453 1 97.25 121 MET B CA 1
ATOM 3661 C C . MET B 1 121 ? -4.055 -10.914 -18.328 1 97.25 121 MET B C 1
ATOM 3663 O O . MET B 1 121 ? -4.043 -10.781 -19.547 1 97.25 121 MET B O 1
ATOM 3667 N N . HIS B 1 122 ? -3.438 -11.859 -17.688 1 95.56 122 HIS B N 1
ATOM 3668 C CA . HIS B 1 122 ? -2.627 -12.828 -18.422 1 95.56 122 HIS B CA 1
ATOM 3669 C C . HIS B 1 122 ? -3.404 -14.109 -18.672 1 95.56 122 HIS B C 1
ATOM 3671 O O . HIS B 1 122 ? -4.383 -14.398 -17.984 1 95.56 122 HIS B O 1
ATOM 3677 N N . ASP B 1 123 ? -2.912 -14.789 -19.672 1 94 123 ASP B N 1
ATOM 3678 C CA . ASP B 1 123 ? -3.35 -16.156 -19.969 1 94 123 ASP B CA 1
ATOM 3679 C C . ASP B 1 123 ? -2.281 -17.172 -19.578 1 94 123 ASP B C 1
ATOM 3681 O O . ASP B 1 123 ? -1.089 -16.938 -19.781 1 94 123 ASP B O 1
ATOM 3685 N N . VAL B 1 124 ? -2.734 -18.156 -18.984 1 94.69 124 VAL B N 1
ATOM 3686 C CA . VAL B 1 124 ? -1.867 -19.281 -18.672 1 94.69 124 VAL B CA 1
ATOM 3687 C C . VAL B 1 124 ? -2.443 -20.562 -19.297 1 94.69 124 VAL B C 1
ATOM 3689 O O . VAL B 1 124 ? -3.439 -21.094 -18.812 1 94.69 124 VAL B O 1
ATOM 3692 N N . TYR B 1 125 ? -1.986 -20.984 -20.375 1 94.88 125 TYR B N 1
ATOM 3693 C CA . TYR B 1 125 ? -2.336 -22.219 -21.078 1 94.88 125 TYR B CA 1
ATOM 3694 C C . TYR B 1 125 ? -1.152 -22.734 -21.875 1 94.88 125 TYR B C 1
ATOM 3696 O O . TYR B 1 125 ? -0.229 -21.984 -22.203 1 94.88 125 TYR B O 1
ATOM 3704 N N . PRO B 1 126 ? -1.156 -24 -22.172 1 94.56 126 PRO B N 1
ATOM 3705 C CA . PRO B 1 126 ? -0.013 -24.562 -22.906 1 94.56 126 PRO B CA 1
ATOM 3706 C C . PRO B 1 126 ? 0.061 -24.062 -24.344 1 94.56 126 PRO B C 1
ATOM 3708 O O . PRO B 1 126 ? -0.969 -23.938 -25.016 1 94.56 126 PRO B O 1
ATOM 3711 N N . VAL B 1 127 ? 1.22 -23.75 -24.719 1 91.81 127 VAL B N 1
ATOM 3712 C CA . VAL B 1 127 ? 1.495 -23.359 -26.094 1 91.81 127 VAL B CA 1
ATOM 3713 C C . VAL B 1 127 ? 2.488 -24.344 -26.719 1 91.81 127 VAL B C 1
ATOM 3715 O O . VAL B 1 127 ? 3.502 -24.688 -26.109 1 91.81 127 VAL B O 1
ATOM 3718 N N . GLN B 1 128 ? 2.146 -24.75 -27.922 1 91.25 128 GLN B N 1
ATOM 3719 C CA . GLN B 1 128 ? 3.023 -25.688 -28.609 1 91.25 128 GLN B CA 1
ATOM 3720 C C . GLN B 1 128 ? 4.414 -25.094 -28.812 1 91.25 128 GLN B C 1
ATOM 3722 O O . GLN B 1 128 ? 4.547 -23.922 -29.203 1 91.25 128 GLN B O 1
ATOM 3727 N N . GLY B 1 129 ? 5.441 -25.828 -28.531 1 89.19 129 GLY B N 1
ATOM 3728 C CA . GLY B 1 129 ? 6.809 -25.359 -28.672 1 89.19 129 GLY B CA 1
ATOM 3729 C C . GLY B 1 129 ? 7.418 -24.922 -27.359 1 89.19 129 GLY B C 1
ATOM 3730 O O . GLY B 1 129 ? 8.633 -24.75 -27.25 1 89.19 129 GLY B O 1
ATOM 3731 N N . PHE B 1 130 ? 6.578 -24.75 -26.359 1 86.25 130 PHE B N 1
ATOM 3732 C CA . PHE B 1 130 ? 7.066 -24.281 -25.078 1 86.25 130 PHE B CA 1
ATOM 3733 C C . PHE B 1 130 ? 6.957 -25.375 -24.016 1 86.25 130 PHE B C 1
ATOM 3735 O O . PHE B 1 130 ? 7.02 -25.094 -22.812 1 86.25 130 PHE B O 1
ATOM 3742 N N . GLU B 1 131 ? 6.766 -26.578 -24.422 1 89.12 131 GLU B N 1
ATOM 3743 C CA . GLU B 1 131 ? 6.418 -27.688 -23.531 1 89.12 131 GLU B CA 1
ATOM 3744 C C . GLU B 1 131 ? 7.449 -27.844 -22.422 1 89.12 131 GLU B C 1
ATOM 3746 O O . GLU B 1 131 ? 7.113 -28.266 -21.312 1 89.12 131 GLU B O 1
ATOM 3751 N N . HIS B 1 132 ? 8.641 -27.422 -22.609 1 86.44 132 HIS B N 1
ATOM 3752 C CA . HIS B 1 132 ? 9.695 -27.719 -21.641 1 86.44 132 HIS B CA 1
ATOM 3753 C C . HIS B 1 132 ? 10.25 -26.422 -21.031 1 86.44 132 HIS B C 1
ATOM 3755 O O . HIS B 1 132 ? 11.273 -26.453 -20.359 1 86.44 132 HIS B O 1
ATOM 3761 N N . GLU B 1 133 ? 9.547 -25.375 -21.297 1 80.19 133 GLU B N 1
ATOM 3762 C CA . GLU B 1 133 ? 10 -24.078 -20.781 1 80.19 133 GLU B CA 1
ATOM 3763 C C . GLU B 1 133 ? 9.477 -23.844 -19.359 1 80.19 133 GLU B C 1
ATOM 3765 O O . GLU B 1 133 ? 8.414 -24.344 -18.984 1 80.19 133 GLU B O 1
ATOM 3770 N N . GLN B 1 134 ? 10.195 -23.094 -18.547 1 79.06 134 GLN B N 1
ATOM 3771 C CA . GLN B 1 134 ? 9.867 -22.75 -17.172 1 79.06 134 GLN B CA 1
ATOM 3772 C C . GLN B 1 134 ? 9.031 -21.469 -17.125 1 79.06 134 GLN B C 1
ATOM 3774 O O . GLN B 1 134 ? 9.359 -20.531 -16.391 1 79.06 134 GLN B O 1
ATOM 3779 N N . ILE B 1 135 ? 7.977 -21.422 -17.953 1 78.31 135 ILE B N 1
ATOM 3780 C CA . ILE B 1 135 ? 7.074 -20.266 -18 1 78.31 135 ILE B CA 1
ATOM 3781 C C . ILE B 1 135 ? 5.625 -20.75 -18.016 1 78.31 135 ILE B C 1
ATOM 3783 O O . ILE B 1 135 ? 5.371 -21.953 -18.094 1 78.31 135 ILE B O 1
ATOM 3787 N N . GLY B 1 136 ? 4.652 -19.906 -17.922 1 81.38 136 GLY B N 1
ATOM 3788 C CA . GLY B 1 136 ? 3.236 -20.219 -17.828 1 81.38 136 GLY B CA 1
ATOM 3789 C C . GLY B 1 136 ? 2.697 -20.953 -19.031 1 81.38 136 GLY B C 1
ATOM 3790 O O . GLY B 1 136 ? 1.656 -21.609 -18.953 1 81.38 136 GLY B O 1
ATOM 3791 N N . TRP B 1 137 ? 3.406 -20.922 -20.109 1 81.81 137 TRP B N 1
ATOM 3792 C CA . TRP B 1 137 ? 2.967 -21.578 -21.328 1 81.81 137 TRP B CA 1
ATOM 3793 C C . TRP B 1 137 ? 3.508 -23 -21.422 1 81.81 137 TRP B C 1
ATOM 3795 O O . TRP B 1 137 ? 3.139 -23.75 -22.328 1 81.81 137 TRP B O 1
ATOM 3805 N N . GLY B 1 138 ? 4.336 -23.312 -20.453 1 84.94 138 GLY B N 1
ATOM 3806 C CA . GLY B 1 138 ? 4.875 -24.656 -20.406 1 84.94 138 GLY B CA 1
ATOM 3807 C C . GLY B 1 138 ? 3.865 -25.688 -19.938 1 84.94 138 GLY B C 1
ATOM 3808 O O . GLY B 1 138 ? 2.816 -25.344 -19.391 1 84.94 138 GLY B O 1
ATOM 3809 N N . SER B 1 139 ? 4.219 -27 -20.188 1 87.25 139 SER B N 1
ATOM 3810 C CA . SER B 1 139 ? 3.275 -28.047 -19.812 1 87.25 139 SER B CA 1
ATOM 3811 C C . SER B 1 139 ? 4 -29.297 -19.312 1 87.25 139 SER B C 1
ATOM 3813 O O . SER B 1 139 ? 3.816 -29.719 -18.172 1 87.25 139 SER B O 1
ATOM 3815 N N . GLU B 1 140 ? 4.941 -29.766 -19.953 1 90.69 140 GLU B N 1
ATOM 3816 C CA . GLU B 1 140 ? 5.488 -31.094 -19.719 1 90.69 140 GLU B CA 1
ATOM 3817 C C . GLU B 1 140 ? 6.531 -31.078 -18.594 1 90.69 140 GLU B C 1
ATOM 3819 O O . GLU B 1 140 ? 6.895 -32.125 -18.062 1 90.69 140 GLU B O 1
ATOM 3824 N N . GLU B 1 141 ? 7.039 -29.938 -18.297 1 88.81 141 GLU B N 1
ATOM 3825 C CA . GLU B 1 141 ? 8.008 -29.812 -17.219 1 88.81 141 GLU B CA 1
ATOM 3826 C C . GLU B 1 141 ? 7.355 -29.25 -15.961 1 88.81 141 GLU B C 1
ATOM 3828 O O . GLU B 1 141 ? 6.445 -28.422 -16.047 1 88.81 141 GLU B O 1
ATOM 3833 N N . THR B 1 142 ? 7.848 -29.781 -14.906 1 89.5 142 THR B N 1
ATOM 3834 C CA . THR B 1 142 ? 7.477 -29.141 -13.648 1 89.5 142 THR B CA 1
ATOM 3835 C C . THR B 1 142 ? 7.902 -27.672 -13.648 1 89.5 142 THR B C 1
ATOM 3837 O O . THR B 1 142 ? 9.055 -27.344 -13.961 1 89.5 142 THR B O 1
ATOM 3840 N N . LEU B 1 143 ? 6.926 -26.859 -13.5 1 90.25 143 LEU B N 1
ATOM 3841 C CA . LEU B 1 143 ? 7.332 -25.5 -13.203 1 90.25 143 LEU B CA 1
ATOM 3842 C C . LEU B 1 143 ? 7.836 -25.375 -11.766 1 90.25 143 LEU B C 1
ATOM 3844 O O . LEU B 1 143 ? 7.055 -25.484 -10.82 1 90.25 143 LEU B O 1
ATOM 3848 N N . THR B 1 144 ? 9.094 -25.172 -11.609 1 92.44 144 THR B N 1
ATOM 3849 C CA . THR B 1 144 ? 9.734 -25.141 -10.305 1 92.44 144 THR B CA 1
ATOM 3850 C C . THR B 1 144 ? 9.148 -24.016 -9.445 1 92.44 144 THR B C 1
ATOM 3852 O O . THR B 1 144 ? 8.898 -22.922 -9.938 1 92.44 144 THR B O 1
ATOM 3855 N N . TRP B 1 145 ? 8.984 -24.422 -8.188 1 96.56 145 TRP B N 1
ATOM 3856 C CA . TRP B 1 145 ? 8.414 -23.422 -7.281 1 96.56 145 TRP B CA 1
ATOM 3857 C C . TRP B 1 145 ? 9.305 -22.188 -7.188 1 96.56 145 TRP B C 1
ATOM 3859 O O . TRP B 1 145 ? 10.523 -22.297 -7.297 1 96.56 145 TRP B O 1
ATOM 3869 N N . HIS B 1 146 ? 8.688 -21.062 -7.055 1 97.44 146 HIS B N 1
ATOM 3870 C CA . HIS B 1 146 ? 9.398 -19.781 -6.992 1 97.44 146 HIS B CA 1
ATOM 3871 C C . HIS B 1 146 ? 8.508 -18.688 -6.426 1 97.44 146 HIS B C 1
ATOM 3873 O O . HIS B 1 146 ? 7.289 -18.844 -6.348 1 97.44 146 HIS B O 1
ATOM 3879 N N . THR B 1 147 ? 9.133 -17.641 -5.906 1 97.94 147 THR B N 1
ATOM 3880 C CA . THR B 1 147 ? 8.477 -16.344 -5.727 1 97.94 147 THR B CA 1
ATOM 3881 C C . THR B 1 147 ? 8.312 -15.633 -7.066 1 97.94 147 THR B C 1
ATOM 3883 O O . THR B 1 147 ? 9.25 -15.562 -7.859 1 97.94 147 THR B O 1
ATOM 3886 N N . GLU B 1 148 ? 7.066 -15.188 -7.348 1 96.38 148 GLU B N 1
ATOM 3887 C CA . GLU B 1 148 ? 6.809 -14.508 -8.617 1 96.38 148 GLU B CA 1
ATOM 3888 C C . GLU B 1 148 ? 7.707 -13.289 -8.773 1 96.38 148 GLU B C 1
ATOM 3890 O O . GLU B 1 148 ? 7.742 -12.414 -7.906 1 96.38 148 GLU B O 1
ATOM 3895 N N . ASP B 1 149 ? 8.469 -13.234 -9.875 1 93.44 149 ASP B N 1
ATOM 3896 C CA . ASP B 1 149 ? 9.359 -12.125 -10.195 1 93.44 149 ASP B CA 1
ATOM 3897 C C . ASP B 1 149 ? 10.297 -11.828 -9.023 1 93.44 149 ASP B C 1
ATOM 3899 O O . ASP B 1 149 ? 10.531 -10.664 -8.695 1 93.44 149 ASP B O 1
ATOM 3903 N N . ALA B 1 150 ? 10.859 -12.797 -8.484 1 95.44 150 ALA B N 1
ATOM 3904 C CA . ALA B 1 150 ? 11.633 -12.719 -7.25 1 95.44 150 ALA B CA 1
ATOM 3905 C C . ALA B 1 150 ? 12.766 -11.703 -7.375 1 95.44 150 ALA B C 1
ATOM 3907 O O . ALA B 1 150 ? 13.133 -11.055 -6.391 1 95.44 150 ALA B O 1
ATOM 3908 N N . PHE B 1 151 ? 13.305 -11.484 -8.523 1 92.5 151 PHE B N 1
ATOM 3909 C CA . PHE B 1 151 ? 14.469 -10.617 -8.688 1 92.5 151 PHE B CA 1
ATOM 3910 C C . PHE B 1 151 ? 14.07 -9.148 -8.594 1 92.5 151 PHE B C 1
ATOM 3912 O O . PHE B 1 151 ? 14.914 -8.289 -8.336 1 92.5 151 PHE B O 1
ATOM 3919 N N . HIS B 1 152 ? 12.93 -8.906 -8.805 1 92.81 152 HIS B N 1
ATOM 3920 C CA . HIS B 1 152 ? 12.539 -7.52 -9.055 1 92.81 152 HIS B CA 1
ATOM 3921 C C . HIS B 1 152 ? 12.062 -6.84 -7.773 1 92.81 152 HIS B C 1
ATOM 3923 O O . HIS B 1 152 ? 11.172 -7.355 -7.086 1 92.81 152 HIS B O 1
ATOM 3929 N N . PRO B 1 153 ? 12.539 -5.598 -7.477 1 91.75 153 PRO B N 1
ATOM 3930 C CA . PRO B 1 153 ? 12.102 -4.895 -6.273 1 91.75 153 PRO B CA 1
ATOM 3931 C C . PRO B 1 153 ? 10.625 -4.496 -6.328 1 91.75 153 PRO B C 1
ATOM 3933 O O . PRO B 1 153 ? 10.008 -4.258 -5.285 1 91.75 153 PRO B O 1
ATOM 3936 N N . LEU B 1 154 ? 10.039 -4.418 -7.531 1 94.75 154 LEU B N 1
ATOM 3937 C CA . LEU B 1 154 ? 8.641 -4.02 -7.719 1 94.75 154 LEU B CA 1
ATOM 3938 C C . LEU B 1 154 ? 7.758 -5.242 -7.941 1 94.75 154 LEU B C 1
ATOM 3940 O O . LEU B 1 154 ? 6.66 -5.121 -8.492 1 94.75 154 LEU B O 1
ATOM 3944 N N . ARG B 1 155 ? 8.234 -6.426 -7.512 1 95.25 155 ARG B N 1
ATOM 3945 C CA . ARG B 1 155 ? 7.465 -7.652 -7.684 1 95.25 155 ARG B CA 1
ATOM 3946 C C . ARG B 1 155 ? 6.098 -7.547 -7.012 1 95.25 155 ARG B C 1
ATOM 3948 O O . ARG B 1 155 ? 5.93 -6.793 -6.051 1 95.25 155 ARG B O 1
ATOM 3955 N N . THR B 1 156 ? 5.168 -8.305 -7.551 1 96.94 156 THR B N 1
ATOM 3956 C CA . THR B 1 156 ? 3.787 -8.234 -7.082 1 96.94 156 THR B CA 1
ATOM 3957 C C . THR B 1 156 ? 3.688 -8.664 -5.621 1 96.94 156 THR B C 1
ATOM 3959 O O . THR B 1 156 ? 4.535 -9.422 -5.137 1 96.94 156 THR B O 1
ATOM 3962 N N . ASP B 1 157 ? 2.666 -8.203 -4.969 1 98.5 157 ASP B N 1
ATOM 3963 C CA . ASP B 1 157 ? 2.377 -8.594 -3.592 1 98.5 157 ASP B CA 1
ATOM 3964 C C . ASP B 1 157 ? 1.542 -9.867 -3.547 1 98.5 157 ASP B C 1
ATOM 3966 O O . ASP B 1 157 ? 1.7 -10.688 -2.641 1 98.5 157 ASP B O 1
ATOM 3970 N N . TYR B 1 158 ? 0.647 -10 -4.508 1 98.81 158 TYR B N 1
ATOM 3971 C CA . TYR B 1 158 ? -0.188 -11.188 -4.637 1 98.81 158 TYR B CA 1
ATOM 3972 C C . TYR B 1 158 ? -0.224 -11.68 -6.078 1 98.81 158 TYR B C 1
ATOM 3974 O O . TYR B 1 158 ? -0.167 -10.883 -7.016 1 98.81 158 TYR B O 1
ATOM 3982 N N . LEU B 1 159 ? -0.303 -12.961 -6.172 1 98.69 159 LEU B N 1
ATOM 3983 C CA . LEU B 1 159 ? -0.607 -13.625 -7.438 1 98.69 159 LEU B CA 1
ATOM 3984 C C . LEU B 1 159 ? -2.012 -14.219 -7.414 1 98.69 159 LEU B C 1
ATOM 3986 O O . LEU B 1 159 ? -2.371 -14.938 -6.477 1 98.69 159 LEU B O 1
ATOM 3990 N N . GLY B 1 160 ? -2.789 -13.82 -8.359 1 98.88 160 GLY B N 1
ATOM 3991 C CA . GLY B 1 160 ? -4.105 -14.414 -8.516 1 98.88 160 GLY B CA 1
ATOM 3992 C C . GLY B 1 160 ? -4.223 -15.297 -9.75 1 98.88 160 GLY B C 1
ATOM 3993 O O . GLY B 1 160 ? -3.789 -14.906 -10.836 1 98.88 160 GLY B O 1
ATOM 3994 N N . LEU B 1 161 ? -4.789 -16.484 -9.609 1 98.81 161 LEU B N 1
ATOM 3995 C CA . LEU B 1 161 ? -5.086 -17.391 -10.711 1 98.81 161 LEU B CA 1
ATOM 3996 C C . LEU B 1 161 ? -6.555 -17.797 -10.695 1 98.81 161 LEU B C 1
ATOM 3998 O O . LEU B 1 161 ? -7.055 -18.312 -9.688 1 98.81 161 LEU B O 1
ATOM 4002 N N . MET B 1 162 ? -7.188 -17.562 -11.734 1 98.81 162 MET B N 1
ATOM 4003 C CA . MET B 1 162 ? -8.547 -18.062 -11.898 1 98.81 162 MET B CA 1
ATOM 4004 C C . MET B 1 162 ? -8.594 -19.219 -12.898 1 98.81 162 MET B C 1
ATOM 4006 O O . MET B 1 162 ? -8.031 -19.125 -13.984 1 98.81 162 MET B O 1
ATOM 4010 N N . CYS B 1 163 ? -9.289 -20.203 -12.555 1 98.88 163 CYS B N 1
ATOM 4011 C CA . CYS B 1 163 ? -9.383 -21.375 -13.414 1 98.88 163 CYS B CA 1
ATOM 4012 C C . CYS B 1 163 ? -10.586 -21.281 -14.344 1 98.88 163 CYS B C 1
ATOM 4014 O O . CYS B 1 163 ? -11.727 -21.188 -13.883 1 98.88 163 CYS B O 1
ATOM 4016 N N . LEU B 1 164 ? -10.328 -21.281 -15.586 1 98.44 164 LEU B N 1
ATOM 4017 C CA . LEU B 1 164 ? -11.391 -21.375 -16.578 1 98.44 164 LEU B CA 1
ATOM 4018 C C . LEU B 1 164 ? -11.602 -22.812 -17 1 98.44 164 LEU B C 1
ATOM 4020 O O . LEU B 1 164 ? -12.727 -23.234 -17.281 1 98.44 164 LEU B O 1
ATOM 4024 N N . ARG B 1 165 ? -10.469 -23.562 -17.125 1 98.12 165 ARG B N 1
ATOM 4025 C CA . ARG B 1 165 ? -10.469 -24.953 -17.531 1 98.12 165 ARG B CA 1
ATOM 4026 C C . ARG B 1 165 ? -9.305 -25.719 -16.891 1 98.12 165 ARG B C 1
ATOM 4028 O O . ARG B 1 165 ? -8.188 -25.203 -16.828 1 98.12 165 ARG B O 1
ATOM 4035 N N . ASN B 1 166 ? -9.57 -26.906 -16.391 1 97.94 166 ASN B N 1
ATOM 4036 C CA . ASN B 1 166 ? -8.547 -27.781 -15.82 1 97.94 166 ASN B CA 1
ATOM 4037 C C . ASN B 1 166 ? -8.984 -29.25 -15.844 1 97.94 166 ASN B C 1
ATOM 4039 O O . ASN B 1 166 ? -9.125 -29.875 -14.797 1 97.94 166 ASN B O 1
ATOM 4043 N N . PRO B 1 167 ? -9.172 -29.75 -17.047 1 96.56 167 PRO B N 1
ATOM 4044 C CA . PRO B 1 167 ? -9.773 -31.078 -17.172 1 96.56 167 PRO B CA 1
ATOM 4045 C C . PRO B 1 167 ? -8.922 -32.188 -16.562 1 96.56 167 PRO B C 1
ATOM 4047 O O . PRO B 1 167 ? -9.453 -33.188 -16.109 1 96.56 167 PRO B O 1
ATOM 4050 N N . ASP B 1 168 ? -7.633 -32 -16.453 1 96.19 168 ASP B N 1
ATOM 4051 C CA . ASP B 1 168 ? -6.746 -33.062 -15.961 1 96.19 168 ASP B CA 1
ATOM 4052 C C . ASP B 1 168 ? -6.41 -32.844 -14.484 1 96.19 168 ASP B C 1
ATOM 4054 O O . ASP B 1 168 ? -5.547 -33.531 -13.938 1 96.19 168 ASP B O 1
ATOM 4058 N N . GLY B 1 169 ? -6.996 -31.828 -13.891 1 97.38 169 GLY B N 1
ATOM 4059 C CA . GLY B 1 169 ? -6.766 -31.562 -12.477 1 97.38 169 GLY B CA 1
ATOM 4060 C C . GLY B 1 169 ? -5.32 -31.234 -12.164 1 97.38 169 GLY B C 1
ATOM 4061 O O . GLY B 1 169 ? -4.773 -31.719 -11.164 1 97.38 169 GLY B O 1
ATOM 4062 N N . VAL B 1 170 ? -4.707 -30.484 -13.062 1 97.19 170 VAL B N 1
ATOM 4063 C CA . VAL B 1 170 ? -3.314 -30.109 -12.852 1 97.19 170 VAL B CA 1
ATOM 4064 C C . VAL B 1 170 ? -3.191 -29.266 -11.578 1 97.19 170 VAL B C 1
ATOM 4066 O O . VAL B 1 170 ? -3.926 -28.297 -11.398 1 97.19 170 VAL B O 1
ATOM 4069 N N . GLU B 1 171 ? -2.295 -29.656 -10.758 1 97.69 171 GLU B N 1
ATOM 4070 C CA . GLU B 1 171 ? -2.146 -29.047 -9.438 1 97.69 171 GLU B CA 1
ATOM 4071 C C . GLU B 1 171 ? -1.237 -27.828 -9.5 1 97.69 171 GLU B C 1
ATOM 4073 O O . GLU B 1 171 ? -0.173 -27.859 -10.117 1 97.69 171 GLU B O 1
ATOM 4078 N N . THR B 1 172 ? -1.678 -26.719 -8.945 1 97.44 172 THR B N 1
ATOM 4079 C CA . THR B 1 172 ? -0.786 -25.625 -8.555 1 97.44 172 THR B CA 1
ATOM 4080 C C . THR B 1 172 ? -0.115 -25.938 -7.219 1 97.44 172 THR B C 1
ATOM 4082 O O . THR B 1 172 ? -0.788 -26.047 -6.191 1 97.44 172 THR B O 1
ATOM 4085 N N . THR B 1 173 ? 1.162 -26.062 -7.266 1 97.56 173 THR B N 1
ATOM 4086 C CA . THR B 1 173 ? 1.882 -26.359 -6.035 1 97.56 173 THR B CA 1
ATOM 4087 C C . THR B 1 173 ? 2.217 -25.094 -5.266 1 97.56 173 THR B C 1
ATOM 4089 O O . THR B 1 173 ? 2.359 -24.016 -5.863 1 97.56 173 THR B O 1
ATOM 4092 N N . ALA B 1 174 ? 2.262 -25.234 -3.982 1 97.94 174 ALA B N 1
ATOM 4093 C CA . ALA B 1 174 ? 2.527 -24.062 -3.152 1 97.94 174 ALA B CA 1
ATOM 4094 C C . ALA B 1 174 ? 3.051 -24.469 -1.778 1 97.94 174 ALA B C 1
ATOM 4096 O O . ALA B 1 174 ? 2.715 -25.531 -1.271 1 97.94 174 ALA B O 1
ATOM 4097 N N . CYS B 1 175 ? 3.848 -23.641 -1.249 1 98.38 175 CYS B N 1
ATOM 4098 C CA . CYS B 1 175 ? 4.371 -23.828 0.101 1 98.38 175 CYS B CA 1
ATOM 4099 C C . CYS B 1 175 ? 4.465 -22.484 0.829 1 98.38 175 CYS B C 1
ATOM 4101 O O . CYS B 1 175 ? 5.086 -21.547 0.33 1 98.38 175 CYS B O 1
ATOM 4103 N N . ASP B 1 176 ? 3.803 -22.375 1.988 1 98.19 176 ASP B N 1
ATOM 4104 C CA . ASP B 1 176 ? 3.887 -21.203 2.854 1 98.19 176 ASP B CA 1
ATOM 4105 C C . ASP B 1 176 ? 5.121 -21.266 3.75 1 98.19 176 ASP B C 1
ATOM 4107 O O . ASP B 1 176 ? 5.398 -22.297 4.359 1 98.19 176 ASP B O 1
ATOM 4111 N N . ILE B 1 177 ? 5.801 -20.203 3.842 1 98.06 177 ILE B N 1
ATOM 4112 C CA . ILE B 1 177 ? 7.027 -20.156 4.633 1 98.06 177 ILE B CA 1
ATOM 4113 C C . ILE B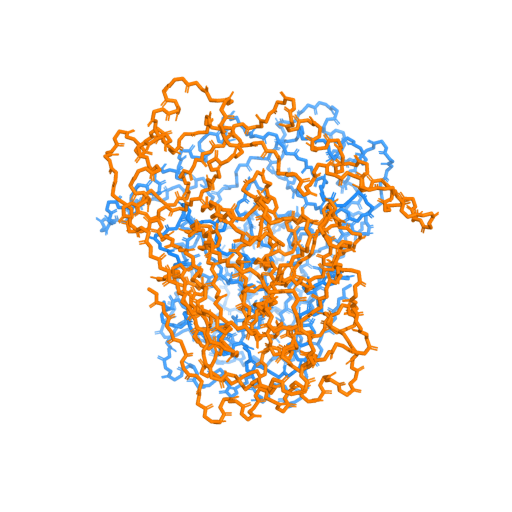 1 177 ? 6.719 -20.531 6.082 1 98.06 177 ILE B C 1
ATOM 4115 O O . ILE B 1 177 ? 7.574 -21.062 6.793 1 98.06 177 ILE B O 1
ATOM 4119 N N . ALA B 1 178 ? 5.547 -20.312 6.523 1 96.44 178 ALA B N 1
ATOM 4120 C CA . ALA B 1 178 ? 5.137 -20.656 7.883 1 96.44 178 ALA B CA 1
ATOM 4121 C C . ALA B 1 178 ? 5.223 -22.156 8.125 1 96.44 178 ALA B C 1
ATOM 4123 O O . ALA B 1 178 ? 5.328 -22.594 9.273 1 96.44 178 ALA B O 1
ATOM 4124 N N . ASP B 1 179 ? 5.227 -22.953 7.082 1 97.06 179 ASP B N 1
ATOM 4125 C CA . ASP B 1 179 ? 5.223 -24.406 7.207 1 97.06 179 ASP B CA 1
ATOM 4126 C C . ASP B 1 179 ? 6.633 -24.984 7.047 1 97.06 179 ASP B C 1
ATOM 4128 O O . ASP B 1 179 ? 6.824 -26.203 7.102 1 97.06 179 ASP B O 1
ATOM 4132 N N . VAL B 1 180 ? 7.566 -24.141 6.84 1 97.69 180 VAL B N 1
ATOM 4133 C CA . VAL B 1 180 ? 8.93 -24.562 6.551 1 97.69 180 VAL B CA 1
ATOM 4134 C C . VAL B 1 180 ? 9.742 -24.609 7.84 1 97.69 180 VAL B C 1
ATOM 4136 O O . VAL B 1 180 ? 9.773 -23.641 8.594 1 97.69 180 VAL B O 1
ATOM 4139 N N . GLU B 1 181 ? 10.383 -25.75 8.109 1 96.94 181 GLU B N 1
ATOM 4140 C CA . GLU B 1 181 ? 11.219 -25.922 9.297 1 96.94 181 GLU B CA 1
ATOM 4141 C C . GLU B 1 181 ? 12.695 -25.984 8.922 1 96.94 181 GLU B C 1
ATOM 4143 O O . GLU B 1 181 ? 13.117 -26.891 8.203 1 96.94 181 GLU B O 1
ATOM 4148 N N . ILE B 1 182 ? 13.398 -25.047 9.406 1 97.19 182 ILE B N 1
ATOM 4149 C CA . ILE B 1 182 ? 14.844 -25.031 9.219 1 97.19 182 ILE B CA 1
ATOM 4150 C C . ILE B 1 182 ? 15.539 -24.656 10.523 1 97.19 182 ILE B C 1
ATOM 4152 O O . ILE B 1 182 ? 14.898 -24.109 11.43 1 97.19 182 ILE B O 1
ATOM 4156 N N . ASP B 1 183 ? 16.844 -24.969 10.625 1 97.06 183 ASP B N 1
ATOM 4157 C CA . ASP B 1 183 ? 17.578 -24.672 11.852 1 97.06 183 ASP B CA 1
ATOM 4158 C C . ASP B 1 183 ? 17.891 -23.188 11.953 1 97.06 183 ASP B C 1
ATOM 4160 O O . ASP B 1 183 ? 17.875 -22.469 10.953 1 97.06 183 ASP B O 1
ATOM 4164 N N . ASP B 1 184 ? 18.219 -22.734 13.164 1 96.75 184 ASP B N 1
ATOM 4165 C CA . ASP B 1 184 ? 18.422 -21.328 13.469 1 96.75 184 ASP B CA 1
ATOM 4166 C C . ASP B 1 184 ? 19.609 -20.766 12.688 1 96.75 184 ASP B C 1
ATOM 4168 O O . ASP B 1 184 ? 19.578 -19.594 12.266 1 96.75 184 ASP B O 1
ATOM 4172 N N . GLU B 1 185 ? 20.578 -21.531 12.539 1 97.12 185 GLU B N 1
ATOM 4173 C CA . GLU B 1 185 ? 21.766 -21.062 11.82 1 97.12 185 GLU B CA 1
ATOM 4174 C C . GLU B 1 185 ? 21.438 -20.766 10.359 1 97.12 185 GLU B C 1
ATOM 4176 O O . GLU B 1 185 ? 21.859 -19.734 9.828 1 97.12 185 GLU B O 1
ATOM 4181 N N . THR B 1 186 ? 20.734 -21.672 9.75 1 97.81 186 THR B N 1
ATOM 4182 C CA . THR B 1 186 ? 20.312 -21.453 8.367 1 97.81 186 THR B CA 1
ATOM 4183 C C . THR B 1 186 ? 19.391 -20.234 8.273 1 97.81 186 THR B C 1
ATOM 4185 O O . THR B 1 186 ? 19.547 -19.422 7.363 1 97.81 186 THR B O 1
ATOM 4188 N N . ARG B 1 187 ? 18.5 -20.109 9.188 1 97.75 187 ARG B N 1
ATOM 4189 C CA . ARG B 1 187 ? 17.578 -18.969 9.227 1 97.75 187 ARG B CA 1
ATOM 4190 C C . ARG B 1 187 ? 18.344 -17.656 9.305 1 97.75 187 ARG B C 1
ATOM 4192 O O . ARG B 1 187 ? 18.016 -16.703 8.609 1 97.75 187 ARG B O 1
ATOM 4199 N N . GLU B 1 188 ? 19.297 -17.641 10.125 1 97.44 188 GLU B N 1
ATOM 4200 C CA . GLU B 1 188 ? 20.109 -16.438 10.281 1 97.44 188 GLU B CA 1
ATOM 4201 C C . GLU B 1 188 ? 20.844 -16.094 8.992 1 97.44 188 GLU B C 1
ATOM 4203 O O . GLU B 1 188 ? 20.891 -14.922 8.586 1 97.44 188 GLU B O 1
ATOM 4208 N N . THR B 1 189 ? 21.422 -17.094 8.422 1 98.06 189 THR B N 1
ATOM 4209 C CA . THR B 1 189 ? 22.141 -16.875 7.168 1 98.06 189 THR B CA 1
ATOM 4210 C C . THR B 1 189 ? 21.203 -16.344 6.09 1 98.06 189 THR B C 1
ATOM 4212 O O . THR B 1 189 ? 21.531 -15.375 5.398 1 98.06 189 THR B O 1
ATOM 4215 N N . LEU B 1 190 ? 20.016 -16.922 5.965 1 98.56 190 LEU B N 1
ATOM 4216 C CA . LEU B 1 190 ? 19.047 -16.578 4.934 1 98.56 190 LEU B CA 1
ATOM 4217 C C . LEU B 1 190 ? 18.484 -15.18 5.156 1 98.56 190 LEU B C 1
ATOM 4219 O O . LEU B 1 190 ? 17.891 -14.586 4.246 1 98.56 190 LEU B O 1
ATOM 4223 N N . SER B 1 191 ? 18.656 -14.672 6.387 1 97.94 191 SER B N 1
ATOM 4224 C CA . SER B 1 191 ? 18.109 -13.367 6.738 1 97.94 191 SER B CA 1
ATOM 4225 C C . SER B 1 191 ? 19.109 -12.25 6.434 1 97.94 191 SER B C 1
ATOM 4227 O O . SER B 1 191 ? 18.797 -11.07 6.617 1 97.94 191 SER B O 1
ATOM 4229 N N . GLN B 1 192 ? 20.266 -12.617 5.984 1 97.75 192 GLN B N 1
ATOM 4230 C CA . GLN B 1 192 ? 21.297 -11.633 5.625 1 97.75 192 GLN B CA 1
ATOM 4231 C C . GLN B 1 192 ? 21.203 -11.273 4.145 1 97.75 192 GLN B C 1
ATOM 4233 O O . GLN B 1 192 ? 20.859 -12.117 3.312 1 97.75 192 GLN B O 1
ATOM 4238 N N . GLU B 1 193 ? 21.5 -10.039 3.826 1 97.25 193 GLU B N 1
ATOM 4239 C CA . GLU B 1 193 ? 21.5 -9.586 2.441 1 97.25 193 GLU B CA 1
ATOM 4240 C C . GLU B 1 193 ? 22.75 -10.023 1.702 1 97.25 193 GLU B C 1
ATOM 4242 O O . GLU B 1 193 ? 23.625 -9.203 1.423 1 97.25 193 GLU B O 1
ATOM 4247 N N . ARG B 1 194 ? 22.75 -11.242 1.305 1 96.81 194 ARG B N 1
ATOM 4248 C CA . ARG B 1 194 ? 23.953 -11.773 0.668 1 96.81 194 ARG B CA 1
ATOM 4249 C C . ARG B 1 194 ? 23.594 -12.641 -0.534 1 96.81 194 ARG B C 1
ATOM 4251 O O . ARG B 1 194 ? 24.484 -13.133 -1.23 1 96.81 194 ARG B O 1
ATOM 4258 N N . PHE B 1 195 ? 22.375 -12.82 -0.794 1 97.94 195 PHE B N 1
ATOM 4259 C CA . PHE B 1 195 ? 21.953 -13.711 -1.871 1 97.94 195 PHE B CA 1
ATOM 4260 C C . PHE B 1 195 ? 21.672 -12.922 -3.143 1 97.94 195 PHE B C 1
ATOM 4262 O O . PHE B 1 195 ? 21.281 -11.75 -3.078 1 97.94 195 PHE B O 1
ATOM 4269 N N . ARG B 1 196 ? 21.859 -13.617 -4.211 1 96.81 196 ARG B N 1
ATOM 4270 C CA . ARG B 1 196 ? 21.672 -12.969 -5.508 1 96.81 196 ARG B CA 1
ATOM 4271 C C . ARG B 1 196 ? 20.656 -13.727 -6.352 1 96.81 196 ARG B C 1
ATOM 4273 O O . ARG B 1 196 ? 20.656 -14.953 -6.379 1 96.81 196 ARG B O 1
ATOM 4280 N N . ILE B 1 197 ? 19.75 -12.977 -6.984 1 96.31 197 ILE B N 1
ATOM 4281 C CA . ILE B 1 197 ? 18.734 -13.539 -7.875 1 96.31 197 ILE B CA 1
ATOM 4282 C C . ILE B 1 197 ? 18.844 -12.891 -9.25 1 96.31 197 ILE B C 1
ATOM 4284 O O . ILE B 1 197 ? 18.719 -11.672 -9.383 1 96.31 197 ILE B O 1
ATOM 4288 N N . LEU B 1 198 ? 19.016 -13.641 -10.281 1 93.19 198 LEU B N 1
ATOM 4289 C CA . LEU B 1 198 ? 19.109 -13.133 -11.648 1 93.19 198 LEU B CA 1
ATOM 4290 C C . LEU B 1 198 ? 17.734 -12.859 -12.227 1 93.19 198 LEU B C 1
ATOM 4292 O O . LEU B 1 198 ? 16.75 -13.492 -11.82 1 93.19 198 LEU B O 1
ATOM 4296 N N . PRO B 1 199 ? 17.656 -11.867 -13.141 1 89.56 199 PRO B N 1
ATOM 4297 C CA . PRO B 1 199 ? 16.391 -11.633 -13.828 1 89.56 199 PRO B CA 1
ATOM 4298 C C . PRO B 1 199 ? 15.906 -12.852 -14.609 1 89.56 199 PRO B C 1
ATOM 4300 O O . PRO B 1 199 ? 16.719 -13.57 -15.203 1 89.56 199 PRO B O 1
ATOM 4303 N N . ASP B 1 200 ? 14.578 -13 -14.594 1 82 200 ASP B N 1
ATOM 4304 C CA . ASP B 1 200 ? 14.031 -14.125 -15.344 1 82 200 ASP B CA 1
ATOM 4305 C C . ASP B 1 200 ? 13.953 -13.805 -16.828 1 82 200 ASP B C 1
ATOM 4307 O O . ASP B 1 200 ? 14.125 -12.656 -17.234 1 82 200 ASP B O 1
ATOM 4311 N N . ASP B 1 201 ? 13.727 -14.805 -17.609 1 76.19 201 ASP B N 1
ATOM 4312 C CA . ASP B 1 201 ? 13.789 -14.727 -19.062 1 76.19 201 ASP B CA 1
ATOM 4313 C C . ASP B 1 201 ? 12.719 -13.789 -19.625 1 76.19 201 ASP B C 1
ATOM 4315 O O . ASP B 1 201 ? 12.945 -13.094 -20.609 1 76.19 201 ASP B O 1
ATOM 4319 N N . ALA B 1 202 ? 11.648 -13.766 -18.938 1 73.44 202 ALA B N 1
ATOM 4320 C CA . ALA B 1 202 ? 10.547 -12.938 -19.422 1 73.44 202 ALA B CA 1
ATOM 4321 C C . ALA B 1 202 ? 10.938 -11.461 -19.422 1 73.44 202 ALA B C 1
ATOM 4323 O O . ALA B 1 202 ? 10.469 -10.688 -20.266 1 73.44 202 ALA B O 1
ATOM 4324 N N . HIS B 1 203 ? 11.797 -11.07 -18.562 1 76.88 203 HIS B N 1
ATOM 4325 C CA . HIS B 1 203 ? 12.188 -9.672 -18.422 1 76.88 203 HIS B CA 1
ATOM 4326 C C . HIS B 1 203 ? 13.453 -9.375 -19.234 1 76.88 203 HIS B C 1
ATOM 4328 O O . HIS B 1 203 ? 13.844 -8.219 -19.375 1 76.88 203 HIS B O 1
ATOM 4334 N N . ARG B 1 204 ? 14.102 -10.469 -19.703 1 74.12 204 ARG B N 1
ATOM 4335 C CA . ARG B 1 204 ? 15.336 -10.305 -20.453 1 74.12 204 ARG B CA 1
ATOM 4336 C C . ARG B 1 204 ? 15.047 -9.977 -21.906 1 74.12 204 ARG B C 1
ATOM 4338 O O . ARG B 1 204 ? 15.883 -9.398 -22.609 1 74.12 204 ARG B O 1
ATOM 4345 N N . ILE B 1 205 ? 13.891 -10.508 -22.234 1 63.72 205 ILE B N 1
ATOM 4346 C CA . ILE B 1 205 ? 13.57 -10.414 -23.656 1 63.72 205 ILE B CA 1
ATOM 4347 C C . ILE B 1 205 ? 13.016 -9.031 -23.969 1 63.72 205 ILE B C 1
ATOM 4349 O O . ILE B 1 205 ? 12 -8.617 -23.422 1 63.72 205 ILE B O 1
ATOM 4353 N N . HIS B 1 206 ? 13.922 -8.141 -24.469 1 62.16 206 HIS B N 1
ATOM 4354 C CA . HIS B 1 206 ? 13.422 -6.836 -24.875 1 62.16 206 HIS B CA 1
ATOM 4355 C C . HIS B 1 206 ? 12.93 -6.871 -26.328 1 62.16 206 HIS B C 1
ATOM 4357 O O . HIS B 1 206 ? 13.672 -7.27 -27.234 1 62.16 206 HIS B O 1
ATOM 4363 N N . GLY B 1 207 ? 11.617 -7.18 -26.453 1 57.56 207 GLY B N 1
ATOM 4364 C CA . GLY B 1 207 ? 11.117 -7.082 -27.812 1 57.56 207 GLY B CA 1
ATOM 4365 C C . GLY B 1 207 ? 11.414 -5.742 -28.469 1 57.56 207 GLY B C 1
ATOM 4366 O O . GLY B 1 207 ? 11.953 -4.84 -27.812 1 57.56 207 GLY B O 1
ATOM 4367 N N . LYS B 1 208 ? 11.258 -5.73 -29.859 1 58.91 208 LYS B N 1
ATOM 4368 C CA . LYS B 1 208 ? 11.391 -4.492 -30.609 1 58.91 208 LYS B CA 1
ATOM 4369 C C . LYS B 1 208 ? 10.422 -3.428 -30.109 1 58.91 208 LYS B C 1
ATOM 4371 O O . LYS B 1 208 ? 9.305 -3.744 -29.703 1 58.91 208 LYS B O 1
ATOM 4376 N N . ALA B 1 209 ? 10.875 -2.295 -29.734 1 65.38 209 ALA B N 1
ATOM 4377 C CA . ALA B 1 209 ? 10.031 -1.144 -29.422 1 65.38 209 ALA B CA 1
ATOM 4378 C C . ALA B 1 209 ? 8.93 -0.976 -30.469 1 65.38 209 ALA B C 1
ATOM 4380 O O . ALA B 1 209 ? 9.164 -1.141 -31.672 1 65.38 209 ALA B O 1
ATOM 4381 N N . PRO B 1 210 ? 7.723 -0.76 -29.906 1 67.06 210 PRO B N 1
ATOM 4382 C CA . PRO B 1 210 ? 6.715 -0.45 -30.922 1 67.06 210 PRO B CA 1
ATOM 4383 C C . PRO B 1 210 ? 7.078 0.777 -31.766 1 67.06 210 PRO B C 1
ATOM 4385 O O . PRO B 1 210 ? 7.777 1.672 -31.281 1 67.06 210 PRO B O 1
ATOM 4388 N N . GLY B 1 211 ? 6.891 0.712 -33.031 1 65.62 211 GLY B N 1
ATOM 4389 C CA . GLY B 1 211 ? 7.203 1.798 -33.938 1 65.62 211 GLY B CA 1
ATOM 4390 C C . GLY B 1 211 ? 6.629 3.131 -33.5 1 65.62 211 GLY B C 1
ATOM 4391 O O . GLY B 1 211 ? 7.176 4.188 -33.812 1 65.62 211 GLY B O 1
ATOM 4392 N N . ASP B 1 212 ? 5.527 3.123 -32.719 1 81.06 212 ASP B N 1
ATOM 4393 C CA . ASP B 1 212 ? 4.863 4.371 -32.344 1 81.06 212 ASP B CA 1
ATOM 4394 C C . ASP B 1 212 ? 5.012 4.656 -30.859 1 81.06 212 ASP B C 1
ATOM 4396 O O . ASP B 1 212 ? 4.133 5.266 -30.25 1 81.06 212 ASP B O 1
ATOM 4400 N N . GLU B 1 213 ? 6.094 4.422 -30.391 1 83.62 213 GLU B N 1
ATOM 4401 C CA . GLU B 1 213 ? 6.355 4.625 -28.969 1 83.62 213 GLU B CA 1
ATOM 4402 C C . GLU B 1 213 ? 6.695 6.082 -28.672 1 83.62 213 GLU B C 1
ATOM 4404 O O . GLU B 1 213 ? 7.441 6.715 -29.422 1 83.62 213 GLU B O 1
ATOM 4409 N N . SER B 1 214 ? 6.016 6.688 -27.688 1 88.12 214 SER B N 1
ATOM 4410 C CA . SER B 1 214 ? 6.344 8.047 -27.266 1 88.12 214 SER B CA 1
ATOM 4411 C C . SER B 1 214 ? 7.754 8.125 -26.688 1 88.12 214 SER B C 1
ATOM 4413 O O . SER B 1 214 ? 8.352 7.102 -26.359 1 88.12 214 SER B O 1
ATOM 4415 N N . ALA B 1 215 ? 8.281 9.32 -26.641 1 89.06 215 ALA B N 1
ATOM 4416 C CA . ALA B 1 215 ? 9.602 9.539 -26.047 1 89.06 215 ALA B CA 1
ATOM 4417 C C . ALA B 1 215 ? 9.656 9.055 -24.609 1 89.06 215 ALA B C 1
ATOM 4419 O O . ALA B 1 215 ? 10.648 8.469 -24.188 1 89.06 215 ALA B O 1
ATOM 4420 N N . ARG B 1 216 ? 8.625 9.266 -23.922 1 89.62 216 ARG B N 1
ATOM 4421 C CA . ARG B 1 216 ? 8.57 8.852 -22.531 1 89.62 216 ARG B CA 1
ATOM 4422 C C . ARG B 1 216 ? 8.555 7.336 -22.406 1 89.62 216 ARG B C 1
ATOM 4424 O O . ARG B 1 216 ? 9.25 6.77 -21.562 1 89.62 216 ARG B O 1
ATOM 4431 N N . GLU B 1 217 ? 7.789 6.691 -23.188 1 88.69 217 GLU B N 1
ATOM 4432 C CA . GLU B 1 217 ? 7.762 5.234 -23.203 1 88.69 217 GLU B CA 1
ATOM 4433 C C . GLU B 1 217 ? 9.141 4.66 -23.531 1 88.69 217 GLU B C 1
ATOM 4435 O O . GLU B 1 217 ? 9.578 3.701 -22.891 1 88.69 217 GLU B O 1
ATOM 4440 N N . SER B 1 218 ? 9.703 5.293 -24.484 1 89.31 218 SER B N 1
ATOM 4441 C CA . SER B 1 218 ? 11.039 4.855 -24.891 1 89.31 218 SER B CA 1
ATOM 4442 C C . SER B 1 218 ? 12.039 5.008 -23.75 1 89.31 218 SER B C 1
ATOM 4444 O O . SER B 1 218 ? 12.859 4.117 -23.516 1 89.31 218 SER B O 1
ATOM 4446 N N . ALA B 1 219 ? 11.938 6.082 -23.094 1 90.31 219 ALA B N 1
ATOM 4447 C CA . ALA B 1 219 ? 12.844 6.336 -21.984 1 90.31 219 ALA B CA 1
ATOM 4448 C C . ALA B 1 219 ? 12.648 5.312 -20.859 1 90.31 219 ALA B C 1
ATOM 4450 O O . ALA B 1 219 ? 13.617 4.824 -20.281 1 90.31 219 ALA B O 1
ATOM 4451 N N . LEU B 1 220 ? 11.445 5.023 -20.578 1 90.06 220 LEU B N 1
ATOM 4452 C CA . LEU B 1 220 ? 11.133 4.051 -19.531 1 90.06 220 LEU B CA 1
ATOM 4453 C C . LEU B 1 220 ? 11.625 2.66 -19.922 1 90.06 220 LEU B C 1
ATOM 4455 O O . LEU B 1 220 ? 12.18 1.934 -19.094 1 90.06 220 LEU B O 1
ATOM 4459 N N . ARG B 1 221 ? 11.43 2.289 -21.125 1 88.25 221 ARG B N 1
ATOM 4460 C CA . ARG B 1 221 ? 11.891 0.994 -21.625 1 88.25 221 ARG B CA 1
ATOM 4461 C C . ARG B 1 221 ? 13.414 0.887 -21.547 1 88.25 221 ARG B C 1
ATOM 4463 O O . ARG B 1 221 ? 13.945 -0.162 -21.172 1 88.25 221 ARG B O 1
ATOM 4470 N N . GLU B 1 222 ? 14.008 1.955 -21.922 1 88.5 222 GLU B N 1
ATOM 4471 C CA . GLU B 1 222 ? 15.469 1.97 -21.859 1 88.5 222 GLU B CA 1
ATOM 4472 C C . GLU B 1 222 ? 15.961 1.816 -20.422 1 88.5 222 GLU B C 1
ATOM 4474 O O . GLU B 1 222 ? 16.922 1.091 -20.172 1 88.5 222 GLU B O 1
ATOM 4479 N N . ARG B 1 223 ? 15.344 2.453 -19.531 1 87.56 223 ARG B N 1
ATOM 4480 C CA . ARG B 1 223 ? 15.711 2.332 -18.125 1 87.56 223 ARG B CA 1
ATOM 4481 C C . ARG B 1 223 ? 15.523 0.901 -17.625 1 87.56 223 ARG B C 1
ATOM 4483 O O . ARG B 1 223 ? 16.328 0.396 -16.859 1 87.56 223 ARG B O 1
ATOM 4490 N N . SER B 1 224 ? 14.445 0.374 -18.062 1 85.88 224 SER B N 1
ATOM 4491 C CA . SER B 1 224 ? 14.188 -1.02 -17.719 1 85.88 224 SER B CA 1
ATOM 4492 C C . SER B 1 224 ? 15.289 -1.934 -18.25 1 85.88 224 SER B C 1
ATOM 4494 O O . SER B 1 224 ? 15.773 -2.809 -17.531 1 85.88 224 SER B O 1
ATOM 4496 N N . ARG B 1 225 ? 15.648 -1.741 -19.469 1 86.06 225 ARG B N 1
ATOM 4497 C CA . ARG B 1 225 ? 16.703 -2.529 -20.094 1 86.06 225 ARG B CA 1
ATOM 4498 C C . ARG B 1 225 ? 18.016 -2.387 -19.328 1 86.06 225 ARG B C 1
ATOM 4500 O O . ARG B 1 225 ? 18.719 -3.375 -19.094 1 86.06 225 ARG B O 1
ATOM 4507 N N . GLN B 1 226 ? 18.25 -1.186 -18.938 1 87.19 226 GLN B N 1
ATOM 4508 C CA . GLN B 1 226 ? 19.469 -0.93 -18.188 1 87.19 226 GLN B CA 1
ATOM 4509 C C . GLN B 1 226 ? 19.438 -1.622 -16.828 1 87.19 226 GLN B C 1
ATOM 4511 O O . GLN B 1 226 ? 20.453 -2.158 -16.375 1 87.19 226 GLN B O 1
ATOM 4516 N N . ARG B 1 227 ? 18.328 -1.562 -16.219 1 84.88 227 ARG B N 1
ATOM 4517 C CA . ARG B 1 227 ? 18.172 -2.215 -14.914 1 84.88 227 ARG B CA 1
ATOM 4518 C C . ARG B 1 227 ? 18.406 -3.719 -15.031 1 84.88 227 ARG B C 1
ATOM 4520 O O . ARG B 1 227 ? 19.109 -4.309 -14.203 1 84.88 227 ARG B O 1
ATOM 4527 N N . VAL B 1 228 ? 17.844 -4.297 -16.031 1 85.19 228 VAL B N 1
ATOM 4528 C CA . VAL B 1 228 ? 17.969 -5.734 -16.25 1 85.19 228 VAL B CA 1
ATOM 4529 C C . VAL B 1 228 ? 19.422 -6.074 -16.578 1 85.19 228 VAL B C 1
ATOM 4531 O O . VAL B 1 228 ? 19.984 -7.023 -16.031 1 85.19 228 VAL B O 1
ATOM 4534 N N . ALA B 1 229 ? 20.016 -5.281 -17.375 1 87.12 229 ALA B N 1
ATOM 4535 C CA . ALA B 1 229 ? 21.406 -5.496 -17.75 1 87.12 229 ALA B CA 1
ATOM 4536 C C . ALA B 1 229 ? 22.312 -5.414 -16.516 1 87.12 229 ALA B C 1
ATOM 4538 O O . ALA B 1 229 ? 23.203 -6.254 -16.328 1 87.12 229 ALA B O 1
ATOM 4539 N N . SER B 1 230 ? 22.062 -4.426 -15.758 1 87.62 230 SER B N 1
ATOM 4540 C CA . SER B 1 230 ? 22.844 -4.258 -14.539 1 87.62 230 SER B CA 1
ATOM 4541 C C . SER B 1 230 ? 22.656 -5.434 -13.586 1 87.62 230 SER B C 1
ATOM 4543 O O . SER B 1 230 ? 23.609 -5.91 -12.977 1 87.62 230 SER B O 1
ATOM 4545 N N . ALA B 1 231 ? 21.469 -5.871 -13.492 1 86.69 231 ALA B N 1
ATOM 4546 C CA . ALA B 1 231 ? 21.156 -6.98 -12.594 1 86.69 231 ALA B CA 1
ATOM 4547 C C . ALA B 1 231 ? 21.781 -8.281 -13.094 1 86.69 231 ALA B C 1
ATOM 4549 O O . ALA B 1 231 ? 22.141 -9.156 -12.297 1 86.69 231 ALA B O 1
ATOM 4550 N N . LEU B 1 232 ? 21.859 -8.414 -14.391 1 86.56 232 LEU B N 1
ATOM 4551 C CA . LEU B 1 232 ? 22.5 -9.602 -14.969 1 86.56 232 LEU B CA 1
ATOM 4552 C C . LEU B 1 232 ? 24 -9.602 -14.703 1 86.56 232 LEU B C 1
ATOM 4554 O O . LEU B 1 232 ? 24.578 -10.656 -14.445 1 86.56 232 LEU B O 1
ATOM 4558 N N . GLU B 1 233 ? 24.547 -8.406 -14.695 1 87.75 233 GLU B N 1
ATOM 4559 C CA . GLU B 1 233 ? 25.984 -8.281 -14.492 1 87.75 233 GLU B CA 1
ATOM 4560 C C . GLU B 1 233 ? 26.344 -8.352 -13.008 1 87.75 233 GLU B C 1
ATOM 4562 O O . GLU B 1 233 ? 27.297 -9.039 -12.625 1 87.75 233 GLU B O 1
ATOM 4567 N N . SER B 1 234 ? 25.609 -7.664 -12.273 1 89.19 234 SER B N 1
ATOM 4568 C CA . SER B 1 234 ? 25.875 -7.586 -10.844 1 89.19 234 SER B CA 1
ATOM 4569 C C . SER B 1 234 ? 24.594 -7.418 -10.039 1 89.19 234 SER B C 1
ATOM 4571 O O . SER B 1 234 ? 24.281 -6.316 -9.578 1 89.19 234 SER B O 1
ATOM 4573 N N . PRO B 1 235 ? 23.969 -8.516 -9.836 1 90.38 235 PRO B N 1
ATOM 4574 C CA . PRO B 1 235 ? 22.719 -8.406 -9.07 1 90.38 235 PRO B CA 1
ATOM 4575 C C . PRO B 1 235 ? 22.953 -7.93 -7.637 1 90.38 235 PRO B C 1
ATOM 4577 O O . PRO B 1 235 ? 23.938 -8.305 -7.008 1 90.38 235 PRO B O 1
ATOM 4580 N N . ASP B 1 236 ? 22.078 -7.023 -7.109 1 91.31 236 ASP B N 1
ATOM 4581 C CA . ASP B 1 236 ? 22.141 -6.582 -5.723 1 91.31 236 ASP B CA 1
ATOM 4582 C C . ASP B 1 236 ? 21.828 -7.73 -4.766 1 91.31 236 ASP B C 1
ATOM 4584 O O . ASP B 1 236 ? 20.922 -8.531 -5.016 1 91.31 236 ASP B O 1
ATOM 4588 N N . PRO B 1 237 ? 22.625 -7.816 -3.754 1 95.75 237 PRO B N 1
ATOM 4589 C CA . PRO B 1 237 ? 22.328 -8.867 -2.779 1 95.75 237 PRO B CA 1
ATOM 4590 C C . PRO B 1 237 ? 21 -8.648 -2.059 1 95.75 237 PRO B C 1
ATOM 4592 O O . PRO B 1 237 ? 20.641 -7.512 -1.763 1 95.75 237 PRO B O 1
ATOM 4595 N N . VAL B 1 238 ? 20.312 -9.734 -1.796 1 96.94 238 VAL B N 1
ATOM 4596 C CA . VAL B 1 238 ? 19.047 -9.68 -1.082 1 96.94 238 VAL B CA 1
ATOM 4597 C C . VAL B 1 238 ? 19.016 -10.734 0.019 1 96.94 238 VAL B C 1
ATOM 4599 O O . VAL B 1 238 ? 19.891 -11.609 0.07 1 96.94 238 VAL B O 1
ATOM 4602 N N . ALA B 1 239 ? 18.125 -10.516 0.933 1 98.06 239 ALA B N 1
ATOM 4603 C CA . ALA B 1 239 ? 17.812 -11.555 1.909 1 98.06 239 ALA B CA 1
ATOM 4604 C C . ALA B 1 239 ? 16.703 -12.469 1.407 1 98.06 239 ALA B C 1
ATOM 4606 O O . ALA B 1 239 ? 15.734 -12.008 0.8 1 98.06 239 ALA B O 1
ATOM 4607 N N . VAL B 1 240 ? 16.828 -13.719 1.614 1 98.62 240 VAL B N 1
ATOM 4608 C CA . VAL B 1 240 ? 15.797 -14.688 1.258 1 98.62 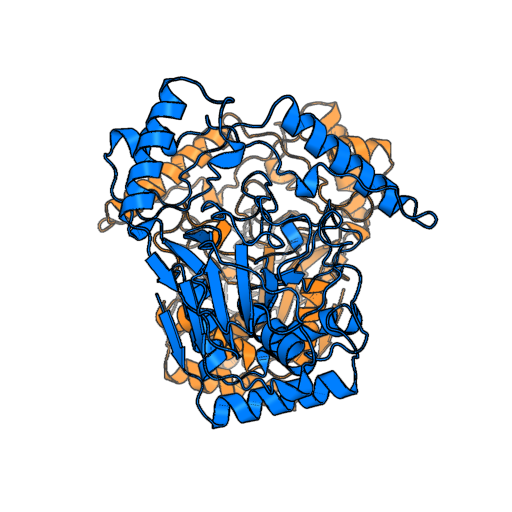240 VAL B CA 1
ATOM 4609 C C . VAL B 1 240 ? 14.641 -14.602 2.254 1 98.62 240 VAL B C 1
ATOM 4611 O O . VAL B 1 240 ? 13.477 -14.656 1.865 1 98.62 240 VAL B O 1
ATOM 4614 N N . LEU B 1 241 ? 15.008 -14.516 3.553 1 98.38 241 LEU B N 1
ATOM 4615 C CA . LEU B 1 241 ? 14.031 -14.281 4.613 1 98.38 241 LEU B CA 1
ATOM 4616 C C . LEU B 1 241 ? 14.125 -12.852 5.125 1 98.38 241 LEU B C 1
ATOM 4618 O O . LEU B 1 241 ? 15.219 -12.359 5.426 1 98.38 241 LEU B O 1
ATOM 4622 N N . PHE B 1 242 ? 12.992 -12.172 5.195 1 97.5 242 PHE B N 1
ATOM 4623 C CA . PHE B 1 242 ? 13 -10.781 5.648 1 97.5 242 PHE B CA 1
ATOM 4624 C C . PHE B 1 242 ? 11.703 -10.445 6.379 1 97.5 242 PHE B C 1
ATOM 4626 O O . PHE B 1 242 ? 10.836 -11.305 6.547 1 97.5 242 PHE B O 1
ATOM 4633 N N . GLY B 1 243 ? 11.562 -9.234 6.895 1 94.88 243 GLY B N 1
ATOM 4634 C CA . GLY B 1 243 ? 10.406 -8.867 7.699 1 94.88 243 GLY B CA 1
ATOM 4635 C C . GLY B 1 243 ? 10.531 -9.281 9.148 1 94.88 243 GLY B C 1
ATOM 4636 O O . GLY B 1 243 ? 11.594 -9.133 9.758 1 94.88 243 GLY B O 1
ATOM 4637 N N . ASP B 1 244 ? 9.414 -9.758 9.656 1 94.06 244 ASP B N 1
ATOM 4638 C CA . ASP B 1 244 ? 9.398 -10.188 11.055 1 94.06 244 ASP B CA 1
ATOM 4639 C C . ASP B 1 244 ? 10.227 -11.461 11.242 1 94.06 244 ASP B C 1
ATOM 4641 O O . ASP B 1 244 ? 10.078 -12.422 10.484 1 94.06 244 ASP B O 1
ATOM 4645 N N . ARG B 1 245 ? 11.023 -11.508 12.227 1 89.38 245 ARG B N 1
ATOM 4646 C CA . ARG B 1 245 ? 11.938 -12.625 12.445 1 89.38 245 ARG B CA 1
ATOM 4647 C C . ARG B 1 245 ? 11.18 -13.898 12.805 1 89.38 245 ARG B C 1
ATOM 4649 O O . ARG B 1 245 ? 11.586 -15 12.445 1 89.38 245 ARG B O 1
ATOM 4656 N N . ASP B 1 246 ? 10.094 -13.703 13.523 1 90.69 246 ASP B N 1
ATOM 4657 C CA . ASP B 1 246 ? 9.344 -14.867 14 1 90.69 246 ASP B CA 1
ATOM 4658 C C . ASP B 1 246 ? 8.297 -15.297 12.984 1 90.69 246 ASP B C 1
ATOM 4660 O O . ASP B 1 246 ? 7.766 -16.406 13.07 1 90.69 246 ASP B O 1
ATOM 4664 N N . ASP B 1 247 ? 7.957 -14.484 12.109 1 94.38 247 ASP B N 1
ATOM 4665 C CA . ASP B 1 247 ? 7 -14.719 11.039 1 94.38 247 ASP B CA 1
ATOM 4666 C C . ASP B 1 247 ? 7.469 -14.086 9.727 1 94.38 247 ASP B C 1
ATOM 4668 O O . ASP B 1 247 ? 6.887 -13.102 9.266 1 94.38 247 ASP B O 1
ATOM 4672 N N . PRO B 1 248 ? 8.461 -14.672 9.109 1 96.81 248 PRO B N 1
ATOM 4673 C CA . PRO B 1 248 ? 9.188 -13.984 8.039 1 96.81 248 PRO B CA 1
ATOM 4674 C C . PRO B 1 248 ? 8.445 -14.031 6.703 1 96.81 248 PRO B C 1
ATOM 4676 O O . PRO B 1 248 ? 7.59 -14.898 6.496 1 96.81 248 PRO B O 1
ATOM 4679 N N . TYR B 1 249 ? 8.781 -13.102 5.867 1 98.25 249 TYR B N 1
ATOM 4680 C CA . TYR B 1 249 ? 8.523 -13.148 4.43 1 98.25 249 TYR B CA 1
ATOM 4681 C C . TYR B 1 249 ? 9.617 -13.914 3.703 1 98.25 249 TYR B C 1
ATOM 4683 O O . TYR B 1 249 ? 10.656 -14.234 4.289 1 98.25 249 TYR B O 1
ATOM 4691 N N . LEU B 1 250 ? 9.336 -14.211 2.471 1 98.25 250 LEU B N 1
ATOM 4692 C CA . LEU B 1 250 ? 10.227 -15.055 1.684 1 98.25 250 LEU B CA 1
ATOM 4693 C C . LEU B 1 250 ? 10.367 -14.516 0.263 1 98.25 250 LEU B C 1
ATOM 4695 O O . LEU B 1 250 ? 9.398 -14.039 -0.324 1 98.25 250 LEU B O 1
ATOM 4699 N N . ARG B 1 251 ? 11.547 -14.523 -0.225 1 98.25 251 ARG B N 1
ATOM 4700 C CA . ARG B 1 251 ? 11.906 -14.203 -1.604 1 98.25 251 ARG B CA 1
ATOM 4701 C C . ARG B 1 251 ? 12.938 -15.188 -2.146 1 98.25 251 ARG B C 1
ATOM 4703 O O . ARG B 1 251 ? 14.102 -15.156 -1.75 1 98.25 251 ARG B O 1
ATOM 4710 N N . ILE B 1 252 ? 12.477 -16.047 -3.078 1 98.31 252 ILE B N 1
ATOM 4711 C CA . ILE B 1 252 ? 13.367 -17.125 -3.473 1 98.31 252 ILE B CA 1
ATOM 4712 C C . ILE B 1 252 ? 12.953 -17.672 -4.84 1 98.31 252 ILE B C 1
ATOM 4714 O O . ILE B 1 252 ? 11.758 -17.781 -5.133 1 98.31 252 ILE B O 1
ATOM 4718 N N . ASP B 1 253 ? 13.867 -17.922 -5.68 1 96.81 253 ASP B N 1
ATOM 4719 C CA . ASP B 1 253 ? 13.719 -18.547 -6.992 1 96.81 253 ASP B CA 1
ATOM 4720 C C . ASP B 1 253 ? 14.93 -19.422 -7.328 1 96.81 253 ASP B C 1
ATOM 4722 O O . ASP B 1 253 ? 15.945 -18.922 -7.82 1 96.81 253 ASP B O 1
ATOM 4726 N N . PRO B 1 254 ? 14.797 -20.688 -7.121 1 93.81 254 PRO B N 1
ATOM 4727 C CA . PRO B 1 254 ? 15.969 -21.562 -7.281 1 93.81 254 PRO B CA 1
ATOM 4728 C C . PRO B 1 254 ? 16.547 -21.5 -8.688 1 93.81 254 PRO B C 1
ATOM 4730 O O . PRO B 1 254 ? 17.766 -21.547 -8.859 1 93.81 254 PRO B O 1
ATOM 4733 N N . HIS B 1 255 ? 15.703 -21.453 -9.648 1 90.62 255 HIS B N 1
ATOM 4734 C CA . HIS B 1 255 ? 16.156 -21.484 -11.039 1 90.62 255 HIS B CA 1
ATOM 4735 C C . HIS B 1 255 ? 17.078 -20.297 -11.336 1 90.62 255 HIS B C 1
ATOM 4737 O O . HIS B 1 255 ? 18.141 -20.469 -11.953 1 90.62 255 HIS B O 1
ATOM 4743 N N . TYR B 1 256 ? 16.781 -19.156 -10.828 1 92.88 256 TYR B N 1
ATOM 4744 C CA . TYR B 1 256 ? 17.531 -17.953 -11.172 1 92.88 256 TYR B CA 1
ATOM 4745 C C . TYR B 1 256 ? 18.547 -17.609 -10.086 1 92.88 256 TYR B C 1
ATOM 4747 O O . TYR B 1 256 ? 19.141 -16.531 -10.094 1 92.88 256 TYR B O 1
ATOM 4755 N N . MET B 1 257 ? 18.703 -18.469 -9.133 1 95.06 257 MET B N 1
ATOM 4756 C CA . MET B 1 257 ? 19.703 -18.297 -8.086 1 95.06 257 MET B CA 1
ATOM 4757 C C . MET B 1 257 ? 20.859 -19.281 -8.258 1 95.06 257 MET B C 1
ATOM 4759 O O . MET B 1 257 ? 21.844 -19.219 -7.523 1 95.06 257 MET B O 1
ATOM 4763 N N . GLN B 1 258 ? 20.734 -20.062 -9.211 1 89.19 258 GLN B N 1
ATOM 4764 C CA . GLN B 1 258 ? 21.766 -21.078 -9.43 1 89.19 258 GLN B CA 1
ATOM 4765 C C . GLN B 1 258 ? 23.031 -20.484 -10.031 1 89.19 258 GLN B C 1
ATOM 4767 O O . GLN B 1 258 ? 22.953 -19.656 -10.945 1 89.19 258 GLN B O 1
ATOM 4772 N N . GLY B 1 259 ? 24.156 -20.953 -9.508 1 89.75 259 GLY B N 1
ATOM 4773 C CA . GLY B 1 259 ? 25.438 -20.656 -10.117 1 89.75 259 GLY B CA 1
ATOM 4774 C C . GLY B 1 259 ? 25.953 -19.266 -9.773 1 89.75 259 GLY B C 1
ATOM 4775 O O . GLY B 1 259 ? 26.984 -18.844 -10.281 1 89.75 259 GLY B O 1
ATOM 4776 N N . VAL B 1 260 ? 25.25 -18.531 -8.992 1 92.5 260 VAL B N 1
ATOM 4777 C CA . VAL B 1 260 ? 25.688 -17.172 -8.742 1 92.5 260 VAL B CA 1
ATOM 4778 C C . VAL B 1 260 ? 25.984 -16.984 -7.254 1 92.5 260 VAL B C 1
ATOM 4780 O O . VAL B 1 260 ? 26.328 -15.883 -6.816 1 92.5 260 VAL B O 1
ATOM 4783 N N . GLN B 1 261 ? 25.891 -18.016 -6.492 1 95.69 261 GLN B N 1
ATOM 4784 C CA . GLN B 1 261 ? 26.047 -17.922 -5.047 1 95.69 261 GLN B CA 1
ATOM 4785 C C . GLN B 1 261 ? 27.422 -18.406 -4.609 1 95.69 261 GLN B C 1
ATOM 4787 O O . GLN B 1 261 ? 28.094 -19.156 -5.336 1 95.69 261 GLN B O 1
ATOM 4792 N N . GLY B 1 262 ? 27.859 -17.938 -3.381 1 95.75 262 GLY B N 1
ATOM 4793 C CA . GLY B 1 262 ? 28.969 -18.578 -2.705 1 95.75 262 GLY B CA 1
ATOM 4794 C C . GLY B 1 262 ? 28.609 -19.906 -2.062 1 95.75 262 GLY B C 1
ATOM 4795 O O . GLY B 1 262 ? 27.422 -20.266 -2.012 1 95.75 262 GLY B O 1
ATOM 4796 N N . GLU B 1 263 ? 29.594 -20.594 -1.54 1 96.62 263 GLU B N 1
ATOM 4797 C CA . GLU B 1 263 ? 29.391 -21.906 -0.968 1 96.62 263 GLU B CA 1
ATOM 4798 C C . GLU B 1 263 ? 28.438 -21.859 0.228 1 96.62 263 GLU B C 1
ATOM 4800 O O . GLU B 1 263 ? 27.531 -22.672 0.343 1 96.62 263 GLU B O 1
ATOM 4805 N N . THR B 1 264 ? 28.656 -20.953 1.085 1 97.06 264 THR B N 1
ATOM 4806 C CA . THR B 1 264 ? 27.828 -20.812 2.281 1 97.06 264 THR B CA 1
ATOM 4807 C C . THR B 1 264 ? 26.375 -20.531 1.907 1 97.06 264 THR B C 1
ATOM 4809 O O . THR B 1 264 ? 25.453 -21.141 2.441 1 97.06 264 THR B O 1
ATOM 4812 N N . GLU B 1 265 ? 26.203 -19.547 0.983 1 97.5 265 GLU B N 1
ATOM 4813 C CA . GLU B 1 265 ? 24.875 -19.188 0.518 1 97.5 265 GLU B CA 1
ATOM 4814 C C . GLU B 1 265 ? 24.188 -20.359 -0.168 1 97.5 265 GLU B C 1
ATOM 4816 O O . GLU B 1 265 ? 23 -20.594 0.053 1 97.5 265 GLU B O 1
ATOM 4821 N N . GLN B 1 266 ? 24.969 -21.078 -0.923 1 97.31 266 GLN B N 1
ATOM 4822 C CA . GLN B 1 266 ? 24.391 -22.203 -1.649 1 97.31 266 GLN B CA 1
ATOM 4823 C C . GLN B 1 266 ? 23.938 -23.297 -0.69 1 97.31 266 GLN B C 1
ATOM 4825 O O . GLN B 1 266 ? 22.875 -23.891 -0.889 1 97.31 266 GLN B O 1
ATOM 4830 N N . ARG B 1 267 ? 24.688 -23.547 0.26 1 97.5 267 ARG B N 1
ATOM 4831 C CA . ARG B 1 267 ? 24.297 -24.547 1.255 1 97.5 267 ARG B CA 1
ATOM 4832 C C . ARG B 1 267 ? 23 -24.156 1.957 1 97.5 267 ARG B C 1
ATOM 4834 O O . ARG B 1 267 ? 22.125 -25 2.174 1 97.5 267 ARG B O 1
ATOM 4841 N N . ALA B 1 268 ? 22.906 -22.891 2.33 1 98.31 268 ALA B N 1
ATOM 4842 C CA . ALA B 1 268 ? 21.688 -22.406 2.973 1 98.31 268 ALA B CA 1
ATOM 4843 C C . ALA B 1 268 ? 20.484 -22.547 2.049 1 98.31 268 ALA B C 1
ATOM 4845 O O . ALA B 1 268 ? 19.406 -22.969 2.484 1 98.31 268 ALA B O 1
ATOM 4846 N N . LEU B 1 269 ? 20.703 -22.25 0.786 1 98.19 269 LEU B N 1
ATOM 4847 C CA . LEU B 1 269 ? 19.641 -22.375 -0.199 1 98.19 269 LEU B CA 1
ATOM 4848 C C . LEU B 1 269 ? 19.219 -23.828 -0.38 1 98.19 269 LEU B C 1
ATOM 4850 O O . LEU B 1 269 ? 18.031 -24.109 -0.532 1 98.19 269 LEU B O 1
ATOM 4854 N N . GLU B 1 270 ? 20.172 -24.688 -0.384 1 97.81 270 GLU B N 1
ATOM 4855 C CA . GLU B 1 270 ? 19.859 -26.109 -0.499 1 97.81 270 GLU B CA 1
ATOM 4856 C C . GLU B 1 270 ? 19.078 -26.609 0.708 1 97.81 270 GLU B C 1
ATOM 4858 O O . GLU B 1 270 ? 18.125 -27.391 0.562 1 97.81 270 GLU B O 1
ATOM 4863 N N . THR B 1 271 ? 19.453 -26.141 1.825 1 98.25 271 THR B N 1
ATOM 4864 C CA . THR B 1 271 ? 18.766 -26.547 3.049 1 98.25 271 THR B CA 1
ATOM 4865 C C . THR B 1 271 ? 17.312 -26.094 3.029 1 98.25 271 THR B C 1
ATOM 4867 O O . THR B 1 271 ? 16.406 -26.891 3.26 1 98.25 271 THR B O 1
ATOM 4870 N N . ILE B 1 272 ? 17.078 -24.844 2.74 1 98.38 272 ILE B N 1
ATOM 4871 C CA . ILE B 1 272 ? 15.695 -24.359 2.748 1 98.38 272 ILE B CA 1
ATOM 4872 C C . ILE B 1 272 ? 14.93 -24.969 1.58 1 98.38 272 ILE B C 1
ATOM 4874 O O . ILE B 1 272 ? 13.734 -25.25 1.695 1 98.38 272 ILE B O 1
ATOM 4878 N N . GLY B 1 273 ? 15.625 -25.156 0.447 1 98.12 273 GLY B N 1
ATOM 4879 C CA . GLY B 1 273 ? 14.977 -25.812 -0.679 1 98.12 273 GLY B CA 1
ATOM 4880 C C . GLY B 1 273 ? 14.43 -27.188 -0.337 1 98.12 273 GLY B C 1
ATOM 4881 O O . GLY B 1 273 ? 13.297 -27.5 -0.688 1 98.12 273 GLY B O 1
ATOM 4882 N N . ALA B 1 274 ? 15.242 -27.922 0.325 1 98.12 274 ALA B N 1
ATOM 4883 C CA . ALA B 1 274 ? 14.812 -29.25 0.75 1 98.12 274 ALA B CA 1
ATOM 4884 C C . ALA B 1 274 ? 13.633 -29.156 1.708 1 98.12 274 ALA B C 1
ATOM 4886 O O . ALA B 1 274 ? 12.688 -29.953 1.618 1 98.12 274 ALA B O 1
ATOM 4887 N N . ALA B 1 275 ? 13.711 -28.234 2.605 1 98.5 275 ALA B N 1
ATOM 4888 C CA . ALA B 1 275 ? 12.625 -28.047 3.564 1 98.5 275 ALA B CA 1
ATOM 4889 C C . ALA B 1 275 ? 11.336 -27.641 2.857 1 98.5 275 ALA B C 1
ATOM 4891 O O . ALA B 1 275 ? 10.25 -28.094 3.232 1 98.5 275 ALA B O 1
ATOM 4892 N N . ILE B 1 276 ? 11.43 -26.781 1.859 1 98.44 276 ILE B N 1
ATOM 4893 C CA . ILE B 1 276 ? 10.273 -26.344 1.078 1 98.44 276 ILE B CA 1
ATOM 4894 C C . ILE B 1 276 ? 9.695 -27.531 0.315 1 98.44 276 ILE B C 1
ATOM 4896 O O . ILE B 1 276 ? 8.477 -27.734 0.301 1 98.44 276 ILE B O 1
ATOM 4900 N N . ASP B 1 277 ? 10.578 -28.312 -0.245 1 97.69 277 ASP B N 1
ATOM 4901 C CA . ASP B 1 277 ? 10.125 -29.516 -0.945 1 97.69 277 ASP B CA 1
ATOM 4902 C C . ASP B 1 277 ? 9.328 -30.422 -0.012 1 97.69 277 ASP B C 1
ATOM 4904 O O . ASP B 1 277 ? 8.281 -30.953 -0.389 1 97.69 277 ASP B O 1
ATOM 4908 N N . ASP B 1 278 ? 9.805 -30.547 1.161 1 97.5 278 ASP B N 1
ATOM 4909 C CA . ASP B 1 278 ? 9.172 -31.422 2.143 1 97.5 278 ASP B CA 1
ATOM 4910 C C . ASP B 1 278 ? 7.805 -30.891 2.561 1 97.5 278 ASP B C 1
ATOM 4912 O O . ASP B 1 278 ? 6.902 -31.656 2.883 1 97.5 278 ASP B O 1
ATOM 4916 N N . ALA B 1 279 ? 7.711 -29.562 2.529 1 97.62 279 ALA B N 1
ATOM 4917 C CA . ALA B 1 279 ? 6.5 -28.938 3.043 1 97.62 279 ALA B CA 1
ATOM 4918 C C . ALA B 1 279 ? 5.539 -28.578 1.908 1 97.62 279 ALA B C 1
ATOM 4920 O O . ALA B 1 279 ? 4.473 -28 2.143 1 97.62 279 ALA B O 1
ATOM 4921 N N . MET B 1 280 ? 5.914 -28.953 0.67 1 97.06 280 MET B N 1
ATOM 4922 C CA . MET B 1 280 ? 5.141 -28.562 -0.502 1 97.06 280 MET B CA 1
ATOM 4923 C C . MET B 1 280 ? 3.744 -29.172 -0.467 1 97.06 280 MET B C 1
ATOM 4925 O O . MET B 1 280 ? 3.582 -30.344 -0.116 1 97.06 280 MET B O 1
ATOM 4929 N N . SER B 1 281 ? 2.842 -28.359 -0.677 1 95.56 281 SER B N 1
ATOM 4930 C CA . SER B 1 281 ? 1.453 -28.75 -0.898 1 95.56 281 SER B CA 1
ATOM 4931 C C . SER B 1 281 ? 0.921 -28.188 -2.211 1 95.56 281 SER B C 1
ATOM 4933 O O . SER B 1 281 ? 1.693 -27.906 -3.131 1 95.56 281 SER B O 1
ATOM 4935 N N . GLY B 1 282 ? -0.403 -28.109 -2.316 1 93.38 282 GLY B N 1
ATOM 4936 C CA . GLY B 1 282 ? -0.934 -27.531 -3.545 1 93.38 282 GLY B CA 1
ATOM 4937 C C . GLY B 1 282 ? -2.449 -27.469 -3.564 1 93.38 282 GLY B C 1
ATOM 4938 O O . GLY B 1 282 ? -3.102 -27.734 -2.555 1 93.38 282 GLY B O 1
ATOM 4939 N N . VAL B 1 283 ? -2.889 -26.922 -4.699 1 97.12 283 VAL B N 1
ATOM 4940 C CA . VAL B 1 283 ? -4.324 -26.766 -4.898 1 97.12 283 VAL B CA 1
ATOM 4941 C C . VAL B 1 283 ? -4.691 -27.125 -6.336 1 97.12 283 VAL B C 1
ATOM 4943 O O . VAL B 1 283 ? -4.004 -26.719 -7.277 1 97.12 283 VAL B O 1
ATOM 4946 N N . VAL B 1 284 ? -5.656 -27.969 -6.477 1 98.31 284 VAL B N 1
ATOM 4947 C CA . VAL B 1 284 ? -6.258 -28.219 -7.781 1 98.31 284 VAL B CA 1
ATOM 4948 C C . VAL B 1 284 ? -7.484 -27.328 -7.969 1 98.31 284 VAL B C 1
ATOM 4950 O O . VAL B 1 284 ? -8.461 -27.453 -7.23 1 98.31 284 VAL B O 1
ATOM 4953 N N . LEU B 1 285 ? -7.395 -26.5 -8.906 1 98.44 285 LEU B N 1
ATOM 4954 C CA . LEU B 1 285 ? -8.469 -25.531 -9.125 1 98.44 285 LEU B CA 1
ATOM 4955 C C . LEU B 1 285 ? -9.516 -26.094 -10.086 1 98.44 285 LEU B C 1
ATOM 4957 O O . LEU B 1 285 ? -9.172 -26.688 -11.102 1 98.44 285 LEU B O 1
ATOM 4961 N N . SER B 1 286 ? -10.719 -25.969 -9.719 1 98.38 286 SER B N 1
ATOM 4962 C CA . SER B 1 286 ? -11.836 -26.25 -10.617 1 98.38 286 SER B CA 1
ATOM 4963 C C . SER B 1 286 ? -12.289 -24.984 -11.344 1 98.38 286 SER B C 1
ATOM 4965 O O . SER B 1 286 ? -12.016 -23.859 -10.883 1 98.38 286 SER B O 1
ATOM 4967 N N . PRO B 1 287 ? -12.922 -25.219 -12.516 1 98.56 287 PRO B N 1
ATOM 4968 C CA . PRO B 1 287 ? -13.414 -24.016 -13.211 1 98.56 287 PRO B CA 1
ATOM 4969 C C . PRO B 1 287 ? -14.211 -23.094 -12.297 1 98.56 287 PRO B C 1
ATOM 4971 O O . PRO B 1 287 ? -15.125 -23.547 -11.602 1 98.56 287 PRO B O 1
ATOM 4974 N N . GLY B 1 288 ? -13.82 -21.828 -12.273 1 98.38 288 GLY B N 1
ATOM 4975 C CA . GLY B 1 288 ? -14.484 -20.844 -11.438 1 98.38 288 GLY B CA 1
ATOM 4976 C C . GLY B 1 288 ? -13.734 -20.531 -10.156 1 98.38 288 GLY B C 1
ATOM 4977 O O . GLY B 1 288 ? -14 -19.531 -9.5 1 98.38 288 GLY B O 1
ATOM 4978 N N . ASP B 1 289 ? -12.836 -21.391 -9.781 1 98.75 289 ASP B N 1
ATOM 4979 C CA . ASP B 1 289 ? -12.023 -21.156 -8.594 1 98.75 289 ASP B CA 1
ATOM 4980 C C . ASP B 1 289 ? -10.992 -20.062 -8.852 1 98.75 289 ASP B C 1
AT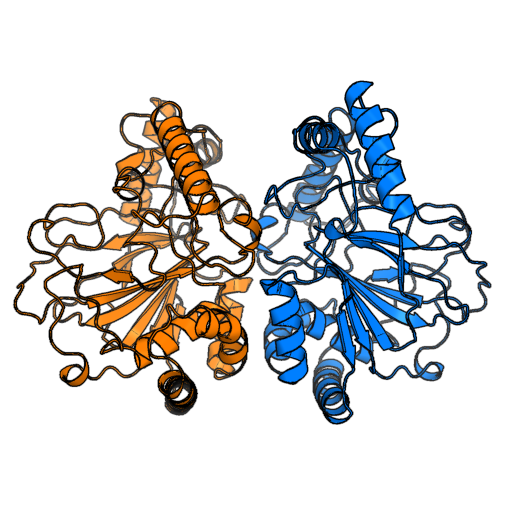OM 4982 O O . ASP B 1 289 ? -10.453 -19.953 -9.953 1 98.75 289 ASP B O 1
ATOM 4986 N N . ILE B 1 290 ? -10.758 -19.25 -7.859 1 98.94 290 ILE B N 1
ATOM 4987 C CA . ILE B 1 290 ? -9.656 -18.297 -7.82 1 98.94 290 ILE B CA 1
ATOM 4988 C C . ILE B 1 290 ? -8.727 -18.625 -6.652 1 98.94 290 ILE B C 1
ATOM 4990 O O . ILE B 1 290 ? -9.188 -18.844 -5.527 1 98.94 290 ILE B O 1
ATOM 4994 N N . VAL B 1 291 ? -7.492 -18.75 -6.906 1 98.88 291 VAL B N 1
ATOM 4995 C CA . VAL B 1 291 ? -6.531 -18.844 -5.812 1 98.88 291 VAL B CA 1
ATOM 4996 C C . VAL B 1 291 ? -5.711 -17.547 -5.742 1 98.88 291 VAL B C 1
ATOM 4998 O O . VAL B 1 291 ? -5.238 -17.047 -6.766 1 98.88 291 VAL B O 1
ATOM 5001 N N . PHE B 1 292 ? -5.672 -16.938 -4.594 1 98.88 292 PHE B N 1
ATOM 5002 C CA . PHE B 1 292 ? -4.746 -15.844 -4.301 1 98.88 292 PHE B CA 1
ATOM 5003 C C . PHE B 1 292 ? -3.568 -16.344 -3.473 1 98.88 292 PHE B C 1
ATOM 5005 O O . PHE B 1 292 ? -3.758 -17 -2.441 1 98.88 292 PHE B O 1
ATOM 5012 N N . ILE B 1 293 ? -2.422 -16.047 -3.971 1 98.81 293 ILE B N 1
ATOM 5013 C CA . ILE B 1 293 ? -1.166 -16.422 -3.332 1 98.81 293 ILE B CA 1
ATOM 5014 C C . ILE B 1 293 ? -0.438 -15.172 -2.842 1 98.81 293 ILE B C 1
ATOM 5016 O O . ILE B 1 293 ? -0.176 -14.25 -3.621 1 98.81 293 ILE B O 1
ATOM 5020 N N . ASP B 1 294 ? -0.194 -15.094 -1.553 1 98.81 294 ASP B N 1
ATOM 5021 C CA . ASP B 1 294 ? 0.654 -14.031 -1.022 1 98.81 294 ASP B CA 1
ATOM 5022 C C . ASP B 1 294 ? 2.111 -14.234 -1.434 1 98.81 294 ASP B C 1
ATOM 5024 O O . ASP B 1 294 ? 2.828 -15.031 -0.824 1 98.81 294 ASP B O 1
ATOM 5028 N N . ASN B 1 295 ? 2.545 -13.445 -2.363 1 98.62 295 ASN B N 1
ATOM 5029 C CA . ASN B 1 295 ? 3.84 -13.602 -3.018 1 98.62 295 ASN B CA 1
ATOM 5030 C C . ASN B 1 295 ? 4.988 -13.305 -2.061 1 98.62 295 ASN B C 1
ATOM 5032 O O . ASN B 1 295 ? 6.156 -13.508 -2.4 1 98.62 295 ASN B O 1
ATOM 5036 N N . TYR B 1 296 ? 4.711 -12.812 -0.866 1 98.5 296 TYR B N 1
ATOM 5037 C CA . TYR B 1 296 ? 5.73 -12.539 0.141 1 98.5 296 TYR B CA 1
ATOM 5038 C C . TYR B 1 296 ? 5.852 -13.695 1.123 1 98.5 296 TYR B C 1
ATOM 5040 O O . TYR B 1 296 ? 6.777 -13.734 1.936 1 98.5 296 TYR B O 1
ATOM 5048 N N . ARG B 1 297 ? 4.965 -14.672 0.955 1 98.25 297 ARG B N 1
ATOM 5049 C CA . ARG B 1 297 ? 4.973 -15.734 1.956 1 98.25 297 ARG B CA 1
ATOM 5050 C C . ARG B 1 297 ? 5.02 -17.109 1.298 1 98.25 297 ARG B C 1
ATOM 5052 O O . ARG B 1 297 ? 5.43 -18.094 1.924 1 98.25 297 ARG B O 1
ATOM 5059 N N . VAL B 1 298 ? 4.629 -17.156 0.089 1 98.62 298 VAL B N 1
ATOM 5060 C CA . VAL B 1 298 ? 4.355 -18.453 -0.531 1 98.62 298 VAL B CA 1
ATOM 5061 C C . VAL B 1 298 ? 5.164 -18.594 -1.818 1 98.62 298 VAL B C 1
ATOM 5063 O O . VAL B 1 298 ? 5.211 -17.672 -2.631 1 98.62 298 VAL B O 1
ATOM 5066 N N . VAL B 1 299 ? 5.852 -19.672 -1.948 1 98.56 299 VAL B N 1
ATOM 5067 C CA . VAL B 1 299 ? 6.344 -20.062 -3.264 1 98.56 299 VAL B CA 1
ATOM 5068 C C . VAL B 1 299 ? 5.301 -20.922 -3.977 1 98.56 299 VAL B C 1
ATOM 5070 O O . VAL B 1 299 ? 4.496 -21.594 -3.328 1 98.56 299 VAL B O 1
ATOM 5073 N N . HIS B 1 300 ? 5.293 -20.812 -5.246 1 98.31 300 HIS B N 1
ATOM 5074 C CA . HIS B 1 300 ? 4.309 -21.578 -6.008 1 98.31 300 HIS B CA 1
ATOM 5075 C C . HIS B 1 300 ? 4.934 -22.172 -7.262 1 98.31 300 HIS B C 1
ATOM 5077 O O . HIS B 1 300 ? 6.004 -21.75 -7.695 1 98.31 300 HIS B O 1
ATOM 5083 N N . GLY B 1 301 ? 4.379 -23.219 -7.742 1 97.12 301 GLY B N 1
ATOM 5084 C CA . GLY B 1 301 ? 4.734 -23.906 -8.977 1 97.12 301 GLY B CA 1
ATOM 5085 C C . GLY B 1 301 ? 3.568 -24.625 -9.617 1 97.12 301 GLY B C 1
ATOM 5086 O O . GLY B 1 301 ? 2.41 -24.25 -9.422 1 97.12 301 GLY B O 1
ATOM 5087 N N . ARG B 1 302 ? 3.926 -25.5 -10.484 1 95.94 302 ARG B N 1
ATOM 5088 C CA . ARG B 1 302 ? 2.895 -26.266 -11.188 1 95.94 302 ARG B CA 1
ATOM 5089 C C . ARG B 1 302 ? 3.377 -27.672 -11.516 1 95.94 302 ARG B C 1
ATOM 5091 O O . ARG B 1 302 ? 4.496 -27.859 -11.992 1 95.94 302 ARG B O 1
ATOM 5098 N N . LYS B 1 303 ? 2.584 -28.609 -11.297 1 95.56 303 LYS B N 1
ATOM 5099 C CA . LYS B 1 303 ? 2.871 -29.969 -11.734 1 95.56 303 LYS B CA 1
ATOM 5100 C C . LYS B 1 303 ? 2.83 -30.078 -13.25 1 95.56 303 LYS B C 1
ATOM 5102 O O . LYS B 1 303 ? 2.074 -29.359 -13.914 1 95.56 303 LYS B O 1
ATOM 5107 N N . PRO B 1 304 ? 3.654 -30.969 -13.742 1 94.75 304 PRO B N 1
ATOM 5108 C CA . PRO B 1 304 ? 3.625 -31.156 -15.195 1 94.75 304 PRO B CA 1
ATOM 5109 C C . PRO B 1 304 ? 2.346 -31.844 -15.68 1 94.75 304 PRO B C 1
ATOM 5111 O O . PRO B 1 304 ? 1.64 -32.469 -14.883 1 94.75 304 PRO B O 1
ATOM 5114 N N . PHE B 1 305 ? 2.018 -31.703 -16.906 1 95.25 305 PHE B N 1
ATOM 5115 C CA . PHE B 1 305 ? 0.887 -32.375 -17.531 1 95.25 305 PHE B CA 1
ATOM 5116 C C . PHE B 1 305 ? 1.103 -32.5 -19.031 1 95.25 305 PHE B C 1
ATOM 5118 O O . PHE B 1 305 ? 1.984 -31.859 -19.609 1 95.25 305 PHE B O 1
ATOM 5125 N N . ARG B 1 306 ? 0.324 -33.312 -19.641 1 94.31 306 ARG B N 1
ATOM 5126 C CA . ARG B 1 306 ? 0.396 -33.5 -21.078 1 94.31 306 ARG B CA 1
ATOM 5127 C C . ARG B 1 306 ? -0.656 -32.688 -21.797 1 94.31 306 ARG B C 1
ATOM 5129 O O . ARG B 1 306 ? -1.851 -32.969 -21.734 1 94.31 306 ARG B O 1
ATOM 5136 N N . ALA B 1 307 ? -0.212 -31.719 -22.547 1 95.19 307 ALA B N 1
ATOM 5137 C CA . ALA B 1 307 ? -1.12 -30.859 -23.312 1 95.19 307 ALA B CA 1
ATOM 5138 C C . ALA B 1 307 ? -1.657 -31.594 -24.531 1 95.19 307 ALA B C 1
ATOM 5140 O O . ALA B 1 307 ? -0.924 -32.344 -25.203 1 95.19 307 ALA B O 1
ATOM 5141 N N . ARG B 1 308 ? -2.869 -31.328 -24.875 1 95.19 308 ARG B N 1
ATOM 5142 C CA . ARG B 1 308 ? -3.496 -31.953 -26.047 1 95.19 308 ARG B CA 1
ATOM 5143 C C . ARG B 1 308 ? -3.443 -31.031 -27.25 1 95.19 308 ARG B C 1
ATOM 5145 O O . ARG B 1 308 ? -3.473 -31.5 -28.391 1 95.19 308 ARG B O 1
ATOM 5152 N N . PHE B 1 309 ? -3.463 -29.828 -27.094 1 94.94 309 PHE B N 1
ATOM 5153 C CA . PHE B 1 309 ? -3.463 -28.781 -28.109 1 94.94 309 PHE B CA 1
ATOM 5154 C C . PHE B 1 309 ? -4.684 -28.922 -29.016 1 94.94 309 PHE B C 1
ATOM 5156 O O . PHE B 1 309 ? -4.59 -28.703 -30.234 1 94.94 309 PHE B O 1
ATOM 5163 N N . ASP B 1 310 ? -5.801 -29.359 -28.438 1 95.38 310 ASP B N 1
ATOM 5164 C CA . ASP B 1 310 ? -7.023 -29.562 -29.219 1 95.38 310 ASP B CA 1
ATOM 5165 C C . ASP B 1 310 ? -8.117 -28.594 -28.766 1 95.38 310 ASP B C 1
ATOM 5167 O O . ASP B 1 310 ? -9.297 -28.812 -29.062 1 95.38 310 ASP B O 1
ATOM 5171 N N . GLY B 1 311 ? -7.715 -27.641 -27.984 1 95.19 311 GLY B N 1
ATOM 5172 C CA . GLY B 1 311 ? -8.648 -26.625 -27.547 1 95.19 311 GLY B CA 1
ATOM 5173 C C . GLY B 1 311 ? -9.289 -26.938 -26.203 1 95.19 311 GLY B C 1
ATOM 5174 O O . GLY B 1 311 ? -10.109 -26.156 -25.703 1 95.19 311 GLY B O 1
ATOM 5175 N N . THR B 1 312 ? -8.93 -27.984 -25.578 1 96.06 312 THR B N 1
ATOM 5176 C CA . THR B 1 312 ? -9.57 -28.375 -24.328 1 96.06 312 THR B CA 1
ATOM 5177 C C . THR B 1 312 ? -8.578 -28.328 -23.172 1 96.06 312 THR B C 1
ATOM 5179 O O . THR B 1 312 ? -8.891 -28.766 -22.062 1 96.06 312 THR B O 1
ATOM 5182 N N . ASP B 1 313 ? -7.445 -27.797 -23.422 1 96.25 313 ASP B N 1
ATOM 5183 C CA . ASP B 1 313 ? -6.371 -27.812 -22.438 1 96.25 313 ASP B CA 1
ATOM 5184 C C . ASP B 1 313 ? -6.652 -26.828 -21.312 1 96.25 313 ASP B C 1
ATOM 5186 O O . ASP B 1 313 ? -7.566 -26 -21.406 1 96.25 313 ASP B O 1
ATOM 5190 N N . ARG B 1 314 ? -5.863 -27.016 -20.266 1 96.62 314 ARG B N 1
ATOM 5191 C CA . ARG B 1 314 ? -5.875 -26.141 -19.109 1 96.62 314 ARG B CA 1
ATOM 5192 C C . ARG B 1 314 ? -5.797 -24.672 -19.516 1 96.62 314 ARG B C 1
ATOM 5194 O O . ARG B 1 314 ? -5.047 -24.328 -20.438 1 96.62 314 ARG B O 1
ATOM 5201 N N . TRP B 1 315 ? -6.672 -23.859 -18.875 1 97 315 TRP B N 1
ATOM 5202 C CA . TRP B 1 315 ? -6.727 -22.438 -19.172 1 97 315 TRP B CA 1
ATOM 5203 C C . TRP B 1 315 ? -6.973 -21.641 -17.891 1 97 315 TRP B C 1
ATOM 5205 O O . TRP B 1 315 ? -8.078 -21.656 -17.344 1 97 315 TRP B O 1
ATOM 5215 N N . LEU B 1 316 ? -5.918 -20.922 -17.406 1 97.88 316 LEU B N 1
ATOM 5216 C CA . LEU B 1 316 ? -6.051 -20.047 -16.25 1 97.88 316 LEU B CA 1
ATOM 5217 C C . LEU B 1 316 ? -5.883 -18.578 -16.656 1 97.88 316 LEU B C 1
ATOM 5219 O O . LEU B 1 316 ? -5.215 -18.281 -17.656 1 97.88 316 LEU B O 1
ATOM 5223 N N . ARG B 1 317 ? -6.57 -17.75 -15.977 1 97.62 317 ARG B N 1
ATOM 5224 C CA . ARG B 1 317 ? -6.289 -16.312 -15.992 1 97.62 317 ARG B CA 1
ATOM 5225 C C . ARG B 1 317 ? -5.402 -15.922 -14.812 1 97.62 317 ARG B C 1
ATOM 5227 O O . ARG B 1 317 ? -5.566 -16.438 -13.703 1 97.62 317 ARG B O 1
ATOM 5234 N N . ARG B 1 318 ? -4.488 -15.016 -15.031 1 98.25 318 ARG B N 1
ATOM 5235 C CA . ARG B 1 318 ? -3.545 -14.617 -13.992 1 98.25 318 ARG B CA 1
ATOM 5236 C C . ARG B 1 318 ? -3.529 -13.102 -13.82 1 98.25 318 ARG B C 1
ATOM 5238 O O . ARG B 1 318 ? -3.529 -12.359 -14.805 1 98.25 318 ARG B O 1
ATOM 5245 N N . LEU B 1 319 ? -3.557 -12.656 -12.609 1 98.69 319 LEU B N 1
ATOM 5246 C CA . LEU B 1 319 ? -3.361 -11.258 -12.25 1 98.69 319 LEU B CA 1
ATOM 5247 C C . LEU B 1 319 ? -2.191 -11.102 -11.289 1 98.69 319 LEU B C 1
ATOM 5249 O O . LEU B 1 319 ? -2.029 -11.898 -10.367 1 98.69 319 LEU B O 1
ATOM 5253 N N . ASN B 1 320 ? -1.332 -10.148 -11.547 1 98.5 320 ASN B N 1
ATOM 5254 C CA . ASN B 1 320 ? -0.397 -9.625 -10.562 1 98.5 320 ASN B CA 1
ATOM 5255 C C . ASN B 1 320 ? -0.994 -8.445 -9.797 1 98.5 320 ASN B C 1
ATOM 5257 O O . ASN B 1 320 ? -1.595 -7.551 -10.398 1 98.5 320 ASN B O 1
ATOM 5261 N N . ILE B 1 321 ? -0.895 -8.469 -8.5 1 98.81 321 ILE B N 1
ATOM 5262 C CA . ILE B 1 321 ? -1.589 -7.473 -7.695 1 98.81 321 ILE B CA 1
ATOM 5263 C C . ILE B 1 321 ? -0.592 -6.758 -6.785 1 98.81 321 ILE B C 1
ATOM 5265 O O . ILE B 1 321 ? 0.2 -7.402 -6.094 1 98.81 321 ILE B O 1
ATOM 5269 N N . ALA B 1 322 ? -0.635 -5.453 -6.781 1 98.44 322 ALA B N 1
ATOM 5270 C CA . ALA B 1 322 ? 0.232 -4.645 -5.93 1 98.44 322 ALA B CA 1
ATOM 5271 C C . ALA B 1 322 ? -0.57 -3.951 -4.832 1 98.44 322 ALA B C 1
ATOM 5273 O O . ALA B 1 322 ? -1.602 -3.332 -5.105 1 98.44 322 ALA B O 1
ATOM 5274 N N . ARG B 1 323 ? -0.075 -3.99 -3.619 1 97.81 323 ARG B N 1
ATOM 5275 C CA . ARG B 1 323 ? -0.75 -3.34 -2.5 1 97.81 323 ARG B CA 1
ATOM 5276 C C . ARG B 1 323 ? -0.676 -1.822 -2.623 1 97.81 323 ARG B C 1
ATOM 5278 O O . ARG B 1 323 ? -1.538 -1.109 -2.105 1 97.81 323 ARG B O 1
ATOM 5285 N N . ASP B 1 324 ? 0.361 -1.314 -3.297 1 96.94 324 ASP B N 1
ATOM 5286 C CA . ASP B 1 324 ? 0.582 0.126 -3.391 1 96.94 324 ASP B CA 1
ATOM 5287 C C . ASP B 1 324 ? 1.216 0.498 -4.73 1 96.94 324 ASP B C 1
ATOM 5289 O O . ASP B 1 324 ? 2.408 0.268 -4.941 1 96.94 324 ASP B O 1
ATOM 5293 N N . LEU B 1 325 ? 0.49 1.153 -5.559 1 96.06 325 LEU B N 1
ATOM 5294 C CA . LEU B 1 325 ? 0.949 1.532 -6.891 1 96.06 325 LEU B CA 1
ATOM 5295 C C . LEU B 1 325 ? 2.035 2.6 -6.809 1 96.06 325 LEU B C 1
ATOM 5297 O O . LEU B 1 325 ? 2.84 2.746 -7.73 1 96.06 325 LEU B O 1
ATOM 5301 N N . ARG B 1 326 ? 2.055 3.309 -5.711 1 95.94 326 ARG B N 1
ATOM 5302 C CA . ARG B 1 326 ? 3 4.414 -5.578 1 95.94 326 ARG B CA 1
ATOM 5303 C C . ARG B 1 326 ? 4.438 3.91 -5.617 1 95.94 326 ARG B C 1
ATOM 5305 O O . ARG B 1 326 ? 5.336 4.617 -6.086 1 95.94 326 ARG B O 1
ATOM 5312 N N . LYS B 1 327 ? 4.66 2.713 -5.305 1 94.94 327 LYS B N 1
ATOM 5313 C CA . LYS B 1 327 ? 5.992 2.123 -5.25 1 94.94 327 LYS B CA 1
ATOM 5314 C C . LYS B 1 327 ? 6.641 2.104 -6.629 1 94.94 327 LYS B C 1
ATOM 5316 O O . LYS B 1 327 ? 7.867 2.195 -6.75 1 94.94 327 LYS B O 1
ATOM 5321 N N . SER B 1 328 ? 5.828 2.012 -7.656 1 96.62 328 SER B N 1
ATOM 5322 C CA . SER B 1 328 ? 6.363 1.878 -9.008 1 96.62 328 SER B CA 1
ATOM 5323 C C . SER B 1 328 ? 6.176 3.164 -9.805 1 96.62 328 SER B C 1
ATOM 5325 O O . SER B 1 328 ? 6.238 3.15 -11.039 1 96.62 328 SER B O 1
ATOM 5327 N N . ARG B 1 329 ? 5.969 4.246 -9.133 1 96.44 329 ARG B N 1
ATOM 5328 C CA . ARG B 1 329 ? 5.613 5.488 -9.812 1 96.44 329 ARG B CA 1
ATOM 5329 C C . ARG B 1 329 ? 6.652 5.852 -10.867 1 96.44 329 ARG B C 1
ATOM 5331 O O . ARG B 1 329 ? 6.305 6.27 -11.977 1 96.44 329 ARG B O 1
ATOM 5338 N N . GLU B 1 330 ? 7.918 5.691 -10.57 1 94.5 330 GLU B N 1
ATOM 5339 C CA . GLU B 1 330 ? 8.992 6.109 -11.469 1 94.5 330 GLU B CA 1
ATOM 5340 C C . GLU B 1 330 ? 9.086 5.191 -12.68 1 94.5 330 GLU B C 1
ATOM 5342 O O . GLU B 1 330 ? 9.758 5.52 -13.664 1 94.5 330 GLU B O 1
ATOM 5347 N N . ALA B 1 331 ? 8.398 4.051 -12.586 1 95.44 331 ALA B N 1
ATOM 5348 C CA . ALA B 1 331 ? 8.492 3.057 -13.656 1 95.44 331 ALA B CA 1
ATOM 5349 C C . ALA B 1 331 ? 7.191 2.982 -14.453 1 95.44 331 ALA B C 1
ATOM 5351 O O . ALA B 1 331 ? 6.988 2.055 -15.234 1 95.44 331 ALA B O 1
ATOM 5352 N N . ARG B 1 332 ? 6.301 3.906 -14.227 1 95.94 332 ARG B N 1
ATOM 5353 C CA . ARG B 1 332 ? 5.027 3.951 -14.938 1 95.94 332 ARG B CA 1
ATOM 5354 C C . ARG B 1 332 ? 4.844 5.285 -15.648 1 95.94 332 ARG B C 1
ATOM 5356 O O . ARG B 1 332 ? 5.453 6.289 -15.266 1 95.94 332 ARG B O 1
ATOM 5363 N N . LEU B 1 333 ? 3.979 5.293 -16.656 1 94.12 333 LEU B N 1
ATOM 5364 C CA . LEU B 1 333 ? 3.773 6.477 -17.484 1 94.12 333 LEU B CA 1
ATOM 5365 C C . LEU B 1 333 ? 3.041 7.566 -16.719 1 94.12 333 LEU B C 1
ATOM 5367 O O . LEU B 1 333 ? 3.242 8.758 -16.969 1 94.12 333 LEU B O 1
ATOM 5371 N N . ALA B 1 334 ? 2.17 7.199 -15.883 1 94.19 334 ALA B N 1
ATOM 5372 C CA . ALA B 1 334 ? 1.376 8.109 -15.062 1 94.19 334 ALA B CA 1
ATOM 5373 C C . ALA B 1 334 ? 0.922 7.434 -13.773 1 94.19 334 ALA B C 1
ATOM 5375 O O . ALA B 1 334 ? 1.037 6.215 -13.633 1 94.19 334 ALA B O 1
ATOM 5376 N N . ALA B 1 335 ? 0.424 8.203 -12.828 1 93.94 335 ALA B N 1
ATOM 5377 C CA . ALA B 1 335 ? -0.038 7.664 -11.547 1 93.94 335 ALA B CA 1
ATOM 5378 C C . ALA B 1 335 ? -1.17 6.66 -11.758 1 93.94 335 ALA B C 1
ATOM 5380 O O . ALA B 1 335 ? -1.312 5.707 -10.984 1 93.94 335 ALA B O 1
ATOM 5381 N N . THR B 1 336 ? -1.921 6.785 -12.883 1 93.44 336 THR B N 1
ATOM 5382 C CA . THR B 1 336 ? -3.125 5.988 -13.102 1 93.44 336 THR B CA 1
ATOM 5383 C C . THR B 1 336 ? -2.801 4.723 -13.891 1 93.44 336 THR B C 1
ATOM 5385 O O . THR B 1 336 ? -3.621 3.807 -13.969 1 93.44 336 THR B O 1
ATOM 5388 N N . THR B 1 337 ? -1.654 4.73 -14.492 1 94.5 337 THR B N 1
ATOM 5389 C CA . THR B 1 337 ? -1.318 3.58 -15.328 1 94.5 337 THR B CA 1
ATOM 5390 C C . THR B 1 337 ? -0.921 2.387 -14.461 1 94.5 337 THR B C 1
ATOM 5392 O O . THR B 1 337 ? -0.392 2.559 -13.359 1 94.5 337 THR B O 1
ATOM 5395 N N . ARG B 1 338 ? -1.216 1.209 -15.031 1 97.25 338 ARG B N 1
ATOM 5396 C CA . ARG B 1 338 ? -1.006 -0.011 -14.258 1 97.25 338 ARG B CA 1
ATOM 5397 C C . ARG B 1 338 ? 0.172 -0.81 -14.805 1 97.25 338 ARG B C 1
ATOM 5399 O O . ARG B 1 338 ? 0.579 -1.812 -14.211 1 97.25 338 ARG B O 1
ATOM 5406 N N . VAL B 1 339 ? 0.745 -0.413 -15.875 1 96 339 VAL B N 1
ATOM 5407 C CA . VAL B 1 339 ? 1.822 -1.164 -16.516 1 96 339 VAL B CA 1
ATOM 5408 C C . VAL B 1 339 ? 3.172 -0.628 -16.047 1 96 339 VAL B C 1
ATOM 5410 O O . VAL B 1 339 ? 3.445 0.569 -16.156 1 96 339 VAL B O 1
ATOM 5413 N N . ILE B 1 340 ? 3.959 -1.464 -15.547 1 95.75 340 ILE B N 1
ATOM 5414 C CA . ILE B 1 340 ? 5.297 -1.142 -15.07 1 95.75 340 ILE B CA 1
ATOM 5415 C C . ILE B 1 340 ? 6.328 -1.478 -16.141 1 95.75 340 ILE B C 1
ATOM 5417 O O . ILE B 1 340 ? 6.258 -2.537 -16.766 1 95.75 340 ILE B O 1
ATOM 5421 N N . TYR B 1 341 ? 7.215 -0.544 -16.328 1 92.25 341 TYR B N 1
ATOM 5422 C CA . TYR B 1 341 ? 8.281 -0.761 -17.297 1 92.25 341 TYR B CA 1
ATOM 5423 C C . TYR B 1 341 ? 9.547 -1.261 -16.625 1 92.25 341 TYR B C 1
ATOM 5425 O O . TYR B 1 341 ? 9.828 -0.89 -15.477 1 92.25 341 TYR B O 1
#

Radius of gyration: 25.85 Å; Cα contacts (8 Å, |Δi|>4): 1358; chains: 2; bounding box: 57×67×67 Å

Secondary structure (DSSP, 8-state):
-EEEE--HHHHHHHHHHHHHHHHH-S-TT-HHHHHHHHHHHTTS-HHHHHHHHHHHHH---SEEEEE-----HHHH-SPPSSTT---SS-TTHHHHHHHHHHHHTT-EEEEETTSGGG-SSEEE---TT-TT-SSTT--SS-EEEE-TTTT-TT--SEEEEEEEE-TT-PEEEEEEGGG----HHHHHHHTSS-B--PPPHHHH--PPPPTT--HHHHHHHHHHHHHHHHHHHSPPPB-SEEE-SSSEEE---HHHHTTSS-HHHHHHHHHHHHHHHHH-EEEEPPTT-EEEEETTTEEEEE-------SS-S-EEEEEEEES-GGGGGGGSSSTT--EE-/-EEEE--HHHHHHHHHHHHHHHHH-S-TT-HHHHHHHHHHHTTS-HHHHHHHHHHHHH---SEEEEE-----HHHH-SPPSSTT---SS-TTHHHHHHHHHHHHTT-EEEEETTSGGG-SSEEE---TT-TTSSSTT--SS-EEEE-TTTT-TT--SEEEEEEEE-TT-PEEEEEEGGG----HHHHHHHTSS-B--PPPHHHH------TT--HHHHHHHHHHHHHHHHHHHSPPPB-SEEE-SSSEEE---HHHHTTSS-HHHHHHHHHHHHHHHHH-EEEEPPTT-EEEEETTTEEEEE-------SS-S-EEEEEEEES-GGGGGGGSSSTT--EE-

Solvent-accessible surface area (backbone atoms only — not comparable to full-atom values): 35727 Å² total; per-residue (Å²): 118,43,74,47,74,55,47,71,70,44,45,52,53,45,47,52,53,21,50,56,48,54,74,75,38,59,47,78,77,37,68,68,49,54,71,44,37,54,64,55,30,46,67,46,48,66,70,58,49,46,54,41,44,46,45,64,44,51,55,82,45,37,34,38,34,40,34,69,44,84,66,59,62,80,66,45,53,61,38,65,72,47,92,84,69,71,63,82,54,39,62,52,43,53,57,50,44,44,53,51,28,60,47,36,59,62,19,47,65,31,18,34,49,54,40,78,82,30,41,41,74,39,79,30,36,55,29,88,91,31,38,75,41,85,51,64,33,24,24,62,34,62,32,70,56,24,18,67,57,49,53,44,95,80,39,46,45,29,39,35,40,33,24,64,34,37,83,81,52,58,34,37,28,33,32,43,50,89,66,45,73,75,58,69,67,47,51,54,57,36,46,36,66,71,41,43,44,38,69,55,68,59,68,66,50,74,71,81,72,64,93,81,59,51,73,64,56,48,50,41,47,50,51,34,51,49,51,48,51,44,29,65,74,57,41,69,56,35,40,36,33,41,64,28,86,92,64,47,32,43,44,46,37,62,82,43,32,59,93,68,55,55,70,70,58,42,51,42,49,51,53,51,48,52,28,41,62,72,44,48,45,66,46,64,52,47,53,28,21,31,40,39,34,30,29,42,30,24,32,34,31,30,56,46,46,85,76,72,84,76,28,68,39,47,29,31,38,34,38,36,22,29,54,50,69,71,81,46,37,59,36,26,91,41,68,71,53,47,40,35,71,118,45,74,48,76,55,47,73,68,44,46,53,52,44,48,51,54,22,52,56,50,54,74,76,37,60,48,80,77,36,67,70,49,56,71,44,37,53,62,56,30,47,66,46,49,66,70,58,51,45,53,41,45,47,45,63,43,49,55,81,44,37,34,40,34,41,36,68,43,84,65,61,62,79,67,48,53,60,40,67,71,46,92,83,67,70,64,81,54,39,62,50,43,54,58,50,42,44,54,51,26,59,47,36,59,63,20,47,65,30,19,34,49,54,41,80,83,31,43,41,74,38,80,32,36,54,30,87,90,30,37,76,41,86,52,64,34,25,26,61,34,61,30,70,57,25,19,65,58,50,54,45,93,81,40,47,44,29,40,36,39,34,25,65,33,34,81,81,52,58,34,39,30,34,31,44,54,88,67,45,72,76,56,68,68,48,52,53,57,36,47,37,64,70,40,44,44,38,70,54,69,59,67,65,51,75,70,82,74,64,92,81,57,49,71,66,57,50,50,42,47,49,51,36,51,49,51,47,50,45,30,65,74,56,41,69,55,34,40,36,32,41,63,27,89,91,65,46,32,43,44,46,37,62,83,44,30,59,92,69,57,54,71,69,57,43,51,44,50,51,51,51,48,52,28,41,61,71,46,49,46,65,48,62,51,48,51,27,21,31,41,40,35,30,28,42,31,24,31,36,30,30,55,47,45,85,77,71,85,76,29,68,40,47,30,31,38,34,39,34,21,29,57,49,69,72,80,45,37,59,36,26,92,44,68,69,52,48,40,36,69

pLDDT: mean 94.0, std 6.74, range [57.56, 98.94]

Sequence (682 aa):
MLTLHLQDDDVAAIDAVADELSRRYDSVESTEFQAESRLYADELPRRVRRALHEYRSTEKSGILVVTGLPVDDSALGATPADRRHKPVPSTSLRQDIAFYLIANLLGDPIGWATQQDGFIMHDVYPVQGFEHEQIGWGSEETLTWHTEDAFHPLRTDYLGLMCLRNPDGVETTACDIADVEIDDETRETLSQERFRILPDDAHRIHGKAPGDESARESALRERSRQRVASALESPDPVAVLFGDRDDPYLRIDPHYMQGVQGETEQRALETIGAAIDDAMSGVVLSPGDIVFIDNYRVVHGRKPFRARFDGTDRWLRRLNIARDLRKSREARLAATTRVIYMLTLHLQDDDVAAIDAVADELSRRYDSVESTEFQAESRLYADELPRRVRRALHEYRSTEKSGILVVTGLPVDDSALGATPADRRHKPVPSTSLRQDIAFYLIANLLGDPIGWATQQDGFIMHDVYPVQGFEHEQIGWGSEETLTWHTEDAFHPLRTDYLGLMCLRNPDGVETTACDIADVEIDDETRETLSQERFRILPDDAHRIHGKAPGDESARESALRERSRQRVASALESPDPVAVLFGDRDDPYLRIDPHYMQGVQGETEQRALETIGAAIDDAMSGVVLSPGDIVFIDNYRVVHGRKPFRARFDGTDRWLRRLNIARDLRKSREARLAATTRVIY

Foldseek 3Di:
DAEAEDDPVQQVQLLVLLVVVVVVAQACQDLVNLLCLLVSLVRHDPSLLVVLLCCQPVVPDQKYKYDDHDADLVQQFFADQDLPDQDGSHSCSSLNSSQQSSLVSNFGWFFACLASNGGQKHKQDAYPPCCDPLDSNHFADWNDWFQAQLQDPQAFQKKKKAWNAAPPLWWKKKFFQVQFDDDPVLLVVLADQAAAFAGDPSLQDDPDPDPPDDPLRVVLSVVSNVVNVCSNVP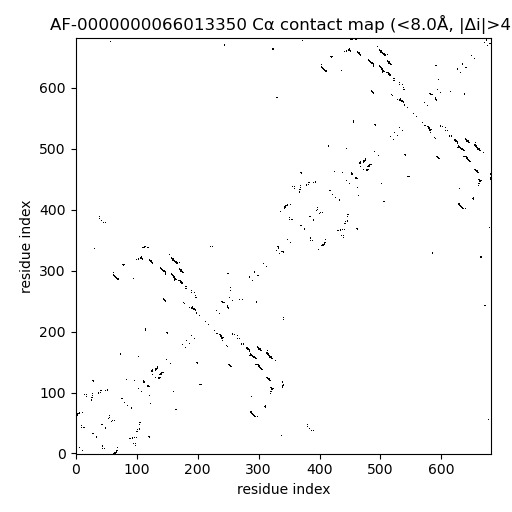NGGGHQWYDDSVRTWGRDDDVRRPPPHDPVVVVSVVRRVVRRVVRMDTDRDDHGMMMMGRSRTMIIIIDHDDDDSPRRTIMMMMTGGHHDLVVQCVQDPHSSHRYGD/DAEAEDDPVQQVQLLVLLVVVVVVAQACQDLVNLLCLLVSLVRHDPSLLVVLLCCQPVVPDQKYKYDDHDADLVQQFFADQDLPDQDTSHSCSSLNSSQQSSLVSNFGWFFACLASNGGSKHKQDAYPPCCDPLDSNHFADWNDWFQAQLQDPQAFQKKKKAWNAAPPLWWKKKFFQVQFDDDPVLLVVLADQAAAFAGDPSLQDDPDPDPPDDPVRVVLSVVSNVVNVCSNVPNGGGHQWYDDSVRTWGRDDPVRRPPPHDPVVVVSVVRRVVRRVVRMDTDRDDHGMMMMGRSRTMIIIIDHDDDDSPRRTIMMMMTGGHHDLVVQCVQDPHSSHRYGD

InterPro domains:
  IPR003819 TauD/TfdA-like domain [PF02668] (139-319)
  IPR014503 Clavaminate synthase-like [PIRSF019543] (3-340)
  IPR042098 Glutarate 2-hydroxylase superfamily [G3DSA:3.60.130.10] (2-340)
  IPR050411 Alpha-ketoglutarate-dependent hydroxylases [PTHR10696] (39-330)
  IPR053447 Alpha-ketoglutarate-dependent hydroxylase [NF041363] (2-340)

Organism: Streptomyces hygroscopicus (NCBI:txid1912)